Protein AF-0000000075741021 (afdb_homodimer)

Structure (mmCIF, N/CA/C/O backbone):
data_AF-0000000075741021-model_v1
#
loop_
_entity.id
_entity.type
_entity.pdbx_description
1 polymer 'Conserved protein'
#
loop_
_atom_site.group_PDB
_atom_site.id
_atom_site.type_symbol
_atom_site.label_atom_id
_atom_site.label_alt_id
_atom_site.label_comp_id
_atom_site.label_asym_id
_atom_site.label_entity_id
_atom_site.label_seq_id
_atom_site.pdbx_PDB_ins_code
_atom_site.Cartn_x
_atom_site.Cartn_y
_atom_site.Cartn_z
_atom_site.occupancy
_atom_site.B_iso_or_equiv
_atom_site.auth_seq_id
_atom_site.auth_comp_id
_atom_site.auth_asym_id
_atom_site.auth_atom_id
_atom_site.pdbx_PDB_model_num
ATOM 1 N N . MET A 1 1 ? -34.969 7.145 18.438 1 37.53 1 MET A N 1
ATOM 2 C CA . MET A 1 1 ? -33.625 6.977 17.891 1 37.53 1 MET A CA 1
ATOM 3 C C . MET A 1 1 ? -32.719 8.117 18.328 1 37.53 1 MET A C 1
ATOM 5 O O . MET A 1 1 ? -33 9.289 18.094 1 37.53 1 MET A O 1
ATOM 9 N N . THR A 1 2 ? -32.094 7.867 19.469 1 51.12 2 THR A N 1
ATOM 10 C CA . THR A 1 2 ? -31.312 8.945 20.062 1 51.12 2 THR A CA 1
ATOM 11 C C . THR A 1 2 ? -30.375 9.57 19.047 1 51.12 2 THR A C 1
ATOM 13 O O . THR A 1 2 ? -29.656 8.859 18.328 1 51.12 2 THR A O 1
ATOM 16 N N . HIS A 1 3 ? -30.641 10.789 18.734 1 81.94 3 HIS A N 1
ATOM 17 C CA . HIS A 1 3 ? -29.938 11.547 17.703 1 81.94 3 HIS A CA 1
ATOM 18 C C . HIS A 1 3 ? -28.5 11.859 18.141 1 81.94 3 HIS A C 1
ATOM 20 O O . HIS A 1 3 ? -28.281 12.367 19.234 1 81.94 3 HIS A O 1
ATOM 26 N N . ASP A 1 4 ? -27.5 11.312 17.656 1 91.31 4 ASP A N 1
ATOM 27 C CA . ASP A 1 4 ? -26.078 11.555 17.922 1 91.31 4 ASP A CA 1
ATOM 28 C C . ASP A 1 4 ? -25.719 13.016 17.688 1 91.31 4 ASP A C 1
ATOM 30 O O . ASP A 1 4 ? -26.469 13.742 17.016 1 91.31 4 ASP A O 1
ATOM 34 N N . TRP A 1 5 ? -24.766 13.453 18.453 1 96.81 5 TRP A N 1
ATOM 35 C CA . TRP A 1 5 ? -24.172 14.75 18.156 1 96.81 5 TRP A CA 1
ATOM 36 C C . TRP A 1 5 ? -23.656 14.789 16.719 1 96.81 5 TRP A C 1
ATOM 38 O O . TRP A 1 5 ? -23.094 13.805 16.219 1 96.81 5 TRP A O 1
ATOM 48 N N . LEU A 1 6 ? -23.859 15.93 16.109 1 97.25 6 LEU A N 1
ATOM 49 C CA . LEU A 1 6 ? -23.25 16.203 14.805 1 97.25 6 LEU A CA 1
ATOM 50 C C . LEU A 1 6 ? -22.094 17.188 14.953 1 97.25 6 LEU A C 1
ATOM 52 O O . LEU A 1 6 ? -22.25 18.234 15.57 1 97.25 6 LEU A O 1
ATOM 56 N N . LEU A 1 7 ? -20.953 16.781 14.516 1 98.44 7 LEU A N 1
ATOM 57 C CA . LEU A 1 7 ? -19.859 17.734 14.398 1 98.44 7 LEU A CA 1
ATOM 58 C C . LEU A 1 7 ? -19.875 18.406 13.031 1 98.44 7 LEU A C 1
ATOM 60 O O . LEU A 1 7 ? -19.766 17.734 12.008 1 98.44 7 LEU A O 1
ATOM 64 N N . VAL A 1 8 ? -20 19.703 13.055 1 98.5 8 VAL A N 1
ATOM 65 C CA . VAL A 1 8 ? -20.141 20.469 11.828 1 98.5 8 VAL A CA 1
ATOM 66 C C . VAL A 1 8 ? -18.938 21.406 11.664 1 98.5 8 VAL A C 1
ATOM 68 O O . VAL A 1 8 ? -18.656 22.203 12.555 1 98.5 8 VAL A O 1
ATOM 71 N N . GLU A 1 9 ? -18.188 21.234 10.578 1 98.75 9 GLU A N 1
ATOM 72 C CA . GLU A 1 9 ? -17.109 22.156 10.227 1 98.75 9 GLU A CA 1
ATOM 73 C C . GLU A 1 9 ? -17.672 23.469 9.656 1 98.75 9 GLU A C 1
ATOM 75 O O . GLU A 1 9 ? -18.578 23.453 8.828 1 98.75 9 GLU A O 1
ATOM 80 N N . THR A 1 10 ? -17.156 24.609 10.086 1 98.56 10 THR A N 1
ATOM 81 C CA . THR A 1 10 ? -17.75 25.891 9.719 1 98.56 10 THR A CA 1
ATOM 82 C C . THR A 1 10 ? -16.719 26.828 9.109 1 98.56 10 THR A C 1
ATOM 84 O O . THR A 1 10 ? -16.859 28.047 9.164 1 98.56 10 THR A O 1
ATOM 87 N N . LEU A 1 11 ? -15.695 26.312 8.547 1 97.81 11 LEU A N 1
ATOM 88 C CA . LEU A 1 11 ? -14.602 27.109 8.016 1 97.81 11 LEU A CA 1
ATOM 89 C C . LEU A 1 11 ? -14.844 27.453 6.547 1 97.81 11 LEU A C 1
ATOM 91 O O . LEU A 1 11 ? -14.18 28.344 5.992 1 97.81 11 LEU A O 1
ATOM 95 N N . GLY A 1 12 ? -15.742 26.766 5.91 1 96 12 GLY A N 1
ATOM 96 C CA . GLY A 1 12 ? -16.078 27.031 4.516 1 96 12 GLY A CA 1
ATOM 97 C C . GLY A 1 12 ? -17.297 27.922 4.352 1 96 12 GLY A C 1
ATOM 98 O O . GLY A 1 12 ? -17.688 28.625 5.281 1 96 12 GLY A O 1
ATOM 99 N N . ASP A 1 13 ? -17.875 27.891 3.09 1 94.31 13 ASP A N 1
ATOM 100 C CA . ASP A 1 13 ? -19.016 28.75 2.76 1 94.31 13 ASP A CA 1
ATOM 101 C C . ASP A 1 13 ? -20.281 28.266 3.436 1 94.31 13 ASP A C 1
ATOM 103 O O . ASP A 1 13 ? -21.188 29.047 3.742 1 94.31 13 ASP A O 1
ATOM 107 N N . GLU A 1 14 ? -20.375 26.984 3.578 1 95.75 14 GLU A N 1
ATOM 108 C CA . GLU A 1 14 ? -21.516 26.359 4.242 1 95.75 14 GLU A CA 1
ATOM 109 C C . GLU A 1 14 ? -21.047 25.328 5.277 1 95.75 14 GLU A C 1
ATOM 111 O O . GLU A 1 14 ? -20.078 24.609 5.051 1 95.75 14 GLU A O 1
ATOM 116 N N . PRO A 1 15 ? -21.812 25.391 6.441 1 97.44 15 PRO A N 1
ATOM 117 C CA . PRO A 1 15 ? -21.484 24.344 7.418 1 97.44 15 PRO A CA 1
ATOM 118 C C . PRO A 1 15 ? -21.578 22.938 6.84 1 97.44 15 PRO A C 1
ATOM 120 O O . PRO A 1 15 ? -22.5 22.641 6.086 1 97.44 15 PRO A O 1
ATOM 123 N N . ALA A 1 16 ? -20.578 22.094 7.133 1 98.5 16 ALA A N 1
ATOM 124 C CA . ALA A 1 16 ? -20.516 20.734 6.59 1 98.5 16 ALA A CA 1
ATOM 125 C C . ALA A 1 16 ? -20.359 19.703 7.707 1 98.5 16 ALA A C 1
ATOM 127 O O . ALA A 1 16 ? -19.5 19.859 8.586 1 98.5 16 ALA A O 1
ATOM 128 N N . VAL A 1 17 ? -21.156 18.641 7.703 1 98.38 17 VAL A N 1
ATOM 129 C CA . VAL A 1 17 ? -21.109 17.594 8.711 1 98.38 17 VAL A CA 1
ATOM 130 C C . VAL A 1 17 ? -19.859 16.734 8.492 1 98.38 17 VAL A C 1
ATOM 132 O O . VAL A 1 17 ? -19.625 16.234 7.395 1 98.38 17 VAL A O 1
ATOM 135 N N . VAL A 1 18 ? -19.078 16.609 9.562 1 98.31 18 VAL A N 1
ATOM 136 C CA . VAL A 1 18 ? -17.844 15.836 9.422 1 98.31 18 VAL A CA 1
ATOM 137 C C . VAL A 1 18 ? -17.906 14.602 10.312 1 98.31 18 VAL A C 1
ATOM 139 O O . VAL A 1 18 ? -17.109 13.672 10.141 1 98.31 18 VAL A O 1
ATOM 142 N N . ALA A 1 19 ? -18.828 14.586 11.227 1 97.69 19 ALA A N 1
ATOM 143 C CA . ALA A 1 19 ? -19 13.398 12.055 1 97.69 19 ALA A CA 1
ATOM 144 C C . ALA A 1 19 ? -20.422 13.32 12.617 1 97.69 19 ALA A C 1
ATOM 146 O O . ALA A 1 19 ? -21.016 14.352 12.953 1 97.69 19 ALA A O 1
ATOM 147 N N . GLN A 1 20 ? -20.938 12.195 12.68 1 96.62 20 GLN A N 1
ATOM 148 C CA . GLN A 1 20 ? -22.109 11.828 13.453 1 96.62 20 GLN A CA 1
ATOM 149 C C . GLN A 1 20 ? -21.75 10.883 14.594 1 96.62 20 GLN A C 1
ATOM 151 O O . GLN A 1 20 ? -21.438 9.711 14.359 1 96.62 20 GLN A O 1
ATOM 156 N N . GLY A 1 21 ? -21.891 11.453 15.805 1 95.38 21 GLY A N 1
ATOM 157 C CA . GLY A 1 21 ? -21.203 10.742 16.859 1 95.38 21 GLY A CA 1
ATOM 158 C C . GLY A 1 21 ? -19.703 10.641 16.625 1 95.38 21 GLY A C 1
ATOM 159 O O . GLY A 1 21 ? -19.016 11.656 16.5 1 95.38 21 GLY A O 1
ATOM 160 N N . ARG A 1 22 ? -19.297 9.406 16.484 1 95.44 22 ARG A N 1
ATOM 161 C CA . ARG A 1 22 ? -17.875 9.188 16.219 1 95.44 22 ARG A CA 1
ATOM 162 C C . ARG A 1 22 ? -17.641 8.703 14.797 1 95.44 22 ARG A C 1
ATOM 164 O O . ARG A 1 22 ? -16.516 8.367 14.43 1 95.44 22 ARG A O 1
ATOM 171 N N . GLN A 1 23 ? -18.688 8.688 14.031 1 94.5 23 GLN A N 1
ATOM 172 C CA . GLN A 1 23 ? -18.609 8.195 12.656 1 94.5 23 GLN A CA 1
ATOM 173 C C . GLN A 1 23 ? -18.297 9.328 11.688 1 94.5 23 GLN A C 1
ATOM 175 O O . GLN A 1 23 ? -18.984 10.352 11.68 1 94.5 23 GLN A O 1
ATOM 180 N N . LEU A 1 24 ? -17.406 9.078 10.867 1 95.25 24 LEU A N 1
ATOM 181 C CA . LEU A 1 24 ? -16.984 10.078 9.891 1 95.25 24 LEU A CA 1
ATOM 182 C C . LEU A 1 24 ? -18.094 10.352 8.875 1 95.25 24 LEU A C 1
ATOM 184 O O . LEU A 1 24 ? -18.75 9.422 8.406 1 95.25 24 LEU A O 1
ATOM 188 N N . LYS A 1 25 ? -18.375 11.57 8.672 1 96 25 LYS A N 1
ATOM 189 C CA . LYS A 1 25 ? -19.125 12.094 7.535 1 96 25 LYS A CA 1
ATOM 190 C C . LYS A 1 25 ? -18.266 13.031 6.695 1 96 25 LYS A C 1
ATOM 192 O O . LYS A 1 25 ? -17.688 13.992 7.219 1 96 25 LYS A O 1
ATOM 197 N N . SER A 1 26 ? -18.094 12.805 5.492 1 94.81 26 SER A N 1
ATOM 198 C CA . SER A 1 26 ? -17.094 13.422 4.645 1 94.81 26 SER A CA 1
ATOM 199 C C . SER A 1 26 ? -17.531 14.797 4.152 1 94.81 26 SER A C 1
ATOM 201 O O . SER A 1 26 ? -17.75 14.992 2.955 1 94.81 26 SER A O 1
ATOM 203 N N . LEU A 1 27 ? -17.625 15.664 5.039 1 97.31 27 LEU A N 1
ATOM 204 C CA . LEU A 1 27 ? -17.922 17.047 4.715 1 97.31 27 LEU A CA 1
ATOM 205 C C . LEU A 1 27 ? -19.219 17.156 3.941 1 97.31 27 LEU A C 1
ATOM 207 O O . LEU A 1 27 ? -19.266 17.75 2.857 1 97.31 27 LEU A O 1
ATOM 211 N N . VAL A 1 28 ? -20.25 16.625 4.5 1 97.69 28 VAL A N 1
ATOM 212 C CA . VAL A 1 28 ? -21.562 16.688 3.898 1 97.69 28 VAL A CA 1
ATOM 213 C C . VAL A 1 28 ? -22.234 18.016 4.277 1 97.69 28 VAL A C 1
ATOM 215 O O . VAL A 1 28 ? -22.453 18.297 5.457 1 97.69 28 VAL A O 1
ATOM 218 N N . PRO A 1 29 ? -22.594 18.797 3.256 1 97.94 29 PRO A N 1
ATOM 219 C CA . PRO A 1 29 ? -23.281 20.031 3.607 1 97.94 29 PRO A CA 1
ATOM 220 C C . PRO A 1 29 ? -24.484 19.797 4.527 1 97.94 29 PRO A C 1
ATOM 222 O O . PRO A 1 29 ? -25.234 18.844 4.328 1 97.94 29 PRO A O 1
ATOM 225 N N . ILE A 1 30 ? -24.656 20.656 5.527 1 96.94 30 ILE A N 1
ATOM 226 C CA . ILE A 1 30 ? -25.672 20.469 6.547 1 96.94 30 ILE A CA 1
ATOM 227 C C . ILE A 1 30 ? -27.062 20.453 5.895 1 96.94 30 ILE A C 1
ATOM 229 O O . ILE A 1 30 ? -27.953 19.734 6.336 1 96.94 30 ILE A O 1
ATOM 233 N N . THR A 1 31 ? -27.266 21.203 4.777 1 96.81 31 THR A N 1
ATOM 234 C CA . THR A 1 31 ? -28.531 21.281 4.062 1 96.81 31 THR A CA 1
ATOM 235 C C . THR A 1 31 ? -28.859 19.938 3.408 1 96.81 31 THR A C 1
ATOM 237 O O . THR A 1 31 ? -30.031 19.547 3.34 1 96.81 31 THR A O 1
ATOM 240 N N . LYS A 1 32 ? -27.859 19.312 2.916 1 96.88 32 LYS A N 1
ATOM 241 C CA . LYS A 1 32 ? -28.062 17.984 2.326 1 96.88 32 LYS A CA 1
ATOM 242 C C . LYS A 1 32 ? -28.281 16.922 3.404 1 96.88 32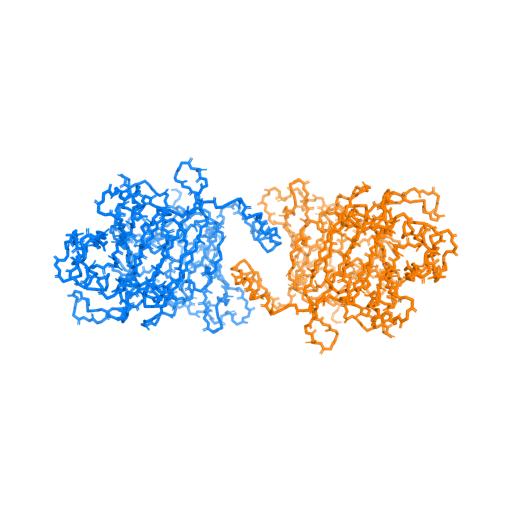 LYS A C 1
ATOM 244 O O . LYS A 1 32 ? -29.156 16.078 3.277 1 96.88 32 LYS A O 1
ATOM 249 N N . PHE A 1 33 ? -27.562 17.031 4.465 1 96.69 33 PHE A N 1
ATOM 250 C CA . PHE A 1 33 ? -27.609 16.047 5.531 1 96.69 33 PHE A CA 1
ATOM 251 C C . PHE A 1 33 ? -28.969 16.062 6.23 1 96.69 33 PHE A C 1
ATOM 253 O O . PHE A 1 33 ? -29.5 15.008 6.594 1 96.69 33 PHE A O 1
ATOM 260 N N . LEU A 1 34 ? -29.438 17.234 6.414 1 94.81 34 LEU A N 1
ATOM 261 C CA . LEU A 1 34 ? -30.703 17.391 7.117 1 94.81 34 LEU A CA 1
ATOM 262 C C . LEU A 1 34 ? -31.828 17.734 6.145 1 94.81 34 LEU A C 1
ATOM 264 O O . LEU A 1 34 ? -32.781 18.391 6.516 1 94.81 34 LEU A O 1
ATOM 268 N N . ARG A 1 35 ? -31.703 17.344 4.93 1 94.38 35 ARG A N 1
ATOM 269 C CA . ARG A 1 35 ? -32.625 17.734 3.867 1 94.38 35 ARG A CA 1
ATOM 270 C C . ARG A 1 35 ? -34.062 17.359 4.219 1 94.38 35 ARG A C 1
ATOM 272 O O . ARG A 1 35 ? -35 18.094 3.885 1 94.38 35 ARG A O 1
ATOM 279 N N . ARG A 1 36 ? -34.281 16.219 4.883 1 93.12 36 ARG A N 1
ATOM 280 C CA . ARG A 1 36 ? -35.625 15.742 5.199 1 93.12 36 ARG A CA 1
ATOM 281 C C . ARG A 1 36 ? -36.031 16.188 6.598 1 93.12 36 ARG A C 1
ATOM 283 O O . ARG A 1 36 ? -37.125 15.852 7.051 1 93.12 36 ARG A O 1
ATOM 290 N N . SER A 1 37 ? -35.188 16.891 7.305 1 88.94 37 SER A N 1
ATOM 291 C CA . SER A 1 37 ? -35.469 17.312 8.672 1 88.94 37 SER A CA 1
ATOM 292 C C . SER A 1 37 ? -36.25 18.609 8.703 1 88.94 37 SER A C 1
ATOM 294 O O . SER A 1 37 ? -35.875 19.594 8.078 1 88.94 37 SER A O 1
ATOM 296 N N . PRO A 1 38 ? -37.344 18.641 9.43 1 89.31 38 PRO A N 1
ATOM 297 C CA . PRO A 1 38 ? -38.094 19.891 9.57 1 89.31 38 PRO A CA 1
ATOM 298 C C . PRO A 1 38 ? -37.344 20.922 10.422 1 89.31 38 PRO A C 1
ATOM 300 O O . PRO A 1 38 ? -37.812 22.062 10.539 1 89.31 38 PRO A O 1
ATOM 303 N N . TYR A 1 39 ? -36.25 20.625 10.93 1 88.81 39 TYR A N 1
ATOM 304 C CA . TYR A 1 39 ? -35.531 21.5 11.859 1 88.81 39 TYR A CA 1
ATOM 305 C C . TYR A 1 39 ? -34.312 22.109 11.219 1 88.81 39 TYR A C 1
ATOM 307 O O . TYR A 1 39 ? -33.469 22.734 11.898 1 88.81 39 TYR A O 1
ATOM 315 N N . LEU A 1 40 ? -34.125 21.938 9.977 1 92.81 40 LEU A N 1
ATOM 316 C CA . LEU A 1 40 ? -32.938 22.406 9.266 1 92.81 40 LEU A CA 1
ATOM 317 C C . LEU A 1 40 ? -32.75 23.906 9.492 1 92.81 40 LEU A C 1
ATOM 319 O O . LEU A 1 40 ? -31.641 24.328 9.859 1 92.81 40 LEU A O 1
ATOM 323 N N . SER A 1 41 ? -33.812 24.625 9.305 1 92.75 41 SER A N 1
ATOM 324 C CA . SER A 1 41 ? -33.688 26.078 9.445 1 92.75 41 SER A CA 1
ATOM 325 C C . SER A 1 41 ? -33.312 26.469 10.859 1 92.75 41 SER A C 1
ATOM 327 O O . SER A 1 41 ? -32.438 27.344 11.055 1 92.75 41 SER A O 1
ATOM 329 N N . ALA A 1 42 ? -33.906 25.844 11.828 1 92.5 42 ALA A N 1
ATOM 330 C CA . ALA A 1 42 ? -33.594 26.125 13.227 1 92.5 42 ALA A CA 1
ATOM 331 C C . ALA A 1 42 ? -32.156 25.75 13.562 1 92.5 42 ALA A C 1
ATOM 333 O O . ALA A 1 42 ? -31.484 26.484 14.297 1 92.5 42 ALA A O 1
ATOM 334 N N . VAL A 1 43 ? -31.734 24.641 13.062 1 94.25 43 VAL A N 1
ATOM 335 C CA . VAL A 1 43 ? -30.359 24.172 13.297 1 94.25 43 VAL A CA 1
ATOM 336 C C . VAL A 1 43 ? -29.375 25.156 12.688 1 94.25 43 VAL A C 1
ATOM 338 O O . VAL A 1 43 ? -28.391 25.547 13.328 1 94.25 43 VAL A O 1
ATOM 341 N N . ARG A 1 44 ? -29.625 25.625 11.469 1 95.94 44 ARG A N 1
ATOM 342 C CA . ARG A 1 44 ? -28.75 26.578 10.797 1 95.94 44 ARG A CA 1
ATOM 343 C C . ARG A 1 44 ? -28.688 27.891 11.57 1 95.94 44 ARG A C 1
ATOM 345 O O . ARG A 1 44 ? -27.609 28.484 11.703 1 95.94 44 ARG A O 1
ATOM 352 N N . THR A 1 45 ? -29.766 28.297 12.078 1 95.19 45 THR A N 1
ATOM 353 C CA . THR A 1 45 ? -29.812 29.516 12.875 1 95.19 45 THR A CA 1
ATOM 354 C C . THR A 1 45 ? -29 29.359 14.156 1 95.19 45 THR A C 1
ATOM 356 O O . THR A 1 45 ? -28.266 30.266 14.547 1 95.19 45 THR A O 1
ATOM 359 N N . ALA A 1 46 ? -29.203 28.219 14.766 1 95.81 46 ALA A N 1
ATOM 360 C CA . ALA A 1 46 ? -28.469 27.953 16 1 95.81 46 ALA A CA 1
ATOM 361 C C . ALA A 1 46 ? -26.969 27.938 15.75 1 95.81 46 ALA A C 1
ATOM 363 O O . ALA A 1 46 ? -26.203 28.484 16.547 1 95.81 46 ALA A O 1
ATOM 364 N N . ILE A 1 47 ? -26.547 27.312 14.695 1 97.44 47 ILE A N 1
ATOM 365 C CA . ILE A 1 47 ? -25.125 27.281 14.328 1 97.44 47 ILE A CA 1
ATOM 366 C C . ILE A 1 47 ? -24.625 28.703 14.102 1 97.44 47 ILE A C 1
ATOM 368 O O . ILE A 1 47 ? -23.578 29.078 14.633 1 97.44 47 ILE A O 1
ATOM 372 N N . ALA A 1 48 ? -25.375 29.484 13.359 1 97.12 48 ALA A N 1
ATOM 373 C CA . ALA A 1 48 ? -24.984 30.859 13.055 1 97.12 48 ALA A CA 1
ATOM 374 C C . ALA A 1 48 ? -24.828 31.672 14.336 1 97.12 48 ALA A C 1
ATOM 376 O O . ALA A 1 48 ? -23.891 32.469 14.461 1 97.12 48 ALA A O 1
ATOM 377 N N . GLU A 1 49 ? -25.75 31.5 15.219 1 97.06 49 GLU A N 1
ATOM 378 C CA . GLU A 1 49 ? -25.688 32.219 16.484 1 97.06 49 GLU A CA 1
ATOM 379 C C . GLU A 1 49 ? -24.438 31.828 17.281 1 97.06 49 GLU A C 1
ATOM 381 O O . GLU A 1 49 ? -23.766 32.688 17.859 1 97.06 49 GLU A O 1
ATOM 386 N N . SER A 1 50 ? -24.188 30.562 17.344 1 96.94 50 SER A N 1
ATOM 387 C CA . SER A 1 50 ? -23 30.078 18.031 1 96.94 50 SER A CA 1
ATOM 388 C C . SER A 1 50 ? -21.734 30.625 17.406 1 96.94 50 SER A C 1
ATOM 390 O O . SER A 1 50 ? -20.766 30.969 18.109 1 96.94 50 SER A O 1
ATOM 392 N N . LEU A 1 51 ? -21.734 30.75 16.109 1 97.5 51 LEU A N 1
ATOM 393 C CA . LEU A 1 51 ? -20.578 31.297 15.398 1 97.5 51 LEU A CA 1
ATOM 394 C C . LEU A 1 51 ? -20.391 32.781 15.711 1 97.5 51 LEU A C 1
ATOM 396 O O . LEU A 1 51 ? -19.266 33.25 15.844 1 97.5 51 LEU A O 1
ATOM 400 N N . GLN A 1 52 ? -21.422 33.469 15.844 1 96.25 52 GLN A N 1
ATOM 401 C CA . GLN A 1 52 ? -21.406 34.906 16.094 1 96.25 52 GLN A CA 1
ATOM 402 C C . GLN A 1 52 ? -20.969 35.188 17.516 1 96.25 52 GLN A C 1
ATOM 404 O O . GLN A 1 52 ? -20.203 36.125 17.75 1 96.25 52 GLN A O 1
ATOM 409 N N . THR A 1 53 ? -21.375 34.406 18.453 1 95.69 53 THR A N 1
ATOM 410 C CA . THR A 1 53 ? -21.156 34.719 19.859 1 95.69 53 THR A CA 1
ATOM 411 C C . THR A 1 53 ? -19.969 33.938 20.406 1 95.69 53 THR A C 1
ATOM 413 O O . THR A 1 53 ? -19.406 34.312 21.438 1 95.69 53 THR A O 1
ATOM 416 N N . GLY A 1 54 ? -19.688 32.875 19.75 1 95.62 54 GLY A N 1
ATOM 417 C CA . GLY A 1 54 ? -18.672 31.984 20.266 1 95.62 54 GLY A CA 1
ATOM 418 C C . GLY A 1 54 ? -19.109 31.219 21.5 1 95.62 54 GLY A C 1
ATOM 419 O O . GLY A 1 54 ? -18.281 30.688 22.234 1 95.62 54 GLY A O 1
ATOM 420 N N . GLN A 1 55 ? -20.453 31.156 21.703 1 96 55 GLN A N 1
ATOM 421 C CA . GLN A 1 55 ? -20.984 30.547 22.922 1 96 55 GLN A CA 1
ATOM 422 C C . GLN A 1 55 ? -21.875 29.359 22.609 1 96 55 GLN A C 1
ATOM 424 O O . GLN A 1 55 ? -22.422 29.25 21.5 1 96 55 GLN A O 1
ATOM 429 N N . SER A 1 56 ? -21.922 28.484 23.578 1 96.88 56 SER A N 1
ATOM 430 C CA . SER A 1 56 ? -22.875 27.391 23.484 1 96.88 56 SER A CA 1
ATOM 431 C C . SER A 1 56 ? -24.312 27.922 23.547 1 96.88 56 SER A C 1
ATOM 433 O O . SER A 1 56 ? -24.578 28.969 24.141 1 96.88 56 SER A O 1
ATOM 435 N N . LEU A 1 57 ? -25.188 27.125 22.906 1 95.19 57 LEU A N 1
ATOM 436 C CA . LEU A 1 57 ? -26.578 27.531 22.875 1 95.19 57 LEU A CA 1
ATOM 437 C C . LEU A 1 57 ? -27.5 26.344 23.156 1 95.19 57 LEU A C 1
ATOM 439 O O . LEU A 1 57 ? -27.156 25.203 22.828 1 95.19 57 LEU A O 1
ATOM 443 N N . THR A 1 58 ? -28.516 26.562 23.891 1 92.62 58 THR A N 1
ATOM 444 C CA . THR A 1 58 ? -29.656 25.688 24 1 92.62 58 THR A CA 1
ATOM 445 C C . THR A 1 58 ? -30.938 26.391 23.578 1 92.62 58 THR A C 1
ATOM 447 O O . THR A 1 58 ? -31.328 27.406 24.156 1 92.62 58 THR A O 1
ATOM 450 N N . SER A 1 59 ? -31.453 25.938 22.484 1 87.5 59 SER A N 1
ATOM 451 C CA . SER A 1 59 ? -32.656 26.594 21.953 1 87.5 59 SER A CA 1
ATOM 452 C C . SER A 1 59 ? -33.812 25.625 21.859 1 87.5 59 SER A C 1
ATOM 454 O O . SER A 1 59 ? -33.625 24.453 21.516 1 87.5 59 SER A O 1
ATOM 456 N N . ILE A 1 60 ? -34.906 26.062 22.406 1 82.25 60 ILE A N 1
ATOM 457 C CA . ILE A 1 60 ? -36.125 25.281 22.281 1 82.25 60 ILE A CA 1
ATOM 458 C C . ILE A 1 60 ? -36.875 25.688 21.016 1 82.25 60 ILE A C 1
ATOM 460 O O . ILE A 1 60 ? -37.031 26.875 20.734 1 82.25 60 ILE A O 1
ATOM 464 N N . THR A 1 61 ? -37.219 24.688 20.297 1 74.81 61 THR A N 1
ATOM 465 C CA . THR A 1 61 ? -37.969 24.984 19.094 1 74.81 61 THR A CA 1
ATOM 466 C C . THR A 1 61 ? -39.344 25.531 19.438 1 74.81 61 THR A C 1
ATOM 468 O O . THR A 1 61 ? -39.844 25.297 20.531 1 74.81 61 THR A O 1
ATOM 471 N N . PRO A 1 62 ? -39.875 26.438 18.562 1 64.75 62 PRO A N 1
ATOM 472 C CA . PRO A 1 62 ? -41.156 27.031 18.859 1 64.75 62 PRO A CA 1
ATOM 473 C C . PRO A 1 62 ? -42.219 25.984 19.234 1 64.75 62 PRO A C 1
ATOM 475 O O . PRO A 1 62 ? -43.062 26.219 20.109 1 64.75 62 PRO A O 1
ATOM 478 N N . LYS A 1 63 ? -42.219 24.891 18.469 1 64.56 63 LYS A N 1
ATOM 479 C CA . LYS A 1 63 ? -43.281 23.922 18.781 1 64.56 63 LYS A CA 1
ATOM 480 C C . LYS A 1 63 ? -42.938 23.156 20.062 1 64.56 63 LYS A C 1
ATOM 482 O O . LYS A 1 63 ? -43.719 22.344 20.531 1 64.56 63 LYS A O 1
ATOM 487 N N . SER A 1 64 ? -42.031 23.578 20.797 1 64.5 64 SER A N 1
ATOM 488 C CA . SER A 1 64 ? -41.531 23.234 22.125 1 64.5 64 SER A CA 1
ATOM 489 C C . SER A 1 64 ? -41.312 21.734 22.25 1 64.5 64 SER A C 1
ATOM 491 O O . SER A 1 64 ? -40.969 21.234 23.344 1 64.5 64 SER A O 1
ATOM 493 N N . ASP A 1 65 ? -41.281 21 21.156 1 80.94 65 ASP A N 1
ATOM 494 C CA . ASP A 1 65 ? -41.125 19.547 21.312 1 80.94 65 ASP A CA 1
ATOM 495 C C . ASP A 1 65 ? -39.688 19.125 21.047 1 80.94 65 ASP A C 1
ATOM 497 O O . ASP A 1 65 ? -39.312 17.984 21.297 1 80.94 65 ASP A O 1
ATOM 501 N N . ARG A 1 66 ? -38.906 20.188 20.641 1 87.69 66 ARG A N 1
ATOM 502 C CA . ARG A 1 66 ? -37.531 19.812 20.328 1 87.69 66 ARG A CA 1
ATOM 503 C C . ARG A 1 66 ? -36.531 20.828 20.891 1 87.69 66 ARG A C 1
ATOM 505 O O . ARG A 1 66 ? -36.875 22 21.062 1 87.69 66 ARG A O 1
ATOM 512 N N . VAL A 1 67 ? -35.438 20.328 21.328 1 92.62 67 VAL A N 1
ATOM 513 C CA . VAL A 1 67 ? -34.344 21.156 21.812 1 92.62 67 VAL A CA 1
ATOM 514 C C . VAL A 1 67 ? -33.156 21.047 20.859 1 92.62 67 VAL A C 1
ATOM 516 O O . VAL A 1 67 ? -32.844 19.953 20.359 1 92.62 67 VAL A O 1
ATOM 519 N N . ILE A 1 68 ? -32.531 22.203 20.547 1 94.06 68 ILE A N 1
ATOM 520 C CA . ILE A 1 68 ? -31.297 22.266 19.797 1 94.06 68 ILE A CA 1
ATOM 521 C C . ILE A 1 68 ? -30.156 22.766 20.688 1 94.06 68 ILE A C 1
ATOM 523 O O . ILE A 1 68 ? -30.281 23.828 21.297 1 94.06 68 ILE A O 1
ATOM 527 N N . ARG A 1 69 ? -29.156 22 20.797 1 95.88 69 ARG A N 1
ATOM 528 C CA . ARG A 1 69 ? -27.953 22.391 21.547 1 95.88 69 ARG A CA 1
ATOM 529 C C . ARG A 1 69 ? -26.75 22.531 20.625 1 95.88 69 ARG A C 1
ATOM 531 O O . ARG A 1 69 ? -26.578 21.734 19.703 1 95.88 69 ARG A O 1
ATOM 538 N N . THR A 1 70 ? -25.984 23.594 20.781 1 97.5 70 THR A N 1
ATOM 539 C CA . THR A 1 70 ? -24.766 23.797 20.016 1 97.5 70 THR A CA 1
ATOM 540 C C . THR A 1 70 ? -23.578 24.047 20.922 1 97.5 70 THR A C 1
ATOM 542 O O . THR A 1 70 ? -23.734 24.625 22 1 97.5 70 THR A O 1
ATOM 545 N N . GLU A 1 71 ? -22.422 23.531 20.672 1 98.12 71 GLU A N 1
ATOM 546 C CA . GLU A 1 71 ? -21.141 23.734 21.344 1 98.12 71 GLU A CA 1
ATOM 547 C C . GLU A 1 71 ? -20.047 24.125 20.344 1 98.12 71 GLU A C 1
ATOM 549 O O . GLU A 1 71 ? -19.609 23.297 19.547 1 98.12 71 GLU A O 1
ATOM 554 N N . PRO A 1 72 ? -19.562 25.344 20.375 1 98.44 72 PRO A N 1
ATOM 555 C CA . PRO A 1 72 ? -18.516 25.766 19.438 1 98.44 72 PRO A CA 1
ATOM 556 C C . PRO A 1 72 ? -17.172 25.078 19.688 1 98.44 72 PRO A C 1
ATOM 558 O O . PRO A 1 72 ? -16.844 24.797 20.844 1 98.44 72 PRO A O 1
ATOM 561 N N . VAL A 1 73 ? -16.438 24.75 18.672 1 98.69 73 VAL A N 1
ATOM 562 C CA . VAL A 1 73 ? -15.078 24.234 18.734 1 98.69 73 VAL A CA 1
ATOM 563 C C . VAL A 1 73 ? -14.086 25.359 18.438 1 98.69 73 VAL A C 1
ATOM 565 O O . VAL A 1 73 ? -13.852 25.703 17.281 1 98.69 73 VAL A O 1
ATOM 568 N N . VAL A 1 74 ? -13.453 25.828 19.469 1 98.31 74 VAL A N 1
ATOM 569 C CA . VAL A 1 74 ? -12.711 27.078 19.359 1 98.31 74 VAL A CA 1
ATOM 570 C C . VAL A 1 74 ? -11.211 26.797 19.406 1 98.31 74 VAL A C 1
ATOM 572 O O . VAL A 1 74 ? -10.734 26.094 20.312 1 98.31 74 VAL A O 1
ATOM 575 N N . MET A 1 75 ? -10.562 27.281 18.422 1 98.31 75 MET A N 1
ATOM 576 C CA . MET A 1 75 ? -9.109 27.203 18.391 1 98.31 75 MET A CA 1
ATOM 577 C C . MET A 1 75 ? -8.484 28.203 19.359 1 98.31 75 MET A C 1
ATOM 579 O O . MET A 1 75 ? -9.148 29.125 19.828 1 98.31 75 MET A O 1
ATOM 583 N N . SER A 1 76 ? -7.227 27.984 19.641 1 96.94 76 SER A N 1
ATOM 584 C CA . SER A 1 76 ? -6.527 28.812 20.625 1 96.94 76 SER A CA 1
ATOM 585 C C . SER A 1 76 ? -6.465 30.266 20.188 1 96.94 76 SER A C 1
ATOM 587 O O . SER A 1 76 ? -6.348 31.172 21.016 1 96.94 76 SER A O 1
ATOM 589 N N . ASP A 1 77 ? -6.566 30.531 18.906 1 95.44 77 ASP A N 1
ATOM 590 C CA . ASP A 1 77 ? -6.512 31.906 18.422 1 95.44 77 ASP A CA 1
ATOM 591 C C . ASP A 1 77 ? -7.906 32.531 18.359 1 95.44 77 ASP A C 1
ATOM 593 O O . ASP A 1 77 ? -8.086 33.594 17.797 1 95.44 77 ASP A O 1
ATOM 597 N N . GLY A 1 78 ? -8.922 31.766 18.812 1 95.44 78 GLY A N 1
ATOM 598 C CA . GLY A 1 78 ? -10.273 32.281 18.922 1 95.44 78 GLY A CA 1
ATOM 599 C C . GLY A 1 78 ? -11.141 31.922 17.734 1 95.44 78 GLY A C 1
ATOM 600 O O . GLY A 1 78 ? -12.367 32.031 17.781 1 95.44 78 GLY A O 1
ATOM 601 N N . ARG A 1 79 ? -10.555 31.531 16.672 1 96.69 79 ARG A N 1
ATOM 602 C CA . ARG A 1 79 ? -11.32 31.141 15.492 1 96.69 79 ARG A CA 1
ATOM 603 C C . ARG A 1 79 ? -12.117 29.875 15.758 1 96.69 79 ARG A C 1
ATOM 605 O O . ARG A 1 79 ? -11.609 28.938 16.375 1 96.69 79 ARG A O 1
ATOM 612 N N . ILE A 1 80 ? -13.312 29.812 15.328 1 98.5 80 ILE A N 1
ATOM 613 C CA . ILE A 1 80 ? -14.156 28.641 15.484 1 98.5 80 ILE A CA 1
ATOM 614 C C . ILE A 1 80 ? -14.008 27.719 14.273 1 98.5 80 ILE A C 1
ATOM 616 O O . ILE A 1 80 ? -14.234 28.141 13.141 1 98.5 80 ILE A O 1
ATOM 620 N N . HIS A 1 81 ? -13.594 26.5 14.539 1 98.88 81 HIS A N 1
ATOM 621 C CA . HIS A 1 81 ? -13.398 25.547 13.453 1 98.88 81 HIS A CA 1
ATOM 622 C C . HIS A 1 81 ? -14.688 24.797 13.133 1 98.88 81 HIS A C 1
ATOM 624 O O . HIS A 1 81 ? -14.852 24.281 12.023 1 98.88 81 HIS A O 1
ATOM 630 N N . GLY A 1 82 ? -15.523 24.703 14.094 1 98.75 82 GLY A N 1
ATOM 631 C CA . GLY A 1 82 ? -16.766 23.969 13.93 1 98.75 82 GLY A CA 1
ATOM 632 C C . GLY A 1 82 ? -17.703 24.109 15.117 1 98.75 82 GLY A C 1
ATOM 633 O O . GLY A 1 82 ? -17.406 24.844 16.062 1 98.75 82 GLY A O 1
ATOM 634 N N . VAL A 1 83 ? -18.875 23.469 14.992 1 98.56 83 VAL A N 1
ATOM 635 C CA . VAL A 1 83 ? -19.906 23.484 16.016 1 98.56 83 VAL A CA 1
ATOM 636 C C . VAL A 1 83 ? -20.5 22.078 16.188 1 98.56 83 VAL A C 1
ATOM 638 O O . VAL A 1 83 ? -20.828 21.422 15.188 1 98.56 83 VAL A O 1
ATOM 641 N N . HIS A 1 84 ? -20.547 21.594 17.406 1 98.25 84 HIS A N 1
ATOM 642 C CA . HIS A 1 84 ? -21.344 20.406 17.688 1 98.25 84 HIS A CA 1
ATOM 643 C C . HIS A 1 84 ? -22.812 20.75 17.812 1 98.25 84 HIS A C 1
ATOM 645 O O . HIS A 1 84 ? -23.172 21.734 18.469 1 98.25 84 HIS A O 1
ATOM 651 N N . VAL A 1 85 ? -23.641 19.922 17.219 1 97 85 VAL A N 1
ATOM 652 C CA . VAL A 1 85 ? -25.062 20.188 17.219 1 97 85 VAL A CA 1
ATOM 653 C C . VAL A 1 85 ? -25.828 18.922 17.641 1 97 85 VAL A C 1
ATOM 655 O O . VAL A 1 85 ? -25.516 17.828 17.172 1 97 85 VAL A O 1
ATOM 658 N N . TRP A 1 86 ? -26.719 19.078 18.562 1 96.44 86 TRP A N 1
ATOM 659 C CA . TRP A 1 86 ? -27.625 18 18.938 1 96.44 86 TRP A CA 1
ATOM 660 C C . TRP A 1 86 ? -29.078 18.469 18.906 1 96.44 86 TRP A C 1
ATOM 662 O O . TRP A 1 86 ? -29.391 19.578 19.344 1 96.44 86 TRP A O 1
ATOM 672 N N . THR A 1 87 ? -29.875 17.734 18.297 1 93.19 87 THR A N 1
ATOM 673 C CA . THR A 1 87 ? -31.328 17.969 18.281 1 93.19 87 THR A CA 1
ATOM 674 C C . THR A 1 87 ? -32.062 16.781 18.859 1 93.19 87 THR A C 1
ATOM 676 O O . THR A 1 87 ? -31.844 15.633 18.438 1 93.19 87 THR A O 1
ATOM 679 N N . GLY A 1 88 ? -32.875 17.047 19.781 1 91.38 88 GLY A N 1
ATOM 680 C CA . GLY A 1 88 ? -33.688 15.977 20.375 1 91.38 88 GLY A CA 1
ATOM 681 C C . GLY A 1 88 ? -34.875 16.5 21.125 1 91.38 88 GLY A C 1
ATOM 682 O O . GLY A 1 88 ? -35.125 17.703 21.188 1 91.38 88 GLY A O 1
ATOM 683 N N . PRO A 1 89 ? -35.656 15.516 21.578 1 88.94 89 PRO A N 1
ATOM 684 C CA . PRO A 1 89 ? -36.781 15.93 22.391 1 88.94 89 PRO A CA 1
ATOM 685 C C . PRO A 1 89 ? -36.375 16.734 23.625 1 88.94 89 PRO A C 1
ATOM 687 O O . PRO A 1 89 ? -35.312 16.484 24.219 1 88.94 89 PRO A O 1
ATOM 690 N N . ALA A 1 90 ? -37.312 17.609 24.016 1 85.62 90 ALA A N 1
ATOM 691 C CA . ALA A 1 90 ? -37.031 18.531 25.109 1 85.62 90 ALA A CA 1
ATOM 692 C C . ALA A 1 90 ? -36.812 17.766 26.406 1 85.62 90 ALA A C 1
ATOM 694 O O . ALA A 1 90 ? -36.094 18.234 27.297 1 85.62 90 ALA A O 1
ATOM 695 N N . ASN A 1 91 ? -37.25 16.594 26.516 1 85.06 91 ASN A N 1
ATOM 696 C CA . ASN A 1 91 ? -37.188 15.844 27.75 1 85.06 91 ASN A CA 1
ATOM 697 C C . ASN A 1 91 ? -36.031 14.828 27.703 1 85.06 91 ASN A C 1
ATOM 699 O O . ASN A 1 91 ? -35.906 13.992 28.609 1 85.06 91 ASN A O 1
ATOM 703 N N . GLU A 1 92 ? -35.219 14.891 26.688 1 88.31 92 GLU A N 1
ATOM 704 C CA . GLU A 1 92 ? -34.125 13.953 26.562 1 88.31 92 GLU A CA 1
ATOM 705 C C . GLU A 1 92 ? -32.781 14.656 26.688 1 88.31 92 GLU A C 1
ATOM 707 O O . GLU A 1 92 ? -32.625 15.812 26.281 1 88.31 92 GLU A O 1
ATOM 712 N N . GLU A 1 93 ? -31.922 13.961 27.391 1 89.38 93 GLU A N 1
ATOM 713 C CA . GLU A 1 93 ? -30.547 14.438 27.438 1 89.38 93 GLU A CA 1
ATOM 714 C C . GLU A 1 93 ? -29.719 13.859 26.297 1 89.38 93 GLU A C 1
ATOM 716 O O . GLU A 1 93 ? -29.859 12.688 25.953 1 89.38 93 GLU A O 1
ATOM 721 N N . PRO A 1 94 ? -28.906 14.742 25.672 1 91.69 94 PRO A N 1
ATOM 722 C CA . PRO A 1 94 ? -28.047 14.203 24.625 1 91.69 94 PRO A CA 1
ATOM 723 C C . PRO A 1 94 ? -27.047 13.164 25.141 1 91.69 94 PRO A C 1
ATOM 725 O O . PRO A 1 94 ? -26.75 13.148 26.344 1 91.69 94 PRO A O 1
ATOM 728 N N . PRO A 1 95 ? -26.609 12.242 24.281 1 93.5 95 PRO A N 1
ATOM 729 C CA . PRO A 1 95 ? -25.516 11.344 24.672 1 93.5 95 PRO A CA 1
ATOM 730 C C . PRO A 1 95 ? -24.219 12.078 24.938 1 93.5 95 PRO A C 1
ATOM 732 O O . PRO A 1 95 ? -24.125 13.289 24.719 1 93.5 95 PRO A O 1
ATOM 735 N N . GLU A 1 96 ? -23.234 11.297 25.484 1 92.94 96 GLU A N 1
ATOM 736 C CA . GLU A 1 96 ? -21.922 11.883 25.719 1 92.94 96 GLU A CA 1
ATOM 737 C C . GLU A 1 96 ? -21.344 12.469 24.422 1 92.94 96 GLU A C 1
ATOM 739 O O . GLU A 1 96 ? -21.359 11.82 23.375 1 92.94 96 GLU A O 1
ATOM 744 N N . ARG A 1 97 ? -20.922 13.664 24.453 1 94.38 97 ARG A N 1
ATOM 745 C CA . ARG A 1 97 ? -20.375 14.391 23.312 1 94.38 97 ARG A CA 1
ATOM 746 C C . ARG A 1 97 ? -18.906 14.047 23.094 1 94.38 97 ARG A C 1
ATOM 748 O O . ARG A 1 97 ? -18.078 14.242 24 1 94.38 97 ARG A O 1
ATOM 755 N N . PRO A 1 98 ? -18.516 13.523 21.938 1 95.56 98 PRO A N 1
ATOM 756 C CA . PRO A 1 98 ? -17.078 13.359 21.672 1 95.56 98 PRO A CA 1
ATOM 757 C C . PRO A 1 98 ? -16.312 14.672 21.75 1 95.56 98 PRO A C 1
ATOM 759 O O . PRO A 1 98 ? -16.859 15.734 21.422 1 95.56 98 PRO A O 1
ATOM 762 N N . THR A 1 99 ? -15.086 14.633 22.156 1 97.75 99 THR A N 1
ATOM 763 C CA . THR A 1 99 ? -14.289 15.844 22.281 1 97.75 99 THR A CA 1
ATOM 764 C C . THR A 1 99 ? -13.594 16.172 20.969 1 97.75 99 THR A C 1
ATOM 766 O O . THR A 1 99 ? -12.688 15.469 20.547 1 97.75 99 THR A O 1
ATOM 769 N N . PRO A 1 100 ? -14.07 17.219 20.344 1 98.5 100 PRO A N 1
ATOM 770 C CA . PRO A 1 100 ? -13.328 17.641 19.156 1 98.5 100 PRO A CA 1
ATOM 771 C C . PRO A 1 100 ? -12.039 18.391 19.484 1 98.5 100 PRO A C 1
ATOM 773 O O . PRO A 1 100 ? -11.945 19 20.547 1 98.5 100 PRO A O 1
ATOM 776 N N . GLY A 1 101 ? -11.031 18.234 18.656 1 98.75 101 GLY A N 1
ATOM 777 C CA . GLY A 1 101 ? -9.766 18.922 18.844 1 98.75 101 GLY A CA 1
ATOM 778 C C . GLY A 1 101 ? -9.383 19.797 17.656 1 98.75 101 GLY A C 1
ATOM 779 O O . GLY A 1 101 ? -8.898 19.297 16.641 1 98.75 101 GLY A O 1
ATOM 780 N N . PRO A 1 102 ? -9.594 21.094 17.797 1 98.75 102 PRO A N 1
ATOM 781 C CA . PRO A 1 102 ? -9.133 21.969 16.734 1 98.75 102 PRO A CA 1
ATOM 782 C C . PRO A 1 102 ? -7.613 22.125 16.703 1 98.75 102 PRO A C 1
ATOM 784 O O . PRO A 1 102 ? -6.965 22.078 17.75 1 98.75 102 PRO A O 1
ATOM 787 N N . LEU A 1 103 ? -7.047 22.219 15.531 1 98.56 103 LEU A N 1
ATOM 788 C CA . LEU A 1 103 ? -5.625 22.469 15.297 1 98.56 103 LEU A CA 1
ATOM 789 C C . LEU A 1 103 ? -5.41 23.219 13.992 1 98.56 103 LEU A C 1
ATOM 791 O O . LEU A 1 103 ? -6.336 23.375 13.195 1 98.56 103 LEU A O 1
ATOM 795 N N . LYS A 1 104 ? -4.27 23.766 13.805 1 97.44 104 LYS A N 1
ATOM 796 C CA . LYS A 1 104 ? -3.994 24.484 12.555 1 97.44 104 LYS A CA 1
ATOM 797 C C . LYS A 1 104 ? -2.523 24.359 12.172 1 97.44 104 LYS A C 1
ATOM 799 O O . LYS A 1 104 ? -1.66 24.188 13.031 1 97.44 104 LYS A O 1
ATOM 804 N N . TRP A 1 105 ? -2.262 24.359 10.977 1 95.62 105 TRP A N 1
ATOM 805 C CA . TRP A 1 105 ? -0.934 24.406 10.375 1 95.62 105 TRP A CA 1
ATOM 806 C C . TRP A 1 105 ? -0.758 25.672 9.539 1 95.62 105 TRP A C 1
ATOM 808 O O . TRP A 1 105 ? -1.483 25.875 8.562 1 95.62 105 TRP A O 1
ATOM 818 N N . ASN A 1 106 ? 0.092 26.547 9.953 1 93.62 106 ASN A N 1
ATOM 819 C CA . ASN A 1 106 ? 0.534 27.625 9.062 1 93.62 106 ASN A CA 1
ATOM 820 C C . ASN A 1 106 ? 1.51 27.109 8.008 1 93.62 106 ASN A C 1
ATOM 822 O O . ASN A 1 106 ? 2.701 26.953 8.281 1 93.62 106 ASN A O 1
ATOM 826 N N . LEU A 1 107 ? 1.063 26.828 6.844 1 91.19 107 LEU A N 1
ATOM 827 C CA . LEU A 1 107 ? 1.84 26.188 5.793 1 91.19 107 LEU A CA 1
ATOM 828 C C . LEU A 1 107 ? 2.91 27.125 5.25 1 91.19 107 LEU A C 1
ATOM 830 O O . LEU A 1 107 ? 3.949 26.672 4.766 1 91.19 107 LEU A O 1
ATOM 834 N N . THR A 1 108 ? 2.682 28.359 5.34 1 88 108 THR A N 1
ATOM 835 C CA . THR A 1 108 ? 3.652 29.375 4.91 1 88 108 THR A CA 1
ATOM 836 C C . THR A 1 108 ? 4.855 29.391 5.852 1 88 108 THR A C 1
ATOM 838 O O . THR A 1 108 ? 6 29.438 5.398 1 88 108 THR A O 1
ATOM 841 N N . LEU A 1 109 ? 4.594 29.312 7.148 1 84 109 LEU A N 1
ATOM 842 C CA . LEU A 1 109 ? 5.66 29.422 8.133 1 84 109 LEU A CA 1
ATOM 843 C C . LEU A 1 109 ? 6.195 28.047 8.516 1 84 109 LEU A C 1
ATOM 845 O O . LEU A 1 109 ? 7.27 27.938 9.109 1 84 109 LEU A O 1
ATOM 849 N N . GLY A 1 110 ? 5.402 27 8.25 1 84.06 110 GLY A N 1
ATOM 850 C CA . GLY A 1 110 ? 5.773 25.656 8.648 1 84.06 110 GLY A CA 1
ATOM 851 C C . GLY A 1 110 ? 5.613 25.406 10.133 1 84.06 110 GLY A C 1
ATOM 852 O O . GLY A 1 110 ? 6.465 24.781 10.766 1 84.06 110 GLY A O 1
ATOM 853 N N . VAL A 1 111 ? 4.555 25.953 10.68 1 89.12 111 VAL A N 1
ATOM 854 C CA . VAL A 1 111 ? 4.34 25.844 12.117 1 89.12 111 VAL A CA 1
ATOM 855 C C . VAL A 1 111 ? 2.965 25.25 12.391 1 89.12 111 VAL A C 1
ATOM 857 O O . VAL A 1 111 ? 1.965 25.672 11.805 1 89.12 111 VAL A O 1
ATOM 860 N N . ALA A 1 112 ? 3.014 24.328 13.273 1 94.5 112 ALA A N 1
ATOM 861 C CA . ALA A 1 112 ? 1.771 23.688 13.695 1 94.5 112 ALA A CA 1
ATOM 862 C C . ALA A 1 112 ? 1.355 24.156 15.086 1 94.5 112 ALA A C 1
ATOM 864 O O . ALA A 1 112 ? 2.205 24.391 15.945 1 94.5 112 ALA A O 1
ATOM 865 N N . THR A 1 113 ? 0.131 24.344 15.219 1 96.69 113 THR A N 1
ATOM 866 C CA . THR A 1 113 ? -0.469 24.656 16.516 1 96.69 113 THR A CA 1
ATOM 867 C C . THR A 1 113 ? -1.604 23.688 16.828 1 96.69 113 THR A C 1
ATOM 869 O O . THR A 1 113 ? -2.555 23.562 16.062 1 96.69 113 THR A O 1
ATOM 872 N N . ASP A 1 114 ? -1.448 23.016 17.969 1 98.12 114 ASP A N 1
ATOM 873 C CA . ASP A 1 114 ? -2.459 22.062 18.438 1 98.12 114 ASP A CA 1
ATOM 874 C C . ASP A 1 114 ? -3.146 22.578 19.703 1 98.12 114 ASP A C 1
ATOM 876 O O . ASP A 1 114 ? -2.736 23.594 20.266 1 98.12 114 ASP A O 1
ATOM 880 N N . THR A 1 115 ? -4.258 22 20.031 1 98.56 115 THR A N 1
ATOM 881 C CA . THR A 1 115 ? -4.871 22.125 21.359 1 98.56 115 THR A CA 1
ATOM 882 C C . THR A 1 115 ? -4.668 20.844 22.156 1 98.56 115 THR A C 1
ATOM 884 O O . THR A 1 115 ? -4.246 19.812 21.625 1 98.56 115 THR A O 1
ATOM 887 N N . ARG A 1 116 ? -4.934 20.984 23.469 1 98.19 116 ARG A N 1
ATOM 888 C CA . ARG A 1 116 ? -4.828 19.797 24.312 1 98.19 116 ARG A CA 1
ATOM 889 C C . ARG A 1 116 ? -5.762 18.688 23.812 1 98.19 116 ARG A C 1
ATOM 891 O O . ARG A 1 116 ? -5.402 17.516 23.828 1 98.19 116 ARG A O 1
ATOM 898 N N . GLU A 1 117 ? -6.91 19.078 23.359 1 98.44 117 GLU A N 1
ATOM 899 C CA . GLU A 1 117 ? -7.898 18.141 22.844 1 98.44 117 GLU A CA 1
ATOM 900 C C . GLU A 1 117 ? -7.395 17.438 21.594 1 98.44 117 GLU A C 1
ATOM 902 O O . GLU A 1 117 ? -7.531 16.219 21.453 1 98.44 117 GLU A O 1
ATOM 907 N N . SER A 1 118 ? -6.828 18.25 20.688 1 98.62 118 SER A N 1
ATOM 908 C CA . SER A 1 118 ? -6.34 17.656 19.453 1 98.62 118 SER A CA 1
ATOM 909 C C . SER A 1 118 ? -5.199 16.672 19.719 1 98.62 118 SER A C 1
ATOM 911 O O . SER A 1 118 ? -5.121 15.625 19.078 1 98.62 118 SER A O 1
ATOM 913 N N . LEU A 1 119 ? -4.34 17.031 20.641 1 98.19 119 LEU A N 1
ATOM 914 C CA . LEU A 1 119 ? -3.238 16.156 21.016 1 98.19 119 LEU A CA 1
ATOM 915 C C . LEU A 1 119 ? -3.76 14.867 21.625 1 98.19 119 LEU A C 1
ATOM 917 O O . LEU A 1 119 ? -3.326 13.773 21.234 1 98.19 119 LEU A O 1
ATOM 921 N N . ALA A 1 120 ? -4.68 15 22.516 1 97.94 120 ALA A N 1
ATOM 922 C CA . ALA A 1 120 ? -5.258 13.82 23.141 1 97.94 120 ALA A CA 1
ATOM 923 C C . ALA A 1 120 ? -5.922 12.914 22.109 1 97.94 120 ALA A C 1
ATOM 925 O O . ALA A 1 120 ? -5.742 11.695 22.141 1 97.94 120 ALA A O 1
ATOM 926 N N . ASN A 1 121 ? -6.672 13.5 21.266 1 97.94 121 ASN A N 1
ATOM 927 C CA . ASN A 1 121 ? -7.344 12.734 20.219 1 97.94 121 ASN A CA 1
ATOM 928 C C . ASN A 1 121 ? -6.344 12 19.328 1 97.94 121 ASN A C 1
ATOM 930 O O . ASN A 1 121 ? -6.613 10.883 18.875 1 97.94 121 ASN A O 1
ATOM 934 N N . SER A 1 122 ? -5.234 12.609 19.062 1 96.38 122 SER A N 1
ATOM 935 C CA . SER A 1 122 ? -4.227 12.023 18.172 1 96.38 122 SER A CA 1
ATOM 936 C C . SER A 1 122 ? -3.355 11.023 18.922 1 96.38 122 SER A C 1
ATOM 938 O O . SER A 1 122 ? -2.371 10.523 18.375 1 96.38 122 SER A O 1
ATOM 940 N N . GLY A 1 123 ? -3.689 10.828 20.188 1 96.12 123 GLY A N 1
ATOM 941 C CA . GLY A 1 123 ? -3.006 9.797 20.953 1 96.12 123 GLY A CA 1
ATOM 942 C C . GLY A 1 123 ? -1.724 10.289 21.609 1 96.12 123 GLY A C 1
ATOM 943 O O . GLY A 1 123 ? -0.892 9.484 22.031 1 96.12 123 GLY A O 1
ATOM 944 N N . LYS A 1 124 ? -1.493 11.562 21.656 1 96.81 124 LYS A N 1
ATOM 945 C CA . LYS A 1 124 ? -0.34 12.133 22.344 1 96.81 124 LYS A CA 1
ATOM 946 C C . LYS A 1 124 ? -0.67 12.438 23.797 1 96.81 124 LYS A C 1
ATOM 948 O O . LYS A 1 124 ? -1.835 12.398 24.203 1 96.81 124 LYS A O 1
ATOM 953 N N . ASN A 1 125 ? 0.337 12.656 24.562 1 96.88 125 ASN A N 1
ATOM 954 C CA . ASN A 1 125 ? 0.148 13.062 25.953 1 96.88 125 ASN A CA 1
ATOM 955 C C . ASN A 1 125 ? 0.041 14.578 26.094 1 96.88 125 ASN A C 1
ATOM 957 O O . ASN A 1 125 ? 1.047 15.281 26.016 1 96.88 125 ASN A O 1
ATOM 961 N N . PRO A 1 126 ? -1.104 15.062 26.328 1 96.12 126 PRO A N 1
ATOM 962 C CA . PRO A 1 126 ? -1.279 16.516 26.344 1 96.12 126 PRO A CA 1
ATOM 963 C C . PRO A 1 126 ? -0.515 17.188 27.484 1 96.12 126 PRO A C 1
ATOM 965 O O . PRO A 1 126 ? -0.279 18.391 27.453 1 96.12 126 PRO A O 1
ATOM 968 N N . ASP A 1 127 ? -0.165 16.438 28.469 1 96.25 127 ASP A N 1
ATOM 969 C CA . ASP A 1 127 ? 0.554 17 29.609 1 96.25 127 ASP A CA 1
ATOM 970 C C . ASP A 1 127 ? 2.033 17.203 29.281 1 96.25 127 ASP A C 1
ATOM 972 O O . ASP A 1 127 ? 2.729 17.953 29.953 1 96.25 127 ASP A O 1
ATOM 976 N N . LEU A 1 128 ? 2.479 16.547 28.266 1 94.44 128 LEU A N 1
ATOM 977 C CA . LEU A 1 128 ? 3.9 16.578 27.938 1 94.44 128 LEU A CA 1
ATOM 978 C C . LEU A 1 128 ? 4.141 17.359 26.656 1 94.44 128 LEU A C 1
ATOM 980 O O . LEU A 1 128 ? 5.207 17.953 26.469 1 94.44 128 LEU A O 1
ATOM 984 N N . GLU A 1 129 ? 3.172 17.391 25.828 1 93.88 129 GLU A N 1
ATOM 985 C CA . GLU A 1 129 ? 3.334 17.984 24.516 1 93.88 129 GLU A CA 1
ATOM 986 C C . GLU A 1 129 ? 3.125 19.5 24.562 1 93.88 129 GLU A C 1
ATOM 988 O O . GLU A 1 129 ? 2.26 19.984 25.297 1 93.88 129 GLU A O 1
ATOM 993 N N . VAL A 1 130 ? 3.932 20.156 23.781 1 93.44 130 VAL A N 1
ATOM 994 C CA . VAL A 1 130 ? 3.646 21.578 23.578 1 93.44 130 VAL A CA 1
ATOM 995 C C . VAL A 1 130 ? 2.547 21.75 22.531 1 93.44 130 VAL A C 1
ATOM 997 O O . VAL A 1 130 ? 2.373 20.891 21.672 1 93.44 130 VAL A O 1
ATOM 1000 N N . THR A 1 131 ? 1.831 22.812 22.594 1 95.44 131 THR A N 1
ATOM 1001 C CA . THR A 1 131 ? 0.715 23.016 21.672 1 95.44 131 THR A CA 1
ATOM 1002 C C . THR A 1 131 ? 1.107 23.969 20.562 1 95.44 131 THR A C 1
ATOM 1004 O O . THR A 1 131 ? 0.43 24.047 19.531 1 95.44 131 THR A O 1
ATOM 1007 N N . TYR A 1 132 ? 2.164 24.75 20.797 1 91.31 132 TYR A N 1
ATOM 1008 C CA . TYR A 1 132 ? 2.557 25.734 19.797 1 91.31 132 TYR A CA 1
ATOM 1009 C C . TYR A 1 132 ? 4 25.516 19.359 1 91.31 132 TYR A C 1
ATOM 1011 O O . TYR A 1 132 ? 4.82 25.016 20.125 1 91.31 132 TYR A O 1
ATOM 1019 N N . GLY A 1 133 ? 4.215 25.953 18.141 1 88.5 133 GLY A N 1
ATOM 1020 C CA . GLY A 1 133 ? 5.582 25.891 17.641 1 88.5 133 GLY A CA 1
ATOM 1021 C C . GLY A 1 133 ? 6 24.484 17.234 1 88.5 133 GLY A C 1
ATOM 1022 O O . GLY A 1 133 ? 7.191 24.156 17.234 1 88.5 133 GLY A O 1
ATOM 1023 N N . ARG A 1 134 ? 5.039 23.703 16.969 1 92.19 134 ARG A N 1
ATOM 1024 C CA . ARG A 1 134 ? 5.312 22.312 16.609 1 92.19 134 ARG A CA 1
ATOM 1025 C C . ARG A 1 134 ? 5.645 22.203 15.117 1 92.19 134 ARG A C 1
ATOM 1027 O O . ARG A 1 134 ? 5.207 23.031 14.312 1 92.19 134 ARG A O 1
ATOM 1034 N N . ALA A 1 135 ? 6.527 21.203 14.852 1 90 135 ALA A N 1
ATOM 1035 C CA . ALA A 1 135 ? 6.738 20.859 13.445 1 90 135 ALA A CA 1
ATOM 1036 C C . ALA A 1 135 ? 5.543 20.094 12.883 1 90 135 ALA A C 1
ATOM 1038 O O . ALA A 1 135 ? 4.891 19.328 13.602 1 90 135 ALA A O 1
ATOM 1039 N N . PHE A 1 136 ? 5.34 20.359 11.633 1 88.88 136 PHE A N 1
ATOM 1040 C CA . PHE A 1 136 ? 4.246 19.688 10.938 1 88.88 136 PHE A CA 1
ATOM 1041 C C . PHE A 1 136 ? 4.336 18.188 11.125 1 88.88 136 PHE A C 1
ATOM 1043 O O . PHE A 1 136 ? 3.328 17.516 11.375 1 88.88 136 PHE A O 1
ATOM 1050 N N . ALA A 1 137 ? 5.488 17.578 10.977 1 90.75 137 ALA A N 1
ATOM 1051 C CA . ALA A 1 137 ? 5.73 16.141 11.023 1 90.75 137 ALA A CA 1
ATOM 1052 C C . ALA A 1 137 ? 5.301 15.555 12.367 1 90.75 137 ALA A C 1
ATOM 1054 O O . ALA A 1 137 ? 5.039 14.352 12.484 1 90.75 137 ALA A O 1
ATOM 1055 N N . GLU A 1 138 ? 5.227 16.344 13.375 1 90.69 138 GLU A N 1
ATOM 1056 C CA . GLU A 1 138 ? 4.836 15.859 14.703 1 90.69 138 GLU A CA 1
ATOM 1057 C C . GLU A 1 138 ? 3.363 15.469 14.734 1 90.69 138 GLU A C 1
ATOM 1059 O O . GLU A 1 138 ? 2.93 14.742 15.633 1 90.69 138 GLU A O 1
ATOM 1064 N N . ASP A 1 139 ? 2.609 15.961 13.797 1 90.75 139 ASP A N 1
ATOM 1065 C CA . ASP A 1 139 ? 1.18 15.664 13.766 1 90.75 139 ASP A CA 1
ATOM 1066 C C . ASP A 1 139 ? 0.893 14.43 12.914 1 90.75 139 ASP A C 1
ATOM 1068 O O . ASP A 1 139 ? -0.247 13.969 12.844 1 90.75 139 ASP A O 1
ATOM 1072 N N . LEU A 1 140 ? 1.853 13.922 12.242 1 89.69 140 LEU A N 1
ATOM 1073 C CA . LEU A 1 140 ? 1.683 12.734 11.414 1 89.69 140 LEU A CA 1
ATOM 1074 C C . LEU A 1 140 ? 2.266 11.508 12.109 1 89.69 140 LEU A C 1
ATOM 1076 O O . LEU A 1 140 ? 3.328 11.586 12.734 1 89.69 140 LEU A O 1
ATOM 1080 N N . PRO A 1 141 ? 1.504 10.414 12.07 1 85.12 141 PRO A N 1
ATOM 1081 C CA . PRO A 1 141 ? 2.086 9.203 12.648 1 85.12 141 PRO A CA 1
ATOM 1082 C C . PRO A 1 141 ? 3.375 8.773 11.945 1 85.12 141 PRO A C 1
ATOM 1084 O O . PRO A 1 141 ? 3.486 8.898 10.719 1 85.12 141 PRO A O 1
ATOM 1087 N N . SER A 1 142 ? 4.25 8.242 12.828 1 84 142 SER A N 1
ATOM 1088 C CA . SER A 1 142 ? 5.473 7.668 12.266 1 84 142 SER A CA 1
ATOM 1089 C C . SER A 1 142 ? 5.258 6.227 11.82 1 84 142 SER A C 1
ATOM 1091 O O . SER A 1 142 ? 4.539 5.469 12.477 1 84 142 SER A O 1
ATOM 1093 N N . ARG A 1 143 ? 5.73 5.816 10.711 1 82.19 143 ARG A N 1
ATOM 1094 C CA . ARG A 1 143 ? 5.801 4.438 10.25 1 82.19 143 ARG A CA 1
ATOM 1095 C C . ARG A 1 143 ? 4.465 3.98 9.672 1 82.19 143 ARG A C 1
ATOM 1097 O O . ARG A 1 143 ? 4.41 3.422 8.578 1 82.19 143 ARG A O 1
ATOM 1104 N N . GLU A 1 144 ? 3.338 4.371 10.5 1 84.31 144 GLU A N 1
ATOM 1105 C CA . GLU A 1 144 ? 2.029 3.924 10.031 1 84.31 144 GLU A CA 1
ATOM 1106 C C . GLU A 1 144 ? 1.626 4.645 8.75 1 84.31 144 GLU A C 1
ATOM 1108 O O . GLU A 1 144 ? 1.838 5.852 8.609 1 84.31 144 GLU A O 1
ATOM 1113 N N . LEU A 1 145 ? 1.193 3.898 7.832 1 87.56 145 LEU A N 1
ATOM 1114 C CA . LEU A 1 145 ? 0.666 4.461 6.594 1 87.56 145 LEU A CA 1
ATOM 1115 C C . LEU A 1 145 ? -0.856 4.371 6.559 1 87.56 145 LEU A C 1
ATOM 1117 O O . LEU A 1 145 ? -1.432 3.367 6.988 1 87.56 145 LEU A O 1
ATOM 1121 N N . ASN A 1 146 ? -1.495 5.426 6.133 1 87.5 146 ASN A N 1
ATOM 1122 C CA . ASN A 1 146 ? -2.949 5.535 6.184 1 87.5 146 ASN A CA 1
ATOM 1123 C C . ASN A 1 146 ? -3.531 5.918 4.828 1 87.5 146 ASN A C 1
ATOM 1125 O O . ASN A 1 146 ? -2.814 6.414 3.957 1 87.5 146 ASN A O 1
ATOM 1129 N N . PRO A 1 147 ? -4.832 5.648 4.691 1 80.75 147 PRO A N 1
ATOM 1130 C CA . PRO A 1 147 ? -5.484 6.086 3.453 1 80.75 147 PRO A CA 1
ATOM 1131 C C . PRO A 1 147 ? -5.453 7.602 3.271 1 80.75 147 PRO A C 1
ATOM 1133 O O . PRO A 1 147 ? -5.457 8.344 4.254 1 80.75 147 PRO A O 1
ATOM 1136 N N . ASN A 1 148 ? -5.352 8.062 2.066 1 83.94 148 ASN A N 1
ATOM 1137 C CA . ASN A 1 148 ? -5.438 9.461 1.668 1 83.94 148 ASN A CA 1
ATOM 1138 C C . ASN A 1 148 ? -4.246 10.266 2.176 1 83.94 148 ASN A C 1
ATOM 1140 O O . ASN A 1 148 ? -4.254 11.5 2.131 1 83.94 148 ASN A O 1
ATOM 1144 N N . GLU A 1 149 ? -3.336 9.516 2.668 1 90.31 149 GLU A N 1
ATOM 1145 C CA . GLU A 1 149 ? -2.178 10.227 3.193 1 90.31 149 GLU A CA 1
ATOM 1146 C C . GLU A 1 149 ? -1.442 10.977 2.084 1 90.31 149 GLU A C 1
ATOM 1148 O O . GLU A 1 149 ? -0.914 12.07 2.311 1 90.31 149 GLU A O 1
ATOM 1153 N N . THR A 1 150 ? -1.443 10.383 0.884 1 92.06 150 THR A N 1
ATOM 1154 C CA . THR A 1 150 ? -0.791 11.039 -0.246 1 92.06 150 THR A CA 1
ATOM 1155 C C . THR A 1 150 ? -1.459 12.375 -0.558 1 92.06 150 THR A C 1
ATOM 1157 O O . THR A 1 150 ? -0.779 13.367 -0.83 1 92.06 150 THR A O 1
ATOM 1160 N N . LYS A 1 151 ? -2.713 12.422 -0.492 1 90.94 151 LYS A N 1
ATOM 1161 C CA . LYS A 1 151 ? -3.459 13.648 -0.748 1 90.94 151 LYS A CA 1
ATOM 1162 C C . LYS A 1 151 ? -3.154 14.703 0.308 1 90.94 151 LYS A C 1
ATOM 1164 O O . LYS A 1 151 ? -2.967 15.883 -0.019 1 90.94 151 LYS A O 1
ATOM 1169 N N . PHE A 1 152 ? -3.176 14.203 1.473 1 91.44 152 PHE A N 1
ATOM 1170 C CA . PHE A 1 152 ? -2.873 15.109 2.576 1 91.44 152 PHE A CA 1
ATOM 1171 C C . PHE A 1 152 ? -1.487 15.719 2.41 1 91.44 152 PHE A C 1
ATOM 1173 O O . PHE A 1 152 ? -1.327 16.938 2.488 1 91.44 152 PHE A O 1
ATOM 1180 N N . LEU A 1 153 ? -0.489 14.906 2.133 1 94.69 153 LEU A N 1
ATOM 1181 C CA . LEU A 1 153 ? 0.882 15.375 1.949 1 94.69 153 LEU A CA 1
ATOM 1182 C C . LEU A 1 153 ? 0.985 16.297 0.74 1 94.69 153 LEU A C 1
ATOM 1184 O O . LEU A 1 153 ? 1.704 17.297 0.777 1 94.69 153 LEU A O 1
ATOM 1188 N N . ALA A 1 154 ? 0.283 15.938 -0.275 1 94 154 ALA A N 1
ATOM 1189 C CA . ALA A 1 154 ? 0.286 16.766 -1.475 1 94 154 ALA A CA 1
ATOM 1190 C C . ALA A 1 154 ? -0.275 18.156 -1.181 1 94 154 ALA A C 1
ATOM 1192 O O . ALA A 1 154 ? 0.22 19.156 -1.705 1 94 154 ALA A O 1
ATOM 1193 N N . MET A 1 155 ? -1.266 18.219 -0.336 1 92.31 155 MET A N 1
ATOM 1194 C CA . MET A 1 155 ? -1.861 19.484 0.068 1 92.31 155 MET A CA 1
ATOM 1195 C C . MET A 1 155 ? -0.843 20.359 0.795 1 92.31 155 MET A C 1
ATOM 1197 O O . MET A 1 155 ? -0.874 21.594 0.679 1 92.31 155 MET A O 1
ATOM 1201 N N . VAL A 1 156 ? 0.042 19.766 1.521 1 92.69 156 VAL A N 1
ATOM 1202 C CA . VAL A 1 156 ? 1.047 20.484 2.295 1 92.69 156 VAL A CA 1
ATOM 1203 C C . VAL A 1 156 ? 2.166 20.969 1.372 1 92.69 156 VAL A C 1
ATOM 1205 O O . VAL A 1 156 ? 2.67 22.078 1.524 1 92.69 156 VAL A O 1
ATOM 1208 N N . VAL A 1 157 ? 2.504 20.172 0.374 1 93.5 157 VAL A N 1
ATOM 1209 C CA . VAL A 1 157 ? 3.623 20.453 -0.521 1 93.5 157 VAL A CA 1
ATOM 1210 C C . VAL A 1 157 ? 3.207 21.484 -1.564 1 93.5 157 VAL A C 1
ATOM 1212 O O . VAL A 1 157 ? 4.008 22.328 -1.963 1 93.5 157 VAL A O 1
ATOM 1215 N N . LYS A 1 158 ? 2.035 21.328 -2.02 1 93.19 158 LYS A N 1
ATOM 1216 C CA . LYS A 1 158 ? 1.447 22.25 -2.986 1 93.19 158 LYS A CA 1
ATOM 1217 C C . LYS A 1 158 ? 0.109 22.797 -2.488 1 93.19 158 LYS A C 1
ATOM 1219 O O . LYS A 1 158 ? -0.937 22.516 -3.078 1 93.19 158 LYS A O 1
ATOM 1224 N N . PRO A 1 159 ? 0.244 23.641 -1.536 1 92.62 159 PRO A N 1
ATOM 1225 C CA . PRO A 1 159 ? -0.979 24.125 -0.893 1 92.62 159 PRO A CA 1
ATOM 1226 C C . PRO A 1 159 ? -1.738 25.125 -1.753 1 92.62 159 PRO A C 1
ATOM 1228 O O . PRO A 1 159 ? -1.123 25.938 -2.443 1 92.62 159 PRO A O 1
ATOM 1231 N N . GLU A 1 160 ? -2.99 25.031 -1.788 1 95.25 160 GLU A N 1
ATOM 1232 C CA . GLU A 1 160 ? -3.91 25.984 -2.398 1 95.25 160 GLU A CA 1
ATOM 1233 C C . GLU A 1 160 ? -5.07 26.312 -1.462 1 95.25 160 GLU A C 1
ATOM 1235 O O . GLU A 1 160 ? -5.508 25.453 -0.686 1 95.25 160 GLU A O 1
ATOM 1240 N N . PRO A 1 161 ? -5.434 27.609 -1.52 1 96.25 161 PRO A N 1
ATOM 1241 C CA . PRO A 1 161 ? -6.602 27.922 -0.698 1 96.25 161 PRO A CA 1
ATOM 1242 C C . PRO A 1 161 ? -7.844 27.141 -1.101 1 96.25 161 PRO A C 1
ATOM 1244 O O . PRO A 1 161 ? -8.062 26.891 -2.289 1 96.25 161 PRO A O 1
ATOM 1247 N N . GLY A 1 162 ? -8.602 26.719 -0.138 1 95.94 162 GLY A N 1
ATOM 1248 C CA . GLY A 1 162 ? -9.891 26.078 -0.401 1 95.94 162 GLY A CA 1
ATOM 1249 C C . GLY A 1 162 ? -9.812 24.578 -0.479 1 95.94 162 GLY A C 1
ATOM 1250 O O . GLY A 1 162 ? -10.828 23.891 -0.613 1 95.94 162 GLY A O 1
ATOM 1251 N N . GLN A 1 163 ? -8.633 24.031 -0.411 1 96.12 163 GLN A N 1
ATOM 1252 C CA . GLN A 1 163 ? -8.516 22.562 -0.406 1 96.12 163 GLN A CA 1
ATOM 1253 C C . GLN A 1 163 ? -9.102 21.969 0.867 1 96.12 163 GLN A C 1
ATOM 1255 O O . GLN A 1 163 ? -8.977 22.547 1.948 1 96.12 163 GLN A O 1
ATOM 1260 N N . THR A 1 164 ? -9.781 20.875 0.712 1 96.94 164 THR A N 1
ATOM 1261 C CA . THR A 1 164 ? -10.352 20.172 1.859 1 96.94 164 THR A CA 1
ATOM 1262 C C . THR A 1 164 ? -9.984 18.703 1.829 1 96.94 164 THR A C 1
ATOM 1264 O O . THR A 1 164 ? -9.703 18.141 0.764 1 96.94 164 THR A O 1
ATOM 1267 N N . LEU A 1 165 ? -9.922 18.125 2.936 1 95.19 165 LEU A N 1
ATOM 1268 C CA . LEU A 1 165 ? -9.719 16.688 3.078 1 95.19 165 LEU A CA 1
ATOM 1269 C C . LEU A 1 165 ? -10.375 16.172 4.355 1 95.19 165 LEU A C 1
ATOM 1271 O O . LEU A 1 165 ? -10.406 16.875 5.371 1 95.19 165 LEU A O 1
ATOM 1275 N N . CYS A 1 166 ? -10.945 15.094 4.301 1 95.56 166 CYS A N 1
ATOM 1276 C CA . CYS A 1 166 ? -11.516 14.398 5.445 1 95.56 166 CYS A CA 1
ATOM 1277 C C . CYS A 1 166 ? -11.195 12.906 5.395 1 95.56 166 CYS A C 1
ATOM 1279 O O . CYS A 1 166 ? -11.281 12.281 4.336 1 95.56 166 CYS A O 1
ATOM 1281 N N . SER A 1 167 ? -10.727 12.352 6.531 1 92.88 167 SER A N 1
ATOM 1282 C CA . SER A 1 167 ? -10.344 10.945 6.527 1 92.88 167 SER A CA 1
ATOM 1283 C C . SER A 1 167 ? -10.266 10.391 7.945 1 92.88 167 SER A C 1
ATOM 1285 O O . SER A 1 167 ? -10.445 11.125 8.914 1 92.88 167 SER A O 1
ATOM 1287 N N . THR A 1 168 ? -10.195 9.164 8.047 1 92.94 168 THR A N 1
ATOM 1288 C CA . THR A 1 168 ? -9.867 8.469 9.289 1 92.94 168 THR A CA 1
ATOM 1289 C C . THR A 1 168 ? -8.492 7.816 9.203 1 92.94 168 THR A C 1
ATOM 1291 O O . THR A 1 168 ? -8.117 7.281 8.156 1 92.94 168 THR A O 1
ATOM 1294 N N . TRP A 1 169 ? -7.773 7.914 10.242 1 91.12 169 TRP A N 1
ATOM 1295 C CA . TRP A 1 169 ? -6.449 7.309 10.305 1 91.12 169 TRP A CA 1
ATOM 1296 C C . TRP A 1 169 ? -6.32 6.402 11.531 1 91.12 169 TRP A C 1
ATOM 1298 O O . TRP A 1 169 ? -6.816 6.734 12.609 1 91.12 169 TRP A O 1
ATOM 1308 N N . ASP A 1 170 ? -5.672 5.301 11.344 1 88.88 170 ASP A N 1
ATOM 1309 C CA . ASP A 1 170 ? -5.309 4.414 12.445 1 88.88 170 ASP A CA 1
ATOM 1310 C C . ASP A 1 170 ? -3.92 4.75 12.984 1 88.88 170 ASP A C 1
ATOM 1312 O O . ASP A 1 170 ? -2.967 4.891 12.211 1 88.88 170 ASP A O 1
ATOM 1316 N N . LEU A 1 171 ? -3.846 4.887 14.273 1 90.88 171 LEU A N 1
ATOM 1317 C CA . LEU A 1 171 ? -2.615 5.262 14.953 1 90.88 171 LEU A CA 1
ATOM 1318 C C . LEU A 1 171 ? -2.396 4.402 16.203 1 90.88 171 LEU A C 1
ATOM 1320 O O . LEU A 1 171 ? -3.266 3.613 16.562 1 90.88 171 LEU A O 1
ATOM 1324 N N . THR A 1 172 ? -1.232 4.527 16.688 1 90.88 172 THR A N 1
ATOM 1325 C CA . THR A 1 172 ? -0.903 4.008 18.016 1 90.88 172 THR A CA 1
ATOM 1326 C C . THR A 1 172 ? -0.666 5.145 19 1 90.88 172 THR A C 1
ATOM 1328 O O . THR A 1 172 ? 0.124 6.051 18.734 1 90.88 172 THR A O 1
ATOM 1331 N N . ASP A 1 173 ? -1.363 5.133 20.062 1 94.25 173 ASP A N 1
ATOM 1332 C CA . ASP A 1 173 ? -1.2 6.238 21 1 94.25 173 ASP A CA 1
ATOM 1333 C C . ASP A 1 173 ? 0.088 6.09 21.797 1 94.25 173 ASP A C 1
ATOM 1335 O O . ASP A 1 173 ? 0.843 5.137 21.609 1 94.25 173 ASP A O 1
ATOM 1339 N N . TRP A 1 174 ? 0.346 7.078 22.734 1 93.81 174 TRP A N 1
ATOM 1340 C CA . TRP A 1 174 ? 1.627 7.164 23.422 1 93.81 174 TRP A CA 1
ATOM 1341 C C . TRP A 1 174 ? 1.783 6.023 24.422 1 93.81 174 TRP A C 1
ATOM 1343 O O . TRP A 1 174 ? 2.887 5.762 24.906 1 93.81 174 TRP A O 1
ATOM 1353 N N . ARG A 1 175 ? 0.704 5.293 24.656 1 95 175 ARG A N 1
ATOM 1354 C CA . ARG A 1 175 ? 0.75 4.145 25.562 1 95 175 ARG A CA 1
ATOM 1355 C C . ARG A 1 175 ? 0.808 2.836 24.781 1 95 175 ARG A C 1
ATOM 1357 O O . ARG A 1 175 ? 0.688 1.756 25.359 1 95 175 ARG A O 1
ATOM 1364 N N . GLY A 1 176 ? 0.807 2.93 23.484 1 91.94 176 GLY A N 1
ATOM 1365 C CA . GLY A 1 176 ? 0.941 1.742 22.656 1 91.94 176 GLY A CA 1
ATOM 1366 C C . GLY A 1 176 ? -0.392 1.143 22.25 1 91.94 176 GLY A C 1
ATOM 1367 O O . GLY A 1 176 ? -0.443 0.036 21.703 1 91.94 176 GLY A O 1
ATOM 1368 N N . LYS A 1 177 ? -1.453 1.804 22.5 1 92.44 177 LYS A N 1
ATOM 1369 C CA . LYS A 1 177 ? -2.781 1.299 22.156 1 92.44 177 LYS A CA 1
ATOM 1370 C C . LYS A 1 177 ? -3.209 1.761 20.766 1 92.44 177 LYS A C 1
ATOM 1372 O O . LYS A 1 177 ? -3.053 2.934 20.422 1 92.44 177 LYS A O 1
ATOM 1377 N N . PRO A 1 178 ? -3.744 0.805 19.969 1 90.94 178 PRO A N 1
ATOM 1378 C CA . PRO A 1 178 ? -4.293 1.229 18.688 1 90.94 178 PRO A CA 1
ATOM 1379 C C . PRO A 1 178 ? -5.5 2.15 18.828 1 90.94 178 PRO A C 1
ATOM 1381 O O . PRO A 1 178 ? -6.383 1.892 19.656 1 90.94 178 PRO A O 1
ATOM 1384 N N . ILE A 1 179 ? -5.508 3.195 18.109 1 93.06 179 ILE A N 1
ATOM 1385 C CA . ILE A 1 179 ? -6.629 4.129 18.109 1 93.06 179 ILE A CA 1
ATOM 1386 C C . ILE A 1 179 ? -6.953 4.531 16.672 1 93.06 179 ILE A C 1
ATOM 1388 O O . ILE A 1 179 ? -6.156 4.301 15.758 1 93.06 179 ILE A O 1
ATOM 1392 N N . ARG A 1 180 ? -8.148 5.02 16.516 1 94 180 ARG A N 1
ATOM 1393 C CA . ARG A 1 180 ? -8.562 5.602 15.234 1 94 180 ARG A CA 1
ATOM 1394 C C . ARG A 1 180 ? -9.008 7.047 15.414 1 94 180 ARG A C 1
ATOM 1396 O O . ARG A 1 180 ? -9.766 7.359 16.328 1 94 180 ARG A O 1
ATOM 1403 N N . ILE A 1 181 ? -8.531 7.898 14.57 1 95.38 181 ILE A N 1
ATOM 1404 C CA . ILE A 1 181 ? -8.953 9.297 14.625 1 95.38 181 ILE A CA 1
ATOM 1405 C C . ILE A 1 181 ? -9.648 9.68 13.32 1 95.38 181 ILE A C 1
ATOM 1407 O O . ILE A 1 181 ? -9.344 9.125 12.266 1 95.38 181 ILE A O 1
ATOM 1411 N N . GLY A 1 182 ? -10.641 10.523 13.445 1 96.25 182 GLY A N 1
ATOM 1412 C CA . GLY A 1 182 ? -11.164 11.266 12.312 1 96.25 182 GLY A CA 1
ATOM 1413 C C . GLY A 1 182 ? -10.695 12.711 12.273 1 96.25 182 GLY A C 1
ATOM 1414 O O . GLY A 1 182 ? -10.344 13.281 13.305 1 96.25 182 GLY A O 1
ATOM 1415 N N . PHE A 1 183 ? -10.625 13.227 11.102 1 97.31 183 PHE A N 1
ATOM 1416 C CA . PHE A 1 183 ? -10.273 14.633 11.016 1 97.31 183 PHE A CA 1
ATOM 1417 C C . PHE A 1 183 ? -10.812 15.258 9.734 1 97.31 183 PHE A C 1
ATOM 1419 O O . PHE A 1 183 ? -11.086 14.547 8.766 1 97.31 183 PHE A O 1
ATOM 1426 N N . ALA A 1 184 ? -11.023 16.531 9.766 1 98.12 184 ALA A N 1
ATOM 1427 C CA . ALA A 1 184 ? -11.352 17.391 8.633 1 98.12 184 ALA A CA 1
ATOM 1428 C C . ALA A 1 184 ? -10.43 18.609 8.57 1 98.12 184 ALA A C 1
ATOM 1430 O O . ALA A 1 184 ? -10.133 19.219 9.602 1 98.12 184 ALA A O 1
ATOM 1431 N N . VAL A 1 185 ? -9.969 18.891 7.383 1 97.81 185 VAL A N 1
ATOM 1432 C CA . VAL A 1 185 ? -9.016 19.984 7.223 1 97.81 185 VAL A CA 1
ATOM 1433 C C . VAL A 1 185 ? -9.445 20.859 6.047 1 97.81 185 VAL A C 1
ATOM 1435 O O . VAL A 1 185 ? -9.992 20.375 5.059 1 97.81 185 VAL A O 1
ATOM 1438 N N . ARG A 1 186 ? -9.203 22.141 6.164 1 98.06 186 ARG A N 1
ATOM 1439 C CA . ARG A 1 186 ? -9.445 23.109 5.105 1 98.06 186 ARG A CA 1
ATOM 1440 C C . ARG A 1 186 ? -8.352 24.172 5.074 1 98.06 186 ARG A C 1
ATOM 1442 O O . ARG A 1 186 ? -7.973 24.703 6.117 1 98.06 186 ARG A O 1
ATOM 1449 N N . SER A 1 187 ? -7.863 24.438 3.889 1 97.75 187 SER A N 1
ATOM 1450 C CA . SER A 1 187 ? -6.855 25.484 3.742 1 97.75 187 SER A CA 1
ATOM 1451 C C . SER A 1 187 ? -7.484 26.797 3.285 1 97.75 187 SER A C 1
ATOM 1453 O O . SER A 1 187 ? -8.492 26.797 2.572 1 97.75 187 SER A O 1
ATOM 1455 N N . ALA A 1 188 ? -6.906 27.891 3.721 1 97.69 188 ALA A N 1
ATOM 1456 C CA . ALA A 1 188 ? -7.348 29.234 3.332 1 97.69 188 ALA A CA 1
ATOM 1457 C C . ALA A 1 188 ? -6.223 30.25 3.494 1 97.69 188 ALA A C 1
ATOM 1459 O O . ALA A 1 188 ? -5.266 30.016 4.234 1 97.69 188 ALA A O 1
ATOM 1460 N N . LEU A 1 189 ? -6.395 31.312 2.75 1 97.19 189 LEU A N 1
ATOM 1461 C CA . LEU A 1 189 ? -5.508 32.438 2.982 1 97.19 189 LEU A CA 1
ATOM 1462 C C . LEU A 1 189 ? -5.973 33.281 4.184 1 97.19 189 LEU A C 1
ATOM 1464 O O . LEU A 1 189 ? -7.16 33.562 4.309 1 97.19 189 LEU A O 1
ATOM 1468 N N . GLU A 1 190 ? -5.109 33.469 5.086 1 96.62 190 GLU A N 1
ATOM 1469 C CA . GLU A 1 190 ? -5.391 34.281 6.266 1 96.62 190 GLU A CA 1
ATOM 1470 C C . GLU A 1 190 ? -4.332 35.375 6.457 1 96.62 190 GLU A C 1
ATOM 1472 O O . GLU A 1 190 ? -3.168 35.156 6.105 1 96.62 190 GLU A O 1
ATOM 1477 N N . GLU A 1 191 ? -4.797 36.438 6.973 1 93.5 191 GLU A N 1
ATOM 1478 C CA . GLU A 1 191 ? -3.83 37.469 7.297 1 93.5 191 GLU A CA 1
ATOM 1479 C C . GLU A 1 191 ? -2.963 37.094 8.484 1 93.5 191 GLU A C 1
ATOM 1481 O O . GLU A 1 191 ? -3.482 36.719 9.547 1 93.5 191 GLU A O 1
ATOM 1486 N N . GLY A 1 192 ? -1.72 37.125 8.258 1 86.25 192 GLY A N 1
ATOM 1487 C CA . GLY A 1 192 ? -0.795 36.781 9.328 1 86.25 192 GLY A CA 1
ATOM 1488 C C . GLY A 1 192 ? -0.487 37.969 10.234 1 86.25 192 GLY A C 1
ATOM 1489 O O . GLY A 1 192 ? -0.918 39.094 9.977 1 86.25 192 GLY A O 1
ATOM 1490 N N . PRO A 1 193 ? 0.154 37.656 11.352 1 79.62 193 PRO A N 1
ATOM 1491 C CA . PRO A 1 193 ? 0.537 38.75 12.266 1 79.62 193 PRO A CA 1
ATOM 1492 C C . PRO A 1 193 ? 1.448 39.781 11.617 1 79.62 193 PRO A C 1
ATOM 1494 O O . PRO A 1 193 ? 1.528 40.906 12.086 1 79.62 193 PRO A O 1
ATOM 1497 N N . ASP A 1 194 ? 2.121 39.375 10.633 1 82.88 194 ASP A N 1
ATOM 1498 C CA . ASP A 1 194 ? 3.045 40.281 9.938 1 82.88 194 ASP A CA 1
ATOM 1499 C C . ASP A 1 194 ? 2.318 41.094 8.875 1 82.88 194 ASP A C 1
ATOM 1501 O O . ASP A 1 194 ? 2.945 41.844 8.133 1 82.88 194 ASP A O 1
ATOM 1505 N N . GLY A 1 195 ? 1.038 40.938 8.719 1 86.38 195 GLY A N 1
ATOM 1506 C CA . GLY A 1 195 ? 0.239 41.688 7.758 1 86.38 195 GLY A CA 1
ATOM 1507 C C . GLY A 1 195 ? 0.191 41.031 6.391 1 86.38 195 GLY A C 1
ATOM 1508 O O . GLY A 1 195 ? -0.555 41.469 5.512 1 86.38 195 GLY A O 1
ATOM 1509 N N . ARG A 1 196 ? 0.967 40.062 6.227 1 91.88 196 ARG A N 1
ATOM 1510 C CA . ARG A 1 196 ? 0.963 39.344 4.953 1 91.88 196 ARG A CA 1
ATOM 1511 C C . ARG A 1 196 ? -0.035 38.188 4.98 1 91.88 196 ARG A C 1
ATOM 1513 O O . ARG A 1 196 ? -0.447 37.719 6.055 1 91.88 196 ARG A O 1
ATOM 1520 N N . GLU A 1 197 ? -0.391 37.719 3.768 1 94.75 197 GLU A N 1
ATOM 1521 C CA . GLU A 1 197 ? -1.287 36.594 3.652 1 94.75 197 GLU A CA 1
ATOM 1522 C C . GLU A 1 197 ? -0.532 35.281 3.846 1 94.75 197 GLU A C 1
ATOM 1524 O O . GLU A 1 197 ? 0.53 35.062 3.254 1 94.75 197 GLU A O 1
ATOM 1529 N N . HIS A 1 198 ? -1.046 34.562 4.746 1 94.5 198 HIS A N 1
ATOM 1530 C CA . HIS A 1 198 ? -0.515 33.219 4.988 1 94.5 198 HIS A CA 1
ATOM 1531 C C . HIS A 1 198 ? -1.498 32.156 4.531 1 94.5 198 HIS A C 1
ATOM 1533 O O . HIS A 1 198 ? -2.713 32.312 4.664 1 94.5 198 HIS A O 1
ATOM 1539 N N . LEU A 1 199 ? -0.932 31.109 3.979 1 95.38 199 LEU A N 1
ATOM 1540 C CA . LEU A 1 199 ? -1.741 29.922 3.736 1 95.38 199 LEU A CA 1
ATOM 1541 C C . LEU A 1 199 ? -1.805 29.047 4.98 1 95.38 199 LEU A C 1
ATOM 1543 O O . LEU A 1 199 ? -0.775 28.562 5.461 1 95.38 199 LEU A O 1
ATOM 1547 N N . VAL A 1 200 ? -3.035 28.875 5.477 1 96.81 200 VAL A N 1
ATOM 1548 C CA . VAL A 1 200 ? -3.232 28.172 6.734 1 96.81 200 VAL A CA 1
ATOM 1549 C C . VAL A 1 200 ? -4.207 27.016 6.527 1 96.81 200 VAL A C 1
ATOM 1551 O O . VAL A 1 200 ? -5.238 27.172 5.867 1 96.81 200 VAL A O 1
ATOM 1554 N N . ALA A 1 201 ? -3.83 25.812 6.969 1 97.56 201 ALA A N 1
ATOM 1555 C CA . ALA A 1 201 ? -4.75 24.688 7.047 1 97.56 201 ALA A CA 1
ATOM 1556 C C . ALA A 1 201 ? -5.328 24.547 8.453 1 97.56 201 ALA A C 1
ATOM 1558 O O . ALA A 1 201 ? -4.586 24.344 9.414 1 97.56 201 ALA A O 1
ATOM 1559 N N . ARG A 1 202 ? -6.57 24.703 8.562 1 98.5 202 ARG A N 1
ATOM 1560 C CA . ARG A 1 202 ? -7.254 24.5 9.836 1 98.5 202 ARG A CA 1
ATOM 1561 C C . ARG A 1 202 ? -8 23.172 9.859 1 98.5 202 ARG A C 1
ATOM 1563 O O . ARG A 1 202 ? -8.57 22.75 8.844 1 98.5 202 ARG A O 1
ATOM 1570 N N . ALA A 1 203 ? -7.934 22.5 11.023 1 98.5 203 ALA A N 1
ATOM 1571 C CA . ALA A 1 203 ? -8.508 21.156 11.094 1 98.5 203 ALA A CA 1
ATOM 1572 C C . ALA A 1 203 ? -9.266 20.953 12.398 1 98.5 203 ALA A C 1
ATOM 1574 O O . ALA A 1 203 ? -9.133 21.75 13.336 1 98.5 203 ALA A O 1
ATOM 1575 N N . ILE A 1 204 ? -10.125 20 12.406 1 98.75 204 ILE A N 1
ATOM 1576 C CA . ILE A 1 204 ? -10.742 19.406 13.594 1 98.75 204 ILE A CA 1
ATOM 1577 C C . ILE A 1 204 ? -10.5 17.906 13.609 1 98.75 204 ILE A C 1
ATOM 1579 O O . ILE A 1 204 ? -10.711 17.234 12.594 1 98.75 204 ILE A O 1
ATOM 1583 N N . ASN A 1 205 ? -9.992 17.375 14.703 1 98.5 205 ASN A N 1
ATOM 1584 C CA . ASN A 1 205 ? -9.898 15.93 14.82 1 98.5 205 ASN A CA 1
ATOM 1585 C C . ASN A 1 205 ? -10.727 15.398 15.984 1 98.5 205 ASN A C 1
ATOM 1587 O O . ASN A 1 205 ? -11.195 16.172 16.812 1 98.5 205 ASN A O 1
ATOM 1591 N N . TRP A 1 206 ? -11.086 14.141 16 1 98.38 206 TRP A N 1
ATOM 1592 C CA . TRP A 1 206 ? -11.844 13.461 17.047 1 98.38 206 TRP A CA 1
ATOM 1593 C C . TRP A 1 206 ? -11.516 11.969 17.062 1 98.38 206 TRP A C 1
ATOM 1595 O O . TRP A 1 206 ? -10.938 11.438 16.109 1 98.38 206 TRP A O 1
ATOM 1605 N N . ARG A 1 207 ? -11.82 11.344 18.219 1 97 207 ARG A N 1
ATOM 1606 C CA . ARG A 1 207 ? -11.688 9.891 18.281 1 97 207 ARG A CA 1
ATOM 1607 C C . ARG A 1 207 ? -12.812 9.203 17.516 1 97 207 ARG A C 1
ATOM 1609 O O . ARG A 1 207 ? -13.992 9.406 17.828 1 97 207 ARG A O 1
ATOM 1616 N N . ALA A 1 208 ? -12.406 8.469 16.5 1 95.19 208 ALA A N 1
ATOM 1617 C CA . ALA A 1 208 ? -13.391 7.793 15.664 1 95.19 208 ALA A CA 1
ATOM 1618 C C . ALA A 1 208 ? -13.664 6.379 16.172 1 95.19 208 ALA A C 1
ATOM 1620 O O . ALA A 1 208 ? -12.891 5.84 16.969 1 95.19 208 ALA A O 1
ATOM 1621 N N . GLU A 1 209 ? -14.805 5.887 15.742 1 87.94 209 GLU A N 1
ATOM 1622 C CA . GLU A 1 209 ? -15.156 4.512 16.094 1 87.94 209 GLU A CA 1
ATOM 1623 C C . GLU A 1 209 ? -14.219 3.516 15.422 1 87.94 209 GLU A C 1
ATOM 1625 O O . GLU A 1 209 ? -13.891 3.662 14.242 1 87.94 209 GLU A O 1
ATOM 1630 N N . GLN A 1 210 ? -13.68 2.662 16.312 1 75.94 210 GLN A N 1
ATOM 1631 C CA . GLN A 1 210 ? -12.836 1.603 15.766 1 75.94 210 GLN A CA 1
ATOM 1632 C C . GLN A 1 210 ? -13.68 0.462 15.211 1 75.94 210 GLN A C 1
ATOM 1634 O O . GLN A 1 210 ? -14.492 -0.125 15.922 1 75.94 210 GLN A O 1
ATOM 1639 N N . LYS A 1 211 ? -14.039 0.64 13.977 1 64.56 211 LYS A N 1
ATOM 1640 C CA . LYS A 1 211 ? -14.711 -0.56 13.484 1 64.56 211 LYS A CA 1
ATOM 1641 C C . LYS A 1 211 ? -13.758 -1.747 13.445 1 64.56 211 LYS A C 1
ATOM 1643 O O . LYS A 1 211 ? -12.539 -1.572 13.523 1 64.56 211 LYS A O 1
ATOM 1648 N N . GLU A 1 212 ? -14.32 -2.982 13.406 1 57.34 212 GLU A N 1
ATOM 1649 C CA . GLU A 1 212 ? -13.555 -4.219 13.297 1 57.34 212 GLU A CA 1
ATOM 1650 C C . GLU A 1 212 ? -12.336 -4.027 12.398 1 57.34 212 GLU A C 1
ATOM 1652 O O . GLU A 1 212 ? -12.359 -3.211 11.477 1 57.34 212 GLU A O 1
ATOM 1657 N N . PRO A 1 213 ? -11.297 -4.422 13.023 1 50.34 213 PRO A N 1
ATOM 1658 C CA . PRO A 1 213 ? -9.984 -4.25 12.391 1 50.34 213 PRO A CA 1
ATOM 1659 C C . PRO A 1 213 ? -10.039 -4.391 10.867 1 50.34 213 PRO A C 1
ATOM 1661 O O . PRO A 1 213 ? -10.617 -5.359 10.359 1 50.34 213 PRO A O 1
ATOM 1664 N N . VAL A 1 214 ? -10.312 -3.283 10.219 1 48.78 214 VAL A N 1
ATOM 1665 C CA . VAL A 1 214 ? -10.102 -3.438 8.789 1 48.78 214 VAL A CA 1
ATOM 1666 C C . VAL A 1 214 ? -8.867 -4.309 8.547 1 48.78 214 VAL A C 1
ATOM 1668 O O . VAL A 1 214 ? -7.809 -4.078 9.133 1 48.78 214 VAL A O 1
ATOM 1671 N N . VAL A 1 215 ? -9.039 -5.559 8.406 1 47.44 215 VAL A N 1
ATOM 1672 C CA . VAL A 1 215 ? -7.957 -6.449 8 1 47.44 215 VAL A CA 1
ATOM 1673 C C . VAL A 1 215 ? -6.945 -5.68 7.152 1 47.44 215 VAL A C 1
ATOM 1675 O O . VAL A 1 215 ? -7.312 -5.051 6.16 1 47.44 215 VAL A O 1
ATOM 1678 N N . PRO A 1 216 ? -5.867 -5.352 7.875 1 48.22 216 PRO A N 1
ATOM 1679 C CA . PRO A 1 216 ? -4.809 -4.664 7.129 1 48.22 216 PRO A CA 1
ATOM 1680 C C . PRO A 1 216 ? -4.688 -5.152 5.688 1 48.22 216 PRO A C 1
ATOM 1682 O O . PRO A 1 216 ? -4.668 -6.363 5.441 1 48.22 216 PRO A O 1
ATOM 1685 N N . ILE A 1 217 ? -5.352 -4.52 4.793 1 49.31 217 ILE A N 1
ATOM 1686 C CA . ILE A 1 217 ? -5.047 -4.867 3.406 1 49.31 217 ILE A CA 1
ATOM 1687 C C . ILE A 1 217 ? -3.576 -5.254 3.285 1 49.31 217 ILE A C 1
ATOM 1689 O O . ILE A 1 217 ? -2.691 -4.5 3.695 1 49.31 217 ILE A O 1
ATOM 1693 N N . ASP A 1 218 ? -3.217 -6.566 3.623 1 55.75 218 ASP A N 1
ATOM 1694 C CA . ASP A 1 218 ? -1.929 -7.176 3.307 1 55.75 218 ASP A CA 1
ATOM 1695 C C . ASP A 1 218 ? -1.299 -6.523 2.078 1 55.75 218 ASP A C 1
ATOM 1697 O O . ASP A 1 218 ? -1.575 -6.926 0.945 1 55.75 218 ASP A O 1
ATOM 1701 N N . ASP A 1 219 ? -0.593 -5.328 2.385 1 80.5 219 ASP A N 1
ATOM 1702 C CA . ASP A 1 219 ? -0.095 -4.609 1.216 1 80.5 219 ASP A CA 1
ATOM 1703 C C . ASP A 1 219 ? 1.378 -4.922 0.964 1 80.5 219 ASP A C 1
ATOM 1705 O O . ASP A 1 219 ? 2.23 -4.648 1.812 1 80.5 219 ASP A O 1
ATOM 1709 N N . LEU A 1 220 ? 1.645 -5.699 0.06 1 89.38 220 LEU A N 1
ATOM 1710 C CA . LEU A 1 220 ? 2.984 -6.07 -0.38 1 89.38 220 LEU A CA 1
ATOM 1711 C C . LEU A 1 220 ? 3.908 -4.859 -0.399 1 89.38 220 LEU A C 1
ATOM 1713 O O . LEU A 1 220 ? 5.055 -4.938 0.044 1 89.38 220 LEU A O 1
ATOM 1717 N N . ALA A 1 221 ? 3.424 -3.725 -0.779 1 91.06 221 ALA A N 1
ATOM 1718 C CA . ALA A 1 221 ? 4.25 -2.52 -0.815 1 91.06 221 ALA A CA 1
ATOM 1719 C C . ALA A 1 221 ? 4.723 -2.139 0.584 1 91.06 221 ALA A C 1
ATOM 1721 O O . ALA A 1 221 ? 5.891 -1.792 0.778 1 91.06 221 ALA A O 1
ATOM 1722 N N . ARG A 1 222 ? 3.863 -2.217 1.488 1 89.81 222 ARG A N 1
ATOM 1723 C CA . ARG A 1 222 ? 4.203 -1.892 2.869 1 89.81 222 ARG A CA 1
ATOM 1724 C C . ARG A 1 222 ? 5.227 -2.877 3.428 1 89.81 222 ARG A C 1
ATOM 1726 O O . ARG A 1 222 ? 6.168 -2.479 4.117 1 89.81 222 ARG A O 1
ATOM 1733 N N . ARG A 1 223 ? 5.043 -4.156 3.121 1 91.5 223 ARG A N 1
ATOM 1734 C CA . ARG A 1 223 ? 5.988 -5.172 3.572 1 91.5 223 ARG A CA 1
ATOM 1735 C C . ARG A 1 223 ? 7.379 -4.922 2.998 1 91.5 223 ARG A C 1
ATOM 1737 O O . ARG A 1 223 ? 8.383 -5.082 3.695 1 91.5 223 ARG A O 1
ATOM 1744 N N . ILE A 1 224 ? 7.367 -4.582 1.8 1 93 224 ILE A N 1
ATOM 1745 C CA . ILE A 1 224 ? 8.633 -4.305 1.128 1 93 224 ILE A CA 1
ATOM 1746 C C . ILE A 1 224 ? 9.305 -3.098 1.773 1 93 224 ILE A C 1
ATOM 1748 O O . ILE A 1 224 ? 10.492 -3.146 2.109 1 93 224 ILE A O 1
ATOM 1752 N N . LEU A 1 225 ? 8.57 -2.037 2 1 92.06 225 LEU A N 1
ATOM 1753 C CA . LEU A 1 225 ? 9.133 -0.841 2.619 1 92.06 225 LEU A CA 1
ATOM 1754 C C . LEU A 1 225 ? 9.672 -1.151 4.012 1 92.06 225 LEU A C 1
ATOM 1756 O O . LEU A 1 225 ? 10.742 -0.668 4.391 1 92.06 225 LEU A O 1
ATOM 1760 N N . ASN A 1 226 ? 8.969 -1.941 4.738 1 90.88 226 ASN A N 1
ATOM 1761 C CA . ASN A 1 226 ? 9.422 -2.346 6.062 1 90.88 226 ASN A CA 1
ATOM 1762 C C . ASN A 1 226 ? 10.727 -3.143 5.984 1 90.88 226 ASN A C 1
ATOM 1764 O O . ASN A 1 226 ? 11.617 -2.959 6.812 1 90.88 226 ASN A O 1
ATOM 1768 N N . GLY A 1 227 ? 10.789 -3.959 5.031 1 90.62 227 GLY A N 1
ATOM 1769 C CA . GLY A 1 227 ? 11.977 -4.785 4.863 1 90.62 227 GLY A CA 1
ATOM 1770 C C . GLY A 1 227 ? 13.195 -4 4.426 1 90.62 227 GLY A C 1
ATOM 1771 O O . GLY A 1 227 ? 14.328 -4.449 4.609 1 90.62 227 GLY A O 1
ATOM 1772 N N . LEU A 1 228 ? 13 -2.863 3.84 1 92.5 228 LEU A N 1
ATOM 1773 C CA . LEU A 1 228 ? 14.086 -2.027 3.348 1 92.5 228 LEU A CA 1
ATOM 1774 C C . LEU A 1 228 ? 14.648 -1.154 4.465 1 92.5 228 LEU A C 1
ATOM 1776 O O . LEU A 1 228 ? 15.68 -0.498 4.285 1 92.5 228 LEU A O 1
ATOM 1780 N N . ALA A 1 229 ? 13.953 -1.117 5.617 1 91.62 229 ALA A N 1
ATOM 1781 C CA . ALA A 1 229 ? 14.461 -0.366 6.762 1 91.62 229 ALA A CA 1
ATOM 1782 C C . ALA A 1 229 ? 15.828 -0.895 7.199 1 91.62 229 ALA A C 1
ATOM 1784 O O . ALA A 1 229 ? 16.062 -2.105 7.188 1 91.62 229 ALA A O 1
ATOM 1785 N N . GLN A 1 230 ? 16.75 -0.027 7.523 1 90.19 230 GLN A N 1
ATOM 1786 C CA . GLN A 1 230 ? 18.109 -0.367 7.938 1 90.19 230 GLN A CA 1
ATOM 1787 C C . GLN A 1 230 ? 18.453 0.278 9.281 1 90.19 230 GLN A C 1
ATOM 1789 O O . GLN A 1 230 ? 18.109 1.434 9.523 1 90.19 230 GLN A O 1
ATOM 1794 N N . VAL A 1 231 ? 19.156 -0.462 10.055 1 88.06 231 VAL A N 1
ATOM 1795 C CA . VAL A 1 231 ? 19.594 0.065 11.336 1 88.06 231 VAL A CA 1
ATOM 1796 C C . VAL A 1 231 ? 20.516 1.263 11.117 1 88.06 231 VAL A C 1
ATOM 1798 O O . VAL A 1 231 ? 21.422 1.213 10.273 1 88.06 231 VAL A O 1
ATOM 1801 N N . GLY A 1 232 ? 20.25 2.369 11.805 1 91 232 GLY A N 1
ATOM 1802 C CA . GLY A 1 232 ? 21.078 3.557 11.719 1 91 232 GLY A CA 1
ATOM 1803 C C . GLY A 1 232 ? 20.672 4.5 10.602 1 91 232 GLY A C 1
ATOM 1804 O O . GLY A 1 232 ? 21.188 5.609 10.492 1 91 232 GLY A O 1
ATOM 1805 N N . VAL A 1 233 ? 19.797 4.02 9.789 1 94.31 233 VAL A N 1
ATOM 1806 C CA . VAL A 1 233 ? 19.281 4.852 8.711 1 94.31 233 VAL A CA 1
ATOM 1807 C C . VAL A 1 233 ? 17.828 5.246 9.016 1 94.31 233 VAL A C 1
ATOM 1809 O O . VAL A 1 233 ? 17.031 4.41 9.453 1 94.31 233 VAL A O 1
ATOM 1812 N N . HIS A 1 234 ? 17.469 6.48 8.836 1 97.12 234 HIS A N 1
ATOM 1813 C CA . HIS A 1 234 ? 16.141 7.004 9.109 1 97.12 234 HIS A CA 1
ATOM 1814 C C . HIS A 1 234 ? 15.523 7.621 7.859 1 97.12 234 HIS A C 1
ATOM 1816 O O . HIS A 1 234 ? 16.047 8.602 7.32 1 97.12 234 HIS A O 1
ATOM 1822 N N . ARG A 1 235 ? 14.508 7.047 7.477 1 97.19 235 ARG A N 1
ATOM 1823 C CA . ARG A 1 235 ? 13.867 7.543 6.258 1 97.19 235 ARG A CA 1
ATOM 1824 C C . ARG A 1 235 ? 12.727 8.5 6.59 1 97.19 235 ARG A C 1
ATOM 1826 O O . ARG A 1 235 ? 12 8.289 7.559 1 97.19 235 ARG A O 1
ATOM 1833 N N . ALA A 1 236 ? 12.547 9.5 5.746 1 97 236 ALA A N 1
ATOM 1834 C CA . ALA A 1 236 ? 11.484 10.484 5.918 1 97 236 ALA A CA 1
ATOM 1835 C C . ALA A 1 236 ? 11.086 11.102 4.582 1 97 236 ALA A C 1
ATOM 1837 O O . ALA A 1 236 ? 11.836 11.031 3.607 1 97 236 ALA A O 1
ATOM 1838 N N . LEU A 1 237 ? 9.906 11.594 4.527 1 96.19 237 LEU A N 1
ATOM 1839 C CA . LEU A 1 237 ? 9.477 12.422 3.41 1 96.19 237 LEU A CA 1
ATOM 1840 C C . LEU A 1 237 ? 9.703 13.898 3.705 1 96.19 237 LEU A C 1
ATOM 1842 O O . LEU A 1 237 ? 9.484 14.352 4.832 1 96.19 237 LEU A O 1
ATOM 1846 N N . VAL A 1 238 ? 10.188 14.656 2.723 1 94.5 238 VAL A N 1
ATOM 1847 C CA . VAL A 1 238 ? 10.438 16.078 2.881 1 94.5 238 VAL A CA 1
ATOM 1848 C C . VAL A 1 238 ? 9.836 16.844 1.702 1 94.5 238 VAL A C 1
ATOM 1850 O O . VAL A 1 238 ? 9.625 16.281 0.631 1 94.5 238 VAL A O 1
ATOM 1853 N N . ASP A 1 239 ? 9.508 18.062 1.957 1 92.38 239 ASP A N 1
ATOM 1854 C CA . ASP A 1 239 ? 9.203 19 0.877 1 92.38 239 ASP A CA 1
ATOM 1855 C C . ASP A 1 239 ? 10.469 19.406 0.13 1 92.38 239 ASP A C 1
ATOM 1857 O O . ASP A 1 239 ? 11.359 20.031 0.708 1 92.38 239 ASP A O 1
ATOM 1861 N N . LEU A 1 240 ? 10.555 19.188 -1.126 1 89.44 240 LEU A N 1
ATOM 1862 C CA . LEU A 1 240 ? 11.766 19.422 -1.898 1 89.44 240 LEU A CA 1
ATOM 1863 C C . LEU A 1 240 ? 12.016 20.906 -2.102 1 89.44 240 LEU A C 1
ATOM 1865 O O . LEU A 1 240 ? 13.125 21.312 -2.432 1 89.44 240 LEU A O 1
ATOM 1869 N N . ASN A 1 241 ? 11.008 21.703 -1.897 1 85.81 241 ASN A N 1
ATOM 1870 C CA . ASN A 1 241 ? 11.133 23.141 -2.107 1 85.81 241 ASN A CA 1
ATOM 1871 C C . ASN A 1 241 ? 11.82 23.828 -0.926 1 85.81 241 ASN A C 1
ATOM 1873 O O . ASN A 1 241 ? 12.602 24.75 -1.11 1 85.81 241 ASN A O 1
ATOM 1877 N N . ASN A 1 242 ? 11.57 23.359 0.229 1 85.5 242 ASN A N 1
ATOM 1878 C CA . ASN A 1 242 ? 12.094 24.047 1.396 1 85.5 242 ASN A CA 1
ATOM 1879 C C . ASN A 1 242 ? 12.711 23.078 2.398 1 85.5 242 ASN A C 1
ATOM 1881 O O . ASN A 1 242 ? 13.148 23.484 3.477 1 85.5 242 ASN A O 1
ATOM 1885 N N . TRP A 1 243 ? 12.617 21.797 2.168 1 88.06 243 TRP A N 1
ATOM 1886 C CA . TRP A 1 243 ? 13.258 20.719 2.926 1 88.06 243 TRP A CA 1
ATOM 1887 C C . TRP A 1 243 ? 12.586 20.547 4.285 1 88.06 243 TRP A C 1
ATOM 1889 O O . TRP A 1 243 ? 13.18 19.969 5.203 1 88.06 243 TRP A O 1
ATOM 1899 N N . SER A 1 244 ? 11.406 21.078 4.375 1 90 244 SER A N 1
ATOM 1900 C CA . SER A 1 244 ? 10.656 20.797 5.59 1 90 244 SER A CA 1
ATOM 1901 C C . SER A 1 244 ? 10.289 19.312 5.684 1 90 244 SER A C 1
ATOM 1903 O O . SER A 1 244 ? 9.93 18.703 4.68 1 90 244 SER A O 1
ATOM 1905 N N . LEU A 1 245 ? 10.453 18.812 6.895 1 93.69 245 LEU A N 1
ATOM 1906 C CA . LEU A 1 245 ? 10.109 17.422 7.133 1 93.69 245 LEU A CA 1
ATOM 1907 C C . LEU A 1 245 ? 8.594 17.219 7.125 1 93.69 245 LEU A C 1
ATOM 1909 O O . LEU A 1 245 ? 7.867 17.969 7.789 1 93.69 245 LEU A O 1
ATOM 1913 N N . LEU A 1 246 ? 8.148 16.234 6.387 1 94.38 246 LEU A N 1
ATOM 1914 C CA . LEU A 1 246 ? 6.719 16 6.254 1 94.38 246 LEU A CA 1
ATOM 1915 C C . LEU A 1 246 ? 6.285 14.812 7.102 1 94.38 246 LEU A C 1
ATOM 1917 O O . LEU A 1 246 ? 5.285 14.883 7.82 1 94.38 246 LEU A O 1
ATOM 1921 N N . LYS A 1 247 ? 7.043 13.75 7.008 1 95.5 247 LYS A N 1
ATOM 1922 C CA . LYS A 1 247 ? 6.66 12.516 7.68 1 95.5 247 LYS A CA 1
ATOM 1923 C C . LYS A 1 247 ? 7.859 11.586 7.844 1 95.5 247 LYS A C 1
ATOM 1925 O O . LYS A 1 247 ? 8.641 11.398 6.91 1 95.5 247 LYS A O 1
ATOM 1930 N N . TRP A 1 248 ? 7.938 11.016 8.984 1 96 248 TRP A N 1
ATOM 1931 C CA . TRP A 1 248 ? 8.914 9.953 9.195 1 96 248 TRP A CA 1
ATOM 1932 C C . TRP A 1 248 ? 8.367 8.602 8.75 1 96 248 TRP A C 1
ATOM 1934 O O . TRP A 1 248 ? 7.227 8.25 9.078 1 96 248 TRP A O 1
ATOM 1944 N N . LEU A 1 249 ? 9.117 7.875 7.938 1 95.12 249 LEU A N 1
ATOM 1945 C CA . LEU A 1 249 ? 8.781 6.496 7.602 1 95.12 249 LEU A CA 1
ATOM 1946 C C . LEU A 1 249 ? 9.359 5.531 8.633 1 95.12 249 LEU A C 1
ATOM 1948 O O . LEU A 1 249 ? 8.898 4.395 8.75 1 95.12 249 LEU A O 1
ATOM 1952 N N . ASP A 1 250 ? 10.438 5.957 9.219 1 95.19 250 ASP A N 1
ATOM 1953 C CA . ASP A 1 250 ? 11.086 5.219 10.305 1 95.19 250 ASP A CA 1
ATOM 1954 C C . ASP A 1 250 ? 11.078 6.031 11.594 1 95.19 250 ASP A C 1
ATOM 1956 O O . ASP A 1 250 ? 10.422 7.07 11.68 1 95.19 250 ASP A O 1
ATOM 1960 N N . GLU A 1 251 ? 11.688 5.449 12.625 1 91.62 251 GLU A N 1
ATOM 1961 C CA . GLU A 1 251 ? 11.859 6.223 13.852 1 91.62 251 GLU A CA 1
ATOM 1962 C C . GLU A 1 251 ? 12.633 7.512 13.586 1 91.62 251 GLU A C 1
ATOM 1964 O O . GLU A 1 251 ? 13.648 7.5 12.891 1 91.62 251 GLU A O 1
ATOM 1969 N N . PRO A 1 252 ? 12.094 8.602 14.109 1 92.81 252 PRO A N 1
ATOM 1970 C CA . PRO A 1 252 ? 12.805 9.867 13.922 1 92.81 252 PRO A CA 1
ATOM 1971 C C . PRO A 1 252 ? 14.258 9.797 14.383 1 92.81 252 PRO A C 1
ATOM 1973 O O . PRO A 1 252 ? 14.562 9.156 15.391 1 92.81 252 PRO A O 1
ATOM 1976 N N . CYS A 1 253 ? 15.109 10.391 13.625 1 91.88 253 CYS A N 1
ATOM 1977 C CA . CYS A 1 253 ? 16.516 10.352 14.008 1 91.88 253 CYS A CA 1
ATOM 1978 C C . CYS A 1 253 ? 16.781 11.281 15.188 1 91.88 253 CYS A C 1
ATOM 1980 O O . CYS A 1 253 ? 16.078 12.273 15.375 1 91.88 253 CYS A O 1
ATOM 1982 N N . SER A 1 254 ? 17.828 10.992 15.93 1 91.44 254 SER A N 1
ATOM 1983 C CA . SER A 1 254 ? 18.125 11.758 17.141 1 91.44 254 SER A CA 1
ATOM 1984 C C . SER A 1 254 ? 19.344 12.648 16.938 1 91.44 254 SER A C 1
ATOM 1986 O O . SER A 1 254 ? 19.703 13.43 17.828 1 91.44 254 SER A O 1
ATOM 1988 N N . PHE A 1 255 ? 19.938 12.578 15.781 1 92.19 255 PHE A N 1
ATOM 1989 C CA . PHE A 1 255 ? 21.25 13.211 15.703 1 92.19 255 PHE A CA 1
ATOM 1990 C C . PHE A 1 255 ? 21.141 14.617 15.133 1 92.19 255 PHE A C 1
ATOM 1992 O O . PHE A 1 255 ? 22.125 15.359 15.094 1 92.19 255 PHE A O 1
ATOM 1999 N N . TYR A 1 256 ? 19.953 15.094 14.711 1 92.31 256 TYR A N 1
ATOM 2000 C CA . TYR A 1 256 ? 19.781 16.5 14.352 1 92.31 256 TYR A CA 1
ATOM 2001 C C . TYR A 1 256 ? 18.406 17 14.766 1 92.31 256 TYR A C 1
ATOM 2003 O O . TYR A 1 256 ? 17.547 16.219 15.164 1 92.31 256 TYR A O 1
ATOM 2011 N N . ASP A 1 257 ? 18.234 18.297 14.773 1 92.69 257 ASP A N 1
ATOM 2012 C CA . ASP A 1 257 ? 16.969 18.922 15.148 1 92.69 257 ASP A CA 1
ATOM 2013 C C . ASP A 1 257 ? 16.062 19.109 13.938 1 92.69 257 ASP A C 1
ATOM 2015 O O . ASP A 1 257 ? 16.094 20.156 13.289 1 92.69 257 ASP A O 1
ATOM 2019 N N . TRP A 1 258 ? 15.258 18.125 13.766 1 91.31 258 TRP A N 1
ATOM 2020 C CA . TRP A 1 258 ? 14.391 18.141 12.594 1 91.31 258 TRP A CA 1
ATOM 2021 C C . TRP A 1 258 ? 13.148 19 12.852 1 91.31 258 TRP A C 1
ATOM 2023 O O . TRP A 1 258 ? 12.328 19.188 11.953 1 91.31 258 TRP A O 1
ATOM 2033 N N . ARG A 1 259 ? 12.945 19.609 14.062 1 87.88 259 ARG A N 1
ATOM 2034 C CA . ARG A 1 259 ? 11.766 20.391 14.43 1 87.88 259 ARG A CA 1
ATOM 2035 C C . ARG A 1 259 ? 11.953 21.859 14.078 1 87.88 259 ARG A C 1
ATOM 2037 O O . ARG A 1 259 ? 11.016 22.656 14.203 1 87.88 259 ARG A O 1
ATOM 2044 N N . ARG A 1 260 ? 13.062 22.156 13.539 1 82.25 260 ARG A N 1
ATOM 2045 C CA . ARG A 1 260 ? 13.359 23.547 13.234 1 82.25 260 ARG A CA 1
ATOM 2046 C C . ARG A 1 260 ? 12.352 24.109 12.234 1 82.25 260 ARG A C 1
ATOM 2048 O O . ARG A 1 260 ? 12.039 23.469 11.227 1 82.25 260 ARG A O 1
ATOM 2055 N N . SER A 1 261 ? 11.805 25.281 12.57 1 77.75 261 SER A N 1
ATOM 2056 C CA . SER A 1 261 ? 10.859 25.969 11.695 1 77.75 261 SER A CA 1
ATOM 2057 C C . SER A 1 261 ? 11.57 27.016 10.836 1 77.75 261 SER A C 1
ATOM 2059 O O . SER A 1 261 ? 12.773 27.234 10.984 1 77.75 261 SER A O 1
ATOM 2061 N N . GLU A 1 262 ? 10.773 27.625 9.93 1 75.56 262 GLU A N 1
ATOM 2062 C CA . GLU A 1 262 ? 11.312 28.688 9.086 1 75.56 262 GLU A CA 1
ATOM 2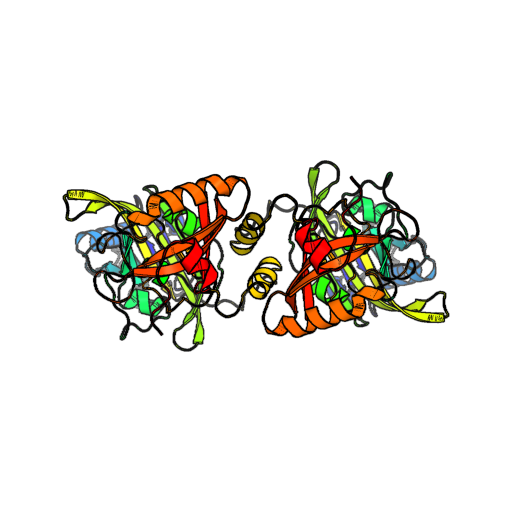063 C C . GLU A 1 262 ? 11.719 29.906 9.922 1 75.56 262 GLU A C 1
ATOM 2065 O O . GLU A 1 262 ? 12.664 30.609 9.57 1 75.56 262 GLU A O 1
ATOM 2070 N N . GLU A 1 263 ? 11.023 30.047 10.961 1 74.81 263 GLU A N 1
ATOM 2071 C CA . GLU A 1 263 ? 11.305 31.172 11.836 1 74.81 263 GLU A CA 1
ATOM 2072 C C . GLU A 1 263 ? 12.633 31 12.562 1 74.81 263 GLU A C 1
ATOM 2074 O O . GLU A 1 263 ? 13.297 31.969 12.922 1 74.81 263 GLU A O 1
ATOM 2079 N N . ASP A 1 264 ? 12.992 29.781 12.672 1 80.12 264 ASP A N 1
ATOM 2080 C CA . ASP A 1 264 ? 14.227 29.484 13.398 1 80.12 264 ASP A CA 1
ATOM 2081 C C . ASP A 1 264 ? 15.453 29.656 12.5 1 80.12 264 ASP A C 1
ATOM 2083 O O . ASP A 1 264 ? 16.547 29.938 12.992 1 80.12 264 ASP A O 1
ATOM 2087 N N . GLY A 1 265 ? 15.266 29.516 11.164 1 82.81 265 GLY A N 1
ATOM 2088 C CA . GLY A 1 265 ? 16.359 29.609 10.211 1 82.81 265 GLY A CA 1
ATOM 2089 C C . GLY A 1 265 ? 16.312 28.516 9.148 1 82.81 265 GLY A C 1
ATOM 2090 O O . GLY A 1 265 ? 15.328 27.797 9.039 1 82.81 265 GLY A O 1
ATOM 2091 N N . PRO A 1 266 ? 17.375 28.531 8.414 1 87.19 266 PRO A N 1
ATOM 2092 C CA . PRO A 1 266 ? 17.391 27.547 7.324 1 87.19 266 PRO A CA 1
ATOM 2093 C C . PRO A 1 266 ? 17.469 26.109 7.828 1 87.19 266 PRO A C 1
ATOM 2095 O O . PRO A 1 266 ? 18.062 25.844 8.875 1 87.19 266 PRO A O 1
ATOM 2098 N N . ARG A 1 267 ? 16.938 25.188 7.102 1 91.19 267 ARG A N 1
ATOM 2099 C CA . ARG A 1 267 ? 16.875 23.781 7.492 1 91.19 267 ARG A CA 1
ATOM 2100 C C . ARG A 1 267 ? 18.094 23.031 6.984 1 91.19 267 ARG A C 1
ATOM 2102 O O . ARG A 1 267 ? 18.328 21.875 7.363 1 91.19 267 ARG A O 1
ATOM 2109 N N . VAL A 1 268 ? 18.797 23.625 6.137 1 93.31 268 VAL A N 1
ATOM 2110 C CA . VAL A 1 268 ? 20.094 23.156 5.648 1 93.31 268 VAL A CA 1
ATOM 2111 C C . VAL A 1 268 ? 21.094 24.312 5.656 1 93.31 268 VAL A C 1
ATOM 2113 O O . VAL A 1 268 ? 20.719 25.469 5.414 1 93.31 268 VAL A O 1
ATOM 2116 N N . HIS A 1 269 ? 22.312 24 5.969 1 94.75 269 HIS A N 1
ATOM 2117 C CA . HIS A 1 269 ? 23.328 25.047 6.039 1 94.75 269 HIS A CA 1
ATOM 2118 C C . HIS A 1 269 ? 23.391 25.844 4.734 1 94.75 269 HIS A C 1
ATOM 2120 O O . HIS A 1 269 ? 23.438 25.25 3.65 1 94.75 269 HIS A O 1
ATOM 2126 N N . PRO A 1 270 ? 23.406 27.156 4.832 1 93.88 270 PRO A N 1
ATOM 2127 C CA . PRO A 1 270 ? 23.391 28 3.639 1 93.88 270 PRO A CA 1
ATOM 2128 C C . PRO A 1 270 ? 24.547 27.688 2.686 1 93.88 270 PRO A C 1
ATOM 2130 O O . PRO A 1 270 ? 24.391 27.766 1.466 1 93.88 270 PRO A O 1
ATOM 2133 N N . ASP A 1 271 ? 25.656 27.266 3.174 1 94.75 271 ASP A N 1
ATOM 2134 C CA . ASP A 1 271 ? 26.812 26.984 2.35 1 94.75 271 ASP A CA 1
ATOM 2135 C C . ASP A 1 271 ? 26.609 25.703 1.528 1 94.75 271 ASP A C 1
ATOM 2137 O O . ASP A 1 271 ? 27.375 25.422 0.601 1 94.75 271 ASP A O 1
ATOM 2141 N N . ASP A 1 272 ? 25.594 24.953 1.891 1 95.12 272 ASP A N 1
ATOM 2142 C CA . ASP A 1 272 ? 25.375 23.688 1.203 1 95.12 272 ASP A CA 1
ATOM 2143 C C . ASP A 1 272 ? 24.375 23.844 0.054 1 95.12 272 ASP A C 1
ATOM 2145 O O . ASP A 1 272 ? 24 22.875 -0.585 1 95.12 272 ASP A O 1
ATOM 2149 N N . ARG A 1 273 ? 23.969 25 -0.245 1 92.5 273 ARG A N 1
ATOM 2150 C CA . ARG A 1 273 ? 23 25.281 -1.298 1 92.5 273 ARG A CA 1
ATOM 2151 C C . ARG A 1 273 ? 23.484 24.75 -2.643 1 92.5 273 ARG A C 1
ATOM 2153 O O . ARG A 1 273 ? 22.719 24.156 -3.393 1 92.5 273 ARG A O 1
ATOM 2160 N N . PRO A 1 274 ? 24.719 24.984 -2.939 1 92.44 274 PRO A N 1
ATOM 2161 C CA . PRO A 1 274 ? 25.188 24.422 -4.211 1 92.44 274 PRO A CA 1
ATOM 2162 C C . PRO A 1 274 ? 25.109 22.906 -4.258 1 92.44 274 PRO A C 1
ATOM 2164 O O . PRO A 1 274 ? 24.812 22.328 -5.312 1 92.44 274 PRO A O 1
ATOM 2167 N N . VAL A 1 275 ? 25.375 22.266 -3.168 1 92.75 275 VAL A N 1
ATOM 2168 C CA . VAL A 1 275 ? 25.297 20.812 -3.084 1 92.75 275 VAL A CA 1
ATOM 2169 C C . VAL A 1 275 ? 23.859 20.359 -3.303 1 92.75 275 VAL A C 1
ATOM 2171 O O . VAL A 1 275 ? 23.609 19.422 -4.062 1 92.75 275 VAL A O 1
ATOM 2174 N N . ILE A 1 276 ? 22.938 21.016 -2.695 1 91.44 276 ILE A N 1
ATOM 2175 C CA . ILE A 1 276 ? 21.516 20.703 -2.826 1 91.44 276 ILE A CA 1
ATOM 2176 C C . ILE A 1 276 ? 21.094 20.875 -4.281 1 91.44 276 ILE A C 1
ATOM 2178 O O . ILE A 1 276 ? 20.359 20.031 -4.82 1 91.44 276 ILE A O 1
ATOM 2182 N N . ALA A 1 277 ? 21.516 21.969 -4.863 1 88.44 277 ALA A N 1
ATOM 2183 C CA . ALA A 1 277 ? 21.188 22.219 -6.266 1 88.44 277 ALA A CA 1
ATOM 2184 C C . ALA A 1 277 ? 21.703 21.094 -7.16 1 88.44 277 ALA A C 1
ATOM 2186 O O . ALA A 1 277 ? 21 20.641 -8.07 1 88.44 277 ALA A O 1
ATOM 2187 N N . SER A 1 278 ? 22.875 20.688 -6.859 1 87.44 278 SER A N 1
ATOM 2188 C CA . SER A 1 278 ? 23.453 19.594 -7.625 1 87.44 278 SER A CA 1
ATOM 2189 C C . SER A 1 278 ? 22.672 18.297 -7.441 1 87.44 278 SER A C 1
ATOM 2191 O O . SER A 1 278 ? 22.5 17.531 -8.391 1 87.44 278 SER A O 1
ATOM 2193 N N . MET A 1 279 ? 22.203 18.031 -6.238 1 87.31 279 MET A N 1
ATOM 2194 C CA . MET A 1 279 ? 21.406 16.844 -5.949 1 87.31 279 MET A CA 1
ATOM 2195 C C . MET A 1 279 ? 20.094 16.875 -6.73 1 87.31 279 MET A C 1
ATOM 2197 O O . MET A 1 279 ? 19.656 15.836 -7.242 1 87.31 279 MET A O 1
ATOM 2201 N N . THR A 1 280 ? 19.484 18 -6.828 1 79.56 280 THR A N 1
ATOM 2202 C CA . THR A 1 280 ? 18.203 18.172 -7.512 1 79.56 280 THR A CA 1
ATOM 2203 C C . THR A 1 280 ? 18.344 17.875 -9 1 79.56 280 THR A C 1
ATOM 2205 O O . THR A 1 280 ? 17.438 17.312 -9.617 1 79.56 280 THR A O 1
ATOM 2208 N N . ASP A 1 281 ? 19.438 18.234 -9.5 1 77.88 281 ASP A N 1
ATOM 2209 C CA . ASP A 1 281 ? 19.703 18 -10.914 1 77.88 281 ASP A CA 1
ATOM 2210 C C . ASP A 1 281 ? 19.812 16.5 -11.211 1 77.88 281 ASP A C 1
ATOM 2212 O O . ASP A 1 281 ? 19.484 16.062 -12.312 1 77.88 281 ASP A O 1
ATOM 2216 N N . LYS A 1 282 ? 20.141 15.797 -10.234 1 73.31 282 LYS A N 1
ATOM 2217 C CA . LYS A 1 282 ? 20.359 14.359 -10.398 1 73.31 282 LYS A CA 1
ATOM 2218 C C . LYS A 1 282 ? 19.047 13.586 -10.25 1 73.31 282 LYS A C 1
ATOM 2220 O O . LYS A 1 282 ? 19.016 12.375 -10.484 1 73.31 282 LYS A O 1
ATOM 2225 N N . PHE A 1 283 ? 17.953 14.242 -9.867 1 68.12 283 PHE A N 1
ATOM 2226 C CA . PHE A 1 283 ? 16.703 13.562 -9.594 1 68.12 283 PHE A CA 1
ATOM 2227 C C . PHE A 1 283 ? 16.156 12.898 -10.852 1 68.12 283 PHE A C 1
ATOM 2229 O O . PHE A 1 283 ? 15.516 11.844 -10.781 1 68.12 283 PHE A O 1
ATOM 2236 N N . ALA A 1 284 ? 16.359 13.539 -11.914 1 61.53 284 ALA A N 1
ATOM 2237 C CA . ALA A 1 284 ? 15.906 12.953 -13.172 1 61.53 284 ALA A CA 1
ATOM 2238 C C . ALA A 1 284 ? 16.469 11.547 -13.359 1 61.53 284 ALA A C 1
ATOM 2240 O O . ALA A 1 284 ? 15.836 10.703 -14 1 61.53 284 ALA A O 1
ATOM 2241 N N . LYS A 1 285 ? 17.516 11.266 -12.734 1 62.06 285 LYS A N 1
ATOM 2242 C CA . LYS A 1 285 ? 18.219 10.023 -13.055 1 62.06 285 LYS A CA 1
ATOM 2243 C C . LYS A 1 285 ? 18.062 9 -11.93 1 62.06 285 LYS A C 1
ATOM 2245 O O . LYS A 1 285 ? 18.484 7.852 -12.062 1 62.06 285 LYS A O 1
ATOM 2250 N N . GLY A 1 286 ? 17.516 9.477 -10.867 1 74.12 286 GLY A N 1
ATOM 2251 C CA . GLY A 1 286 ? 17.391 8.508 -9.789 1 74.12 286 GLY A CA 1
ATOM 2252 C C . GLY A 1 286 ? 17.625 9.117 -8.414 1 74.12 286 GLY A C 1
ATOM 2253 O O . GLY A 1 286 ? 17.016 10.125 -8.062 1 74.12 286 GLY A O 1
ATOM 2254 N N . ALA A 1 287 ? 18.562 8.43 -7.629 1 86.88 287 ALA A N 1
ATOM 2255 C CA . ALA A 1 287 ? 18.891 8.836 -6.266 1 86.88 287 ALA A CA 1
ATOM 2256 C C . ALA A 1 287 ? 20.109 9.758 -6.242 1 86.88 287 ALA A C 1
ATOM 2258 O O . ALA A 1 287 ? 21 9.648 -7.09 1 86.88 287 ALA A O 1
ATOM 2259 N N . ALA A 1 288 ? 20.062 10.797 -5.457 1 92 288 ALA A N 1
ATOM 2260 C CA . ALA A 1 288 ? 21.219 11.656 -5.195 1 92 288 ALA A CA 1
ATOM 2261 C C . ALA A 1 288 ? 21.625 11.602 -3.729 1 92 288 ALA A C 1
ATOM 2263 O O . ALA A 1 288 ? 20.766 11.539 -2.842 1 92 288 ALA A O 1
ATOM 2264 N N . SER A 1 289 ? 22.953 11.594 -3.514 1 93.44 289 SER A N 1
ATOM 2265 C CA . SER A 1 289 ? 23.438 11.547 -2.139 1 93.44 289 SER A CA 1
ATOM 2266 C C . SER A 1 289 ? 24.516 12.602 -1.899 1 93.44 289 SER A C 1
ATOM 2268 O O . SER A 1 289 ? 25.25 12.969 -2.818 1 93.44 289 SER A O 1
ATOM 2270 N N . ALA A 1 290 ? 24.562 13.109 -0.754 1 95.88 290 ALA A N 1
ATOM 2271 C CA . ALA A 1 290 ? 25.594 14.047 -0.306 1 95.88 290 ALA A CA 1
ATOM 2272 C C . ALA A 1 290 ? 25.609 14.164 1.216 1 95.88 290 ALA A C 1
ATOM 2274 O O . ALA A 1 290 ? 24.703 13.664 1.889 1 95.88 290 ALA A O 1
ATOM 2275 N N . VAL A 1 291 ? 26.672 14.641 1.704 1 96.88 291 VAL A N 1
ATOM 2276 C CA . VAL A 1 291 ? 26.703 15.039 3.107 1 96.88 291 VAL A CA 1
ATOM 2277 C C . VAL A 1 291 ? 26.234 16.484 3.246 1 96.88 291 VAL A C 1
ATOM 2279 O O . VAL A 1 291 ? 26.797 17.391 2.637 1 96.88 291 VAL A O 1
ATOM 2282 N N . LEU A 1 292 ? 25.172 16.656 3.965 1 96.69 292 LEU A N 1
ATOM 2283 C CA . LEU A 1 292 ? 24.609 17.984 4.215 1 96.69 292 LEU A CA 1
ATOM 2284 C C . LEU A 1 292 ? 24.719 18.344 5.691 1 96.69 292 LEU A C 1
ATOM 2286 O O . LEU A 1 292 ? 24.656 17.469 6.555 1 96.69 292 LEU A O 1
ATOM 2290 N N . ARG A 1 293 ? 24.953 19.625 5.988 1 96.88 293 ARG A N 1
ATOM 2291 C CA . ARG A 1 293 ? 24.938 20.109 7.363 1 96.88 293 ARG A CA 1
ATOM 2292 C C . ARG A 1 293 ? 23.531 20.5 7.789 1 96.88 293 ARG A C 1
ATOM 2294 O O . ARG A 1 293 ? 22.953 21.453 7.246 1 96.88 293 ARG A O 1
ATOM 2301 N N . LEU A 1 294 ? 22.938 19.734 8.766 1 96 294 LEU A N 1
ATOM 2302 C CA . LEU A 1 294 ? 21.594 19.953 9.305 1 96 294 LEU A CA 1
ATOM 2303 C C . LEU A 1 294 ? 21.656 20.562 10.695 1 96 294 LEU A C 1
ATOM 2305 O O . LEU A 1 294 ? 22.719 20.547 11.336 1 96 294 LEU A O 1
ATOM 2309 N N . PRO A 1 295 ? 20.547 21.156 11.078 1 94.19 295 PRO A N 1
ATOM 2310 C CA . PRO A 1 295 ? 20.578 21.875 12.359 1 94.19 295 PRO A CA 1
ATOM 2311 C C . PRO A 1 295 ? 20.844 20.938 13.547 1 94.19 295 PRO A C 1
ATOM 2313 O O . PRO A 1 295 ? 20.219 19.875 13.648 1 94.19 295 PRO A O 1
ATOM 2316 N N . GLY A 1 296 ? 21.75 21.375 14.359 1 92.62 296 GLY A N 1
ATOM 2317 C CA . GLY A 1 296 ? 21.953 20.672 15.625 1 92.62 296 GLY A CA 1
ATOM 2318 C C . GLY A 1 296 ? 21.031 21.156 16.734 1 92.62 296 GLY A C 1
ATOM 2319 O O . GLY A 1 296 ? 20.109 21.938 16.469 1 92.62 296 GLY A O 1
ATOM 2320 N N . ARG A 1 297 ? 21.234 20.688 17.922 1 87.69 297 ARG A N 1
ATOM 2321 C CA . ARG A 1 297 ? 20.375 21.016 19.062 1 87.69 297 ARG A CA 1
ATOM 2322 C C . ARG A 1 297 ? 20.797 22.344 19.688 1 87.69 297 ARG A C 1
ATOM 2324 O O . ARG A 1 297 ? 19.984 23.062 20.266 1 87.69 297 ARG A O 1
ATOM 2331 N N . GLY A 1 298 ? 22.031 22.625 19.5 1 83.25 298 GLY A N 1
ATOM 2332 C CA . GLY A 1 298 ? 22.531 23.891 20.031 1 83.25 298 GLY A CA 1
ATOM 2333 C C . GLY A 1 298 ? 22.297 25.062 19.094 1 83.25 298 GLY A C 1
ATOM 2334 O O . GLY A 1 298 ? 21.984 24.859 17.922 1 83.25 298 GLY A O 1
ATOM 2335 N N . ALA A 1 299 ? 22.406 26.25 19.75 1 79.31 299 ALA A N 1
ATOM 2336 C CA . ALA A 1 299 ? 22.281 27.469 18.953 1 79.31 299 ALA A CA 1
ATOM 2337 C C . ALA A 1 299 ? 23.328 27.516 17.844 1 79.31 299 ALA A C 1
ATOM 2339 O O . ALA A 1 299 ? 24.516 27.281 18.094 1 79.31 299 ALA A O 1
ATOM 2340 N N . ASP A 1 300 ? 23.062 27.609 16.625 1 84.12 300 ASP A N 1
ATOM 2341 C CA . ASP A 1 300 ? 23.922 27.781 15.438 1 84.12 300 ASP A CA 1
ATOM 2342 C C . ASP A 1 300 ? 24.734 26.516 15.172 1 84.12 300 ASP A C 1
ATOM 2344 O O . ASP A 1 300 ? 25.812 26.594 14.578 1 84.12 300 ASP A O 1
ATOM 2348 N N . GLU A 1 301 ? 24.312 25.438 15.812 1 92.12 301 GLU A N 1
ATOM 2349 C CA . GLU A 1 301 ? 25 24.172 15.602 1 92.12 301 GLU A CA 1
ATOM 2350 C C . GLU A 1 301 ? 24.531 23.484 14.328 1 92.12 301 GLU A C 1
ATOM 2352 O O . GLU A 1 301 ? 23.328 23.484 14.023 1 92.12 301 GLU A O 1
ATOM 2357 N N . TRP A 1 302 ? 25.562 23 13.656 1 95.25 302 TRP A N 1
ATOM 2358 C CA . TRP A 1 302 ? 25.281 22.234 12.453 1 95.25 302 TRP A CA 1
ATOM 2359 C C . TRP A 1 302 ? 25.922 20.844 12.539 1 95.25 302 TRP A C 1
ATOM 2361 O O . TRP A 1 302 ? 27.047 20.703 13.008 1 95.25 302 TRP A O 1
ATOM 2371 N N . VAL A 1 303 ? 25.141 19.844 12.117 1 96 303 VAL A N 1
ATOM 2372 C CA . VAL A 1 303 ? 25.594 18.453 12.172 1 96 303 VAL A CA 1
ATOM 2373 C C . VAL A 1 303 ? 25.656 17.875 10.758 1 96 303 VAL A C 1
ATOM 2375 O O . VAL A 1 303 ? 24.672 17.922 10.016 1 96 303 VAL A O 1
ATOM 2378 N N . PRO A 1 304 ? 26.828 17.344 10.406 1 97.12 304 PRO A N 1
ATOM 2379 C CA . PRO A 1 304 ? 26.891 16.688 9.102 1 97.12 304 PRO A CA 1
ATOM 2380 C C . PRO A 1 304 ? 26.078 15.391 9.055 1 97.12 304 PRO A C 1
ATOM 2382 O O . PRO A 1 304 ? 26.203 14.547 9.953 1 97.12 304 PRO A O 1
ATOM 2385 N N . VAL A 1 305 ? 25.25 15.234 8.07 1 97.5 305 VAL A N 1
ATOM 2386 C CA . VAL A 1 305 ? 24.406 14.062 7.879 1 97.5 305 VAL A CA 1
ATOM 2387 C C . VAL A 1 305 ? 24.516 13.562 6.438 1 97.5 305 VAL A C 1
ATOM 2389 O O . VAL A 1 305 ? 24.516 14.367 5.5 1 97.5 305 VAL A O 1
ATOM 2392 N N . HIS A 1 306 ? 24.781 12.289 6.277 1 97.56 306 HIS A N 1
ATOM 2393 C CA . HIS A 1 306 ? 24.688 11.719 4.938 1 97.56 306 HIS A CA 1
ATOM 2394 C C . HIS A 1 306 ? 23.234 11.57 4.5 1 97.56 306 HIS A C 1
ATOM 2396 O O . HIS A 1 306 ? 22.469 10.859 5.145 1 97.56 306 HIS A O 1
ATOM 2402 N N . VAL A 1 307 ? 22.891 12.234 3.414 1 96.5 307 VAL A N 1
ATOM 2403 C CA . VAL A 1 307 ? 21.516 12.289 2.943 1 96.5 307 VAL A CA 1
ATOM 2404 C C . VAL A 1 307 ? 21.422 11.688 1.543 1 96.5 307 VAL A C 1
ATOM 2406 O O . VAL A 1 307 ? 22.172 12.07 0.645 1 96.5 307 VAL A O 1
ATOM 2409 N N . THR A 1 308 ? 20.609 10.664 1.441 1 94.75 308 THR A N 1
ATOM 2410 C CA . THR A 1 308 ? 20.203 10.188 0.125 1 94.75 308 THR A CA 1
ATOM 2411 C C . THR A 1 308 ? 18.766 10.609 -0.182 1 94.75 308 THR A C 1
ATOM 2413 O O . THR A 1 308 ? 17.875 10.461 0.658 1 94.75 308 THR A O 1
ATOM 2416 N N . VAL A 1 309 ? 18.516 11.148 -1.393 1 94.81 309 VAL A N 1
ATOM 2417 C CA . VAL A 1 309 ? 17.203 11.68 -1.717 1 94.81 309 VAL A CA 1
ATOM 2418 C C . VAL A 1 309 ? 16.688 11.031 -2.996 1 94.81 309 VAL A C 1
ATOM 2420 O O . VAL A 1 309 ? 17.422 10.891 -3.973 1 94.81 309 VAL A O 1
ATOM 2423 N N . ASN A 1 310 ? 15.453 10.547 -2.969 1 93.69 310 ASN A N 1
ATOM 2424 C CA . ASN A 1 310 ? 14.672 10.102 -4.121 1 93.69 310 ASN A CA 1
ATOM 2425 C C . ASN A 1 310 ? 13.43 10.961 -4.316 1 93.69 310 ASN A C 1
ATOM 2427 O O . ASN A 1 310 ? 12.781 11.359 -3.346 1 93.69 310 ASN A O 1
ATOM 2431 N N . ARG A 1 311 ? 13.109 11.219 -5.535 1 93.12 311 ARG A N 1
ATOM 2432 C CA . ARG A 1 311 ? 11.875 11.945 -5.82 1 93.12 311 ARG A CA 1
ATOM 2433 C C . ARG A 1 311 ? 10.68 11.008 -5.852 1 93.12 311 ARG A C 1
ATOM 2435 O O . ARG A 1 311 ? 10.703 9.984 -6.535 1 93.12 311 ARG A O 1
ATOM 2442 N N . ILE A 1 312 ? 9.672 11.367 -5.141 1 93 312 ILE A N 1
ATOM 2443 C CA . ILE A 1 312 ? 8.438 10.586 -5.043 1 93 312 ILE A CA 1
ATOM 2444 C C . ILE A 1 312 ? 7.262 11.422 -5.543 1 93 312 ILE A C 1
ATOM 2446 O O . ILE A 1 312 ? 7.051 12.547 -5.086 1 93 312 ILE A O 1
ATOM 2450 N N . GLU A 1 313 ? 6.539 10.875 -6.457 1 93.25 313 GLU A N 1
ATOM 2451 C CA . GLU A 1 313 ? 5.32 11.562 -6.883 1 93.25 313 GLU A CA 1
ATOM 2452 C C . GLU A 1 313 ? 4.141 11.203 -5.984 1 93.25 313 GLU A C 1
ATOM 2454 O O . GLU A 1 313 ? 3.658 10.07 -6.012 1 93.25 313 GLU A O 1
ATOM 2459 N N . LEU A 1 314 ? 3.697 12.109 -5.219 1 93.44 314 LEU A N 1
ATOM 2460 C CA . LEU A 1 314 ? 2.57 11.906 -4.316 1 93.44 314 LEU A CA 1
ATOM 2461 C C . LEU A 1 314 ? 1.251 11.922 -5.082 1 93.44 314 LEU A C 1
ATOM 2463 O O . LEU A 1 314 ? 0.442 11 -4.949 1 93.44 314 LEU A O 1
ATOM 2467 N N . GLU A 1 315 ? 0.972 12.977 -5.75 1 92.88 315 GLU A N 1
ATOM 2468 C CA . GLU A 1 315 ? -0.127 13.227 -6.676 1 92.88 315 GLU A CA 1
ATOM 2469 C C . GLU A 1 315 ? 0.39 13.727 -8.023 1 92.88 315 GLU A C 1
ATOM 2471 O O . GLU A 1 315 ? 1.566 14.062 -8.156 1 92.88 315 GLU A O 1
ATOM 2476 N N . PRO A 1 316 ? -0.417 13.641 -9.094 1 90.69 316 PRO A N 1
ATOM 2477 C CA . PRO A 1 316 ? 0.081 14.102 -10.391 1 90.69 316 PRO A CA 1
ATOM 2478 C C . PRO A 1 316 ? 0.746 15.469 -10.312 1 90.69 316 PRO A C 1
ATOM 2480 O O . PRO A 1 316 ? 0.112 16.453 -9.898 1 90.69 316 PRO A O 1
ATOM 2483 N N . GLU A 1 317 ? 1.991 15.492 -10.609 1 91.81 317 GLU A N 1
ATOM 2484 C CA . GLU A 1 317 ? 2.814 16.688 -10.711 1 91.81 317 GLU A CA 1
ATOM 2485 C C . GLU A 1 317 ? 3.072 17.312 -9.344 1 91.81 317 GLU A C 1
ATOM 2487 O O . GLU A 1 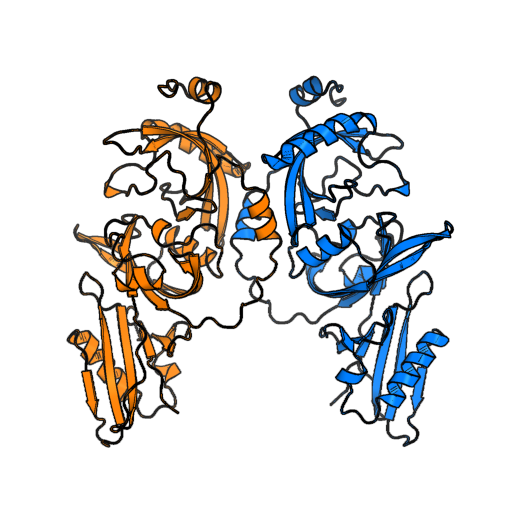317 ? 3.33 18.5 -9.227 1 91.81 317 GLU A O 1
ATOM 2492 N N . THR A 1 318 ? 2.889 16.609 -8.328 1 93.69 318 THR A N 1
ATOM 2493 C CA . THR A 1 318 ? 3.232 17 -6.965 1 93.69 318 THR A CA 1
ATOM 2494 C C . THR A 1 318 ? 4.227 16.031 -6.352 1 93.69 318 THR A C 1
ATOM 2496 O O . THR A 1 318 ? 3.896 14.859 -6.113 1 93.69 318 THR A O 1
ATOM 2499 N N . PHE A 1 319 ? 5.402 16.547 -6.062 1 93.38 319 PHE A N 1
ATOM 2500 C CA . PHE A 1 319 ? 6.496 15.648 -5.699 1 93.38 319 PHE A CA 1
ATOM 2501 C C . PHE A 1 319 ? 7.008 15.961 -4.297 1 93.38 319 PHE A C 1
ATOM 2503 O O . PHE A 1 319 ? 7.02 17.109 -3.875 1 93.38 319 PHE A O 1
ATOM 2510 N N . ALA A 1 320 ? 7.391 14.93 -3.586 1 94.69 320 ALA A N 1
ATOM 2511 C CA . ALA A 1 320 ? 8.148 15.008 -2.34 1 94.69 320 ALA A CA 1
ATOM 2512 C C . ALA A 1 320 ? 9.477 14.273 -2.453 1 94.69 320 ALA A C 1
ATOM 2514 O O . ALA A 1 320 ? 9.742 13.602 -3.457 1 94.69 320 ALA A O 1
ATOM 2515 N N . GLY A 1 321 ? 10.32 14.555 -1.532 1 94.94 321 GLY A N 1
ATOM 2516 C CA . GLY A 1 321 ? 11.562 13.797 -1.439 1 94.94 321 GLY A CA 1
ATOM 2517 C C . GLY A 1 321 ? 11.516 12.711 -0.381 1 94.94 321 GLY A C 1
ATOM 2518 O O . GLY A 1 321 ? 11.094 12.961 0.75 1 94.94 321 GLY A O 1
ATOM 2519 N N . LEU A 1 322 ? 11.82 11.523 -0.781 1 96.19 322 LEU A N 1
ATOM 2520 C CA . LEU A 1 322 ? 12.164 10.508 0.209 1 96.19 322 LEU A CA 1
ATOM 2521 C C . LEU A 1 322 ? 13.641 10.586 0.581 1 96.19 322 LEU A C 1
ATOM 2523 O O . LEU A 1 322 ? 14.516 10.359 -0.262 1 96.19 322 LEU A O 1
ATOM 2527 N N . ILE A 1 323 ? 13.914 10.93 1.782 1 95.94 323 ILE A N 1
ATOM 2528 C CA . ILE A 1 323 ? 15.305 11.047 2.205 1 95.94 323 ILE A CA 1
ATOM 2529 C C . ILE A 1 323 ? 15.672 9.883 3.123 1 95.94 323 ILE A C 1
ATOM 2531 O O . ILE A 1 323 ? 14.82 9.375 3.855 1 95.94 323 ILE A O 1
ATOM 2535 N N . SER A 1 324 ? 16.828 9.438 3.023 1 96.62 324 SER A N 1
ATOM 2536 C CA . SER A 1 324 ? 17.469 8.516 3.955 1 96.62 324 SER A CA 1
ATOM 2537 C C . SER A 1 324 ? 18.625 9.188 4.688 1 96.62 324 SER A C 1
ATOM 2539 O O . SER A 1 324 ? 19.562 9.68 4.055 1 96.62 324 SER A O 1
ATOM 2541 N N . LEU A 1 325 ? 18.531 9.164 6 1 97.81 325 LEU A N 1
ATOM 2542 C CA . LEU A 1 325 ? 19.5 9.891 6.828 1 97.81 325 LEU A CA 1
ATOM 2543 C C . LEU A 1 325 ? 20.344 8.922 7.645 1 97.81 325 LEU A C 1
ATOM 2545 O O . LEU A 1 325 ? 19.828 8 8.266 1 97.81 325 LEU A O 1
ATOM 2549 N N . ARG A 1 326 ? 21.609 9.086 7.633 1 97.44 326 ARG A N 1
ATOM 2550 C CA . ARG A 1 326 ? 22.531 8.367 8.492 1 97.44 326 ARG A CA 1
ATOM 2551 C C . ARG A 1 326 ? 23.766 9.219 8.805 1 97.44 326 ARG A C 1
ATOM 2553 O O . ARG A 1 326 ? 24 10.242 8.156 1 97.44 326 ARG A O 1
ATOM 2560 N N . LEU A 1 327 ? 24.484 8.812 9.875 1 96.69 327 LEU A N 1
ATOM 2561 C CA . LEU A 1 327 ? 25.75 9.484 10.156 1 96.69 327 LEU A CA 1
ATOM 2562 C C . LEU A 1 327 ? 26.766 9.195 9.055 1 96.69 327 LEU A C 1
ATOM 2564 O O . LEU A 1 327 ? 26.859 8.07 8.57 1 96.69 327 LEU A O 1
ATOM 2568 N N . PRO A 1 328 ? 27.484 10.203 8.578 1 97.25 328 PRO A N 1
ATOM 2569 C CA . PRO A 1 328 ? 28.469 9.992 7.516 1 97.25 328 PRO A CA 1
ATOM 2570 C C . PRO A 1 328 ? 29.703 9.227 8 1 97.25 328 PRO A C 1
ATOM 2572 O O . PRO A 1 328 ? 30.047 9.289 9.188 1 97.25 328 PRO A O 1
ATOM 2575 N N . SER A 1 329 ? 30.328 8.5 7.09 1 96 329 SER A N 1
ATOM 2576 C CA . SER A 1 329 ? 31.641 7.902 7.371 1 96 329 SER A CA 1
ATOM 2577 C C . SER A 1 329 ? 32.75 8.961 7.363 1 96 329 SER A C 1
ATOM 2579 O O . SER A 1 329 ? 32.531 10.078 6.902 1 96 329 SER A O 1
ATOM 2581 N N . GLU A 1 330 ? 33.938 8.578 7.871 1 95.56 330 GLU A N 1
ATOM 2582 C CA . GLU A 1 330 ? 35.094 9.484 7.848 1 95.56 330 GLU A CA 1
ATOM 2583 C C . GLU A 1 330 ? 35.469 9.852 6.418 1 95.56 330 GLU A C 1
ATOM 2585 O O . GLU A 1 330 ? 35.844 10.992 6.141 1 95.56 330 GLU A O 1
ATOM 2590 N N . GLU A 1 331 ? 35.344 8.898 5.586 1 95.06 331 GLU A N 1
ATOM 2591 C CA . GLU A 1 331 ? 35.656 9.125 4.18 1 95.06 331 GLU A CA 1
ATOM 2592 C C . GLU A 1 331 ? 34.688 10.109 3.543 1 95.06 331 GLU A C 1
ATOM 2594 O O . GLU A 1 331 ? 35.094 10.977 2.77 1 95.06 331 GLU A O 1
ATOM 2599 N N . GLU A 1 332 ? 33.469 9.961 3.846 1 96.12 332 GLU A N 1
ATOM 2600 C CA . GLU A 1 332 ? 32.438 10.844 3.305 1 96.12 332 GLU A CA 1
ATOM 2601 C C . GLU A 1 332 ? 32.625 12.266 3.826 1 96.12 332 GLU A C 1
ATOM 2603 O O . GLU A 1 332 ? 32.375 13.234 3.094 1 96.12 332 GLU A O 1
ATOM 2608 N N . LEU A 1 333 ? 33 12.422 5.086 1 96.5 333 LEU A N 1
ATOM 2609 C CA . LEU A 1 333 ? 33.25 13.742 5.656 1 96.5 333 LEU A CA 1
ATOM 2610 C C . LEU A 1 333 ? 34.406 14.422 4.953 1 96.5 333 LEU A C 1
ATOM 2612 O O . LEU A 1 333 ? 34.344 15.602 4.609 1 96.5 333 LEU A O 1
ATOM 2616 N N . ALA A 1 334 ? 35.438 13.633 4.711 1 95.38 334 ALA A N 1
ATOM 2617 C CA . ALA A 1 334 ? 36.625 14.148 4.027 1 95.38 334 ALA A CA 1
ATOM 2618 C C . ALA A 1 334 ? 36.281 14.602 2.611 1 95.38 334 ALA A C 1
ATOM 2620 O O . ALA A 1 334 ? 36.719 15.664 2.17 1 95.38 334 ALA A O 1
ATOM 2621 N N . GLU A 1 335 ? 35.531 13.828 1.968 1 94.12 335 GLU A N 1
ATOM 2622 C CA . GLU A 1 335 ? 35.125 14.141 0.6 1 94.12 335 GLU A CA 1
ATOM 2623 C C . GLU A 1 335 ? 34.281 15.422 0.55 1 94.12 335 GLU A C 1
ATOM 2625 O O . GLU A 1 335 ? 34.344 16.172 -0.427 1 94.12 335 GLU A O 1
ATOM 2630 N N . ALA A 1 336 ? 33.562 15.688 1.614 1 93.69 336 ALA A N 1
ATOM 2631 C CA . ALA A 1 336 ? 32.719 16.859 1.683 1 93.69 336 ALA A CA 1
ATOM 2632 C C . ALA A 1 336 ? 33.469 18.078 2.195 1 93.69 336 ALA A C 1
ATOM 2634 O O . ALA A 1 336 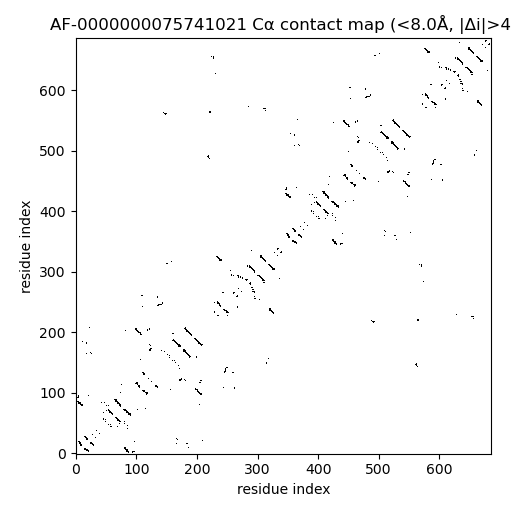? 32.938 19.188 2.244 1 93.69 336 ALA A O 1
ATOM 2635 N N . GLY A 1 337 ? 34.688 17.875 2.57 1 92.94 337 GLY A N 1
ATOM 2636 C CA . GLY A 1 337 ? 35.5 18.953 3.098 1 92.94 337 GLY A CA 1
ATOM 2637 C C . GLY A 1 337 ? 35.125 19.375 4.5 1 92.94 337 GLY A C 1
ATOM 2638 O O . GLY A 1 337 ? 35.25 20.547 4.867 1 92.94 337 GLY A O 1
ATOM 2639 N N . LEU A 1 338 ? 34.5 18.438 5.16 1 92.38 338 LEU A N 1
ATOM 2640 C CA . LEU A 1 338 ? 34.062 18.734 6.512 1 92.38 338 LEU A CA 1
ATOM 2641 C C . LEU A 1 338 ? 34.938 18.047 7.547 1 92.38 338 LEU A C 1
ATOM 2643 O O . LEU A 1 338 ? 35.5 16.984 7.273 1 92.38 338 LEU A O 1
ATOM 2647 N N . PRO A 1 339 ? 35.094 18.656 8.641 1 85.06 339 PRO A N 1
ATOM 2648 C CA . PRO A 1 339 ? 35.938 18.047 9.672 1 85.06 339 PRO A CA 1
ATOM 2649 C C . PRO A 1 339 ? 35.312 16.781 10.258 1 85.06 339 PRO A C 1
ATOM 2651 O O . PRO A 1 339 ? 34.094 16.609 10.219 1 85.06 339 PRO A O 1
ATOM 2654 N N . ALA A 1 340 ? 36.156 15.883 10.672 1 71.56 340 ALA A N 1
ATOM 2655 C CA . ALA A 1 340 ? 35.688 14.648 11.297 1 71.56 340 ALA A CA 1
ATOM 2656 C C . ALA A 1 340 ? 34.938 14.938 12.594 1 71.56 340 ALA A C 1
ATOM 2658 O O . ALA A 1 340 ? 35.219 15.93 13.266 1 71.56 340 ALA A O 1
ATOM 2659 N N . ALA A 1 341 ? 33.812 14.219 12.836 1 61.38 341 ALA A N 1
ATOM 2660 C CA . ALA A 1 341 ? 33 14.391 14.039 1 61.38 341 ALA A CA 1
ATOM 2661 C C . ALA A 1 341 ? 33.875 14.312 15.289 1 61.38 341 ALA A C 1
ATOM 2663 O O . ALA A 1 341 ? 34.75 13.477 15.383 1 61.38 341 ALA A O 1
ATOM 2664 N N . ALA A 1 342 ? 33.969 15.344 15.977 1 47.88 342 ALA A N 1
ATOM 2665 C CA . ALA A 1 342 ? 34.781 15.305 17.203 1 47.88 342 ALA A CA 1
ATOM 2666 C C . ALA A 1 342 ? 34.406 14.094 18.062 1 47.88 342 ALA A C 1
ATOM 2668 O O . ALA A 1 342 ? 33.219 13.805 18.281 1 47.88 342 ALA A O 1
ATOM 2669 N N . GLU A 1 343 ? 35.25 12.984 18.234 1 39.66 343 GLU A N 1
ATOM 2670 C CA . GLU A 1 343 ? 35.094 11.938 19.234 1 39.66 343 GLU A CA 1
ATOM 2671 C C . GLU A 1 343 ? 34.594 12.531 20.562 1 39.66 343 GLU A C 1
ATOM 2673 O O . GLU A 1 343 ? 35.031 13.602 20.969 1 39.66 343 GLU A O 1
ATOM 2678 N N . MET B 1 1 ? -35.312 -14.664 -12.766 1 37.69 1 MET B N 1
ATOM 2679 C CA . MET B 1 1 ? -33.969 -14.242 -12.43 1 37.69 1 MET B CA 1
ATOM 2680 C C . MET B 1 1 ? -32.938 -15.203 -13.016 1 37.69 1 MET B C 1
ATOM 2682 O O . MET B 1 1 ? -32.969 -16.406 -12.734 1 37.69 1 MET B O 1
ATOM 2686 N N . THR B 1 2 ? -32.562 -14.883 -14.234 1 51.06 2 THR B N 1
ATOM 2687 C CA . THR B 1 2 ? -31.688 -15.812 -14.938 1 51.06 2 THR B CA 1
ATOM 2688 C C . THR B 1 2 ? -30.484 -16.203 -14.078 1 51.06 2 THR B C 1
ATOM 2690 O O . THR B 1 2 ? -29.828 -15.336 -13.5 1 51.06 2 THR B O 1
ATOM 2693 N N . HIS B 1 3 ? -30.453 -17.453 -13.766 1 82.06 3 HIS B N 1
ATOM 2694 C CA . HIS B 1 3 ? -29.453 -18 -12.859 1 82.06 3 HIS B CA 1
ATOM 2695 C C . HIS B 1 3 ? -28.078 -18.047 -13.516 1 82.06 3 HIS B C 1
ATOM 2697 O O . HIS B 1 3 ? -27.938 -18.531 -14.641 1 82.06 3 HIS B O 1
ATOM 2703 N N . ASP B 1 4 ? -27.141 -17.297 -13.203 1 91.5 4 ASP B N 1
ATOM 2704 C CA . ASP B 1 4 ? -25.766 -17.25 -13.703 1 91.5 4 ASP B CA 1
ATOM 2705 C C . ASP B 1 4 ? -25.078 -18.609 -13.539 1 91.5 4 ASP B C 1
ATOM 2707 O O . ASP B 1 4 ? -25.547 -19.453 -12.766 1 91.5 4 ASP B O 1
ATOM 2711 N N . TRP B 1 5 ? -24.188 -18.844 -14.453 1 96.81 5 TRP B N 1
ATOM 2712 C CA . TRP B 1 5 ? -23.297 -20 -14.266 1 96.81 5 TRP B CA 1
ATOM 2713 C C . TRP B 1 5 ? -22.562 -19.906 -12.938 1 96.81 5 TRP B C 1
ATOM 2715 O O . TRP B 1 5 ? -22.141 -18.828 -12.523 1 96.81 5 TRP B O 1
ATOM 2725 N N . LEU B 1 6 ? -22.438 -21.062 -12.312 1 97.25 6 LEU B N 1
ATOM 2726 C CA . LEU B 1 6 ? -21.578 -21.188 -11.141 1 97.25 6 LEU B CA 1
ATOM 2727 C C . LEU B 1 6 ? -20.297 -21.938 -11.477 1 97.25 6 LEU B C 1
ATOM 2729 O O . LEU B 1 6 ? -20.344 -23.016 -12.078 1 97.25 6 LEU B O 1
ATOM 2733 N N . LEU B 1 7 ? -19.203 -21.312 -11.234 1 98.44 7 LEU B N 1
ATOM 2734 C CA . LEU B 1 7 ? -17.938 -22.031 -11.312 1 98.44 7 LEU B CA 1
ATOM 2735 C C . LEU B 1 7 ? -17.594 -22.672 -9.977 1 98.44 7 LEU B C 1
ATOM 2737 O O . LEU B 1 7 ? -17.453 -21.969 -8.969 1 98.44 7 LEU B O 1
ATOM 2741 N N . VAL B 1 8 ? -17.469 -23.953 -9.992 1 98.5 8 VAL B N 1
ATOM 2742 C CA . VAL B 1 8 ? -17.25 -24.703 -8.766 1 98.5 8 VAL B CA 1
ATOM 2743 C C . VAL B 1 8 ? -15.883 -25.375 -8.82 1 98.5 8 VAL B C 1
ATOM 2745 O O . VAL B 1 8 ? -15.594 -26.125 -9.758 1 98.5 8 VAL B O 1
ATOM 2748 N N . GLU B 1 9 ? -15.008 -25.047 -7.859 1 98.75 9 GLU B N 1
ATOM 2749 C CA . GLU B 1 9 ? -13.734 -25.734 -7.699 1 98.75 9 GLU B CA 1
ATOM 2750 C C . GLU B 1 9 ? -13.922 -27.109 -7.066 1 98.75 9 GLU B C 1
ATOM 2752 O O . GLU B 1 9 ? -14.672 -27.266 -6.098 1 98.75 9 GLU B O 1
ATOM 2757 N N . THR B 1 10 ? -13.273 -28.156 -7.59 1 98.56 10 THR B N 1
ATOM 2758 C CA . THR B 1 10 ? -13.539 -29.516 -7.141 1 98.56 10 THR B CA 1
ATOM 2759 C C . THR B 1 10 ? -12.25 -30.203 -6.719 1 98.56 10 THR B C 1
ATOM 2761 O O . THR B 1 10 ? -12.148 -31.438 -6.77 1 98.56 10 THR B O 1
ATOM 2764 N N . LEU B 1 11 ? -11.281 -29.516 -6.328 1 97.81 11 LEU B N 1
ATOM 2765 C CA . LEU B 1 11 ? -9.977 -30.062 -5.988 1 97.81 11 LEU B CA 1
ATOM 2766 C C . LEU B 1 11 ? -9.898 -30.406 -4.508 1 97.81 11 LEU B C 1
ATOM 2768 O O . LEU B 1 11 ? -8.992 -31.125 -4.082 1 97.81 11 LEU B O 1
ATOM 2772 N N . GLY B 1 12 ? -10.805 -29.891 -3.719 1 96 12 GLY B N 1
ATOM 2773 C CA . GLY B 1 12 ? -10.852 -30.188 -2.295 1 96 12 GLY B CA 1
ATOM 2774 C C . GLY B 1 12 ? -11.828 -31.281 -1.946 1 96 12 GLY B C 1
ATOM 2775 O O . GLY B 1 12 ? -12.219 -32.062 -2.811 1 96 12 GLY B O 1
ATOM 2776 N N . ASP B 1 13 ? -12.18 -31.359 -0.615 1 94.25 13 ASP B N 1
ATOM 2777 C CA . ASP B 1 13 ? -13.055 -32.406 -0.115 1 94.25 13 ASP B CA 1
ATOM 2778 C C . ASP B 1 13 ? -14.5 -32.188 -0.571 1 94.25 13 ASP B C 1
ATOM 2780 O O . ASP B 1 13 ? -15.25 -33.156 -0.748 1 94.25 13 ASP B O 1
ATOM 2784 N N . GLU B 1 14 ? -14.859 -30.953 -0.67 1 95.75 14 GLU B N 1
ATOM 2785 C CA . GLU B 1 14 ? -16.188 -30.578 -1.13 1 95.75 14 GLU B CA 1
ATOM 2786 C C . GLU B 1 14 ? -16.109 -29.516 -2.215 1 95.75 14 GLU B C 1
ATOM 2788 O O . GLU B 1 14 ? -15.281 -28.609 -2.143 1 95.75 14 GLU B O 1
ATOM 2793 N N . PRO B 1 15 ? -17.016 -29.734 -3.246 1 97.44 15 PRO B N 1
ATOM 2794 C CA . PRO B 1 15 ? -17.062 -28.672 -4.25 1 97.44 15 PRO B CA 1
ATOM 2795 C C . PRO B 1 15 ? -17.344 -27.297 -3.646 1 97.44 15 PRO B C 1
ATOM 2797 O O . PRO B 1 15 ? -18.172 -27.172 -2.75 1 97.44 15 PRO B O 1
ATOM 2800 N N . ALA B 1 16 ? -16.594 -26.281 -4.086 1 98.5 16 ALA B N 1
ATOM 2801 C CA . ALA B 1 16 ? -16.703 -24.938 -3.547 1 98.5 16 ALA B CA 1
ATOM 2802 C C . ALA B 1 16 ? -16.938 -23.922 -4.66 1 98.5 16 ALA B C 1
ATOM 2804 O O . ALA B 1 16 ? -16.234 -23.922 -5.672 1 98.5 16 ALA B O 1
ATOM 2805 N N . VAL B 1 17 ? -17.922 -23.031 -4.508 1 98.44 17 VAL B N 1
ATOM 2806 C CA . VAL B 1 17 ? -18.234 -22 -5.492 1 98.44 17 VAL B CA 1
ATOM 2807 C C . VAL B 1 17 ? -17.156 -20.922 -5.477 1 98.44 17 VAL B C 1
ATOM 2809 O O . VAL B 1 17 ? -16.859 -20.359 -4.426 1 98.44 17 VAL B O 1
ATOM 2812 N N . VAL B 1 18 ? -16.609 -20.672 -6.648 1 98.31 18 VAL B N 1
ATOM 2813 C CA . VAL B 1 18 ? -15.539 -19.672 -6.707 1 98.31 18 VAL B CA 1
ATOM 2814 C C . VAL B 1 18 ? -15.984 -18.484 -7.562 1 98.31 18 VAL B C 1
ATOM 2816 O O . VAL B 1 18 ? -15.375 -17.422 -7.516 1 98.31 18 VAL B O 1
ATOM 2819 N N . ALA B 1 19 ? -17.047 -18.672 -8.305 1 97.75 19 ALA B N 1
ATOM 2820 C CA . ALA B 1 19 ? -17.578 -17.562 -9.078 1 97.75 19 ALA B CA 1
ATOM 2821 C C . ALA B 1 19 ? -19.062 -17.781 -9.398 1 97.75 19 ALA B C 1
ATOM 2823 O O . ALA B 1 19 ? -19.484 -18.906 -9.648 1 97.75 19 ALA B O 1
ATOM 2824 N N . GLN B 1 20 ? -19.797 -16.766 -9.352 1 96.62 20 GLN B N 1
ATOM 2825 C CA . GLN B 1 20 ? -21.125 -16.656 -9.93 1 96.62 20 GLN B CA 1
ATOM 2826 C C . GLN B 1 20 ? -21.141 -15.68 -11.094 1 96.62 20 GLN B C 1
ATOM 2828 O O . GLN B 1 20 ? -21.031 -14.461 -10.906 1 96.62 20 GLN B O 1
ATOM 2833 N N . GLY B 1 21 ? -21.359 -16.297 -12.289 1 95.44 21 GLY B N 1
ATOM 2834 C CA . GLY B 1 21 ? -21.016 -15.477 -13.438 1 95.44 21 GLY B CA 1
ATOM 2835 C C . GLY B 1 21 ? -19.547 -15.07 -13.453 1 95.44 21 GLY B C 1
ATOM 2836 O O . GLY B 1 21 ? -18.656 -15.922 -13.461 1 95.44 21 GLY B O 1
ATOM 2837 N N . ARG B 1 22 ? -19.375 -13.781 -13.344 1 95.31 22 ARG B N 1
ATOM 2838 C CA . ARG B 1 22 ? -18.016 -13.273 -13.328 1 95.31 22 ARG B CA 1
ATOM 2839 C C . ARG B 1 22 ? -17.641 -12.727 -11.953 1 95.31 22 ARG B C 1
ATOM 2841 O O . ARG B 1 22 ? -16.562 -12.164 -11.766 1 95.31 22 ARG B O 1
ATOM 2848 N N . GLN B 1 23 ? -18.531 -12.906 -11.016 1 94.56 23 GLN B N 1
ATOM 2849 C CA . GLN B 1 23 ? -18.328 -12.383 -9.672 1 94.56 23 GLN B CA 1
ATOM 2850 C C . GLN B 1 23 ? -17.641 -13.414 -8.781 1 94.56 23 GLN B C 1
ATOM 2852 O O . GLN B 1 23 ? -18.094 -14.555 -8.672 1 94.56 23 GLN B O 1
ATOM 2857 N N . LEU B 1 24 ? -16.703 -12.984 -8.109 1 95.31 24 LEU B N 1
ATOM 2858 C CA . LEU B 1 24 ? -15.93 -13.859 -7.234 1 95.31 24 LEU B CA 1
ATOM 2859 C C . LEU B 1 24 ? -16.781 -14.328 -6.055 1 95.31 24 LEU B C 1
ATOM 2861 O O . LEU B 1 24 ? -17.516 -13.539 -5.465 1 95.31 24 LEU B O 1
ATOM 2865 N N . LYS B 1 25 ? -16.781 -15.57 -5.824 1 96.06 25 LYS B N 1
ATOM 2866 C CA . LYS B 1 25 ? -17.203 -16.203 -4.586 1 96.06 25 LYS B CA 1
ATOM 2867 C C . LYS B 1 25 ? -16.047 -16.938 -3.916 1 96.06 25 LYS B C 1
ATOM 2869 O O . LYS B 1 25 ? -15.383 -17.766 -4.539 1 96.06 25 LYS B O 1
ATOM 2874 N N . SER B 1 26 ? -15.75 -16.656 -2.748 1 94.81 26 SER B N 1
ATOM 2875 C CA . SER B 1 26 ? -14.508 -17.047 -2.086 1 94.81 26 SER B CA 1
ATOM 2876 C C . SER B 1 26 ? -14.594 -18.469 -1.547 1 94.81 26 SER B C 1
ATOM 2878 O O . SER B 1 26 ? -14.578 -18.688 -0.332 1 94.81 26 SER B O 1
ATOM 2880 N N . LEU B 1 27 ? -14.648 -19.359 -2.414 1 97.31 27 LEU B N 1
ATOM 2881 C CA . LEU B 1 27 ? -14.617 -20.781 -2.066 1 97.31 27 LEU B CA 1
ATOM 2882 C C . LEU B 1 27 ? -15.734 -21.125 -1.089 1 97.31 27 LEU B C 1
ATOM 2884 O O . LEU B 1 27 ? -15.484 -21.703 -0.025 1 97.31 27 LEU B O 1
ATOM 2888 N N . VAL B 1 28 ? -16.922 -20.797 -1.465 1 97.69 28 VAL B N 1
ATOM 2889 C CA . VAL B 1 28 ? -18.094 -21.125 -0.654 1 97.69 28 VAL B CA 1
ATOM 2890 C C . VAL B 1 28 ? -18.547 -22.547 -0.931 1 97.69 28 VAL B C 1
ATOM 2892 O O . VAL B 1 28 ? -18.875 -22.891 -2.066 1 97.69 28 VAL B O 1
ATOM 2895 N N . PRO B 1 29 ? -18.562 -23.359 0.127 1 98 29 PRO B N 1
ATOM 2896 C CA . PRO B 1 29 ? -19.047 -24.719 -0.12 1 98 29 PRO B CA 1
ATOM 2897 C C . PRO B 1 29 ? -20.406 -24.75 -0.825 1 98 29 PRO B C 1
ATOM 2899 O O . PRO B 1 29 ? -21.297 -23.953 -0.491 1 98 29 PRO B O 1
ATOM 2902 N N . ILE B 1 30 ? -20.562 -25.641 -1.799 1 97 30 ILE B N 1
ATOM 2903 C CA . ILE B 1 30 ? -21.75 -25.672 -2.633 1 97 30 ILE B CA 1
ATOM 2904 C C . ILE B 1 30 ? -22.984 -25.922 -1.764 1 97 30 ILE B C 1
ATOM 2906 O O . ILE B 1 30 ? -24.062 -25.406 -2.043 1 97 30 ILE B O 1
ATOM 2910 N N . THR B 1 31 ? -22.844 -26.672 -0.643 1 96.81 31 THR B N 1
ATOM 2911 C CA . THR B 1 31 ? -23.938 -26.969 0.265 1 96.81 31 THR B CA 1
ATOM 2912 C C . THR B 1 31 ? -24.422 -25.719 0.983 1 96.81 31 THR B C 1
ATOM 2914 O O . THR B 1 31 ? -25.609 -25.562 1.245 1 96.81 31 THR B O 1
ATOM 2917 N N . LYS B 1 32 ? -23.484 -24.891 1.305 1 96.88 32 LYS B N 1
ATOM 2918 C CA . LYS B 1 32 ? -23.844 -23.625 1.936 1 96.88 32 LYS B CA 1
ATOM 2919 C C . LYS B 1 32 ? -24.438 -22.656 0.922 1 96.88 32 LYS B C 1
ATOM 2921 O O . LYS B 1 32 ? -25.438 -21.984 1.202 1 96.88 32 LYS B O 1
ATOM 2926 N N . PHE B 1 33 ? -23.906 -22.641 -0.236 1 96.69 33 PHE B N 1
ATOM 2927 C CA . PHE B 1 33 ? -24.312 -21.703 -1.271 1 96.69 33 PHE B CA 1
ATOM 2928 C C . PHE B 1 33 ? -25.734 -22 -1.736 1 96.69 33 PHE B C 1
ATOM 2930 O O . PHE B 1 33 ? -26.516 -21.078 -1.993 1 96.69 33 PHE B O 1
ATOM 2937 N N . LEU B 1 34 ? -25.984 -23.25 -1.847 1 94.88 34 LEU B N 1
ATOM 2938 C CA . LEU B 1 34 ? -27.297 -23.656 -2.334 1 94.88 34 LEU B CA 1
ATOM 2939 C C . LEU B 1 34 ? -28.172 -24.188 -1.194 1 94.88 34 LEU B C 1
ATOM 2941 O O . LEU B 1 34 ? -29.031 -25.047 -1.412 1 94.88 34 LEU B O 1
ATOM 2945 N N . ARG B 1 35 ? -27.922 -23.766 -0.018 1 94.44 35 ARG B N 1
ATOM 2946 C CA . ARG B 1 35 ? -28.562 -24.312 1.175 1 94.44 35 ARG B CA 1
ATOM 2947 C C . ARG B 1 35 ? -30.078 -24.234 1.064 1 94.44 35 ARG B C 1
ATOM 2949 O O . ARG B 1 35 ? -30.781 -25.125 1.535 1 94.44 35 ARG B O 1
ATOM 2956 N N . ARG B 1 36 ? -30.609 -23.172 0.454 1 93.12 36 ARG B N 1
ATOM 2957 C CA . ARG B 1 36 ? -32.062 -22.969 0.37 1 93.12 36 ARG B CA 1
ATOM 2958 C C . ARG B 1 36 ? -32.625 -23.516 -0.942 1 93.12 36 ARG B C 1
ATOM 2960 O O . ARG B 1 36 ? -33.812 -23.422 -1.207 1 93.12 36 ARG B O 1
ATOM 2967 N N . SER B 1 37 ? -31.75 -24.062 -1.781 1 88.88 37 SER B N 1
ATOM 2968 C CA . SER B 1 37 ? -32.188 -24.547 -3.09 1 88.88 37 SER B CA 1
ATOM 2969 C C . SER B 1 37 ? -32.688 -25.969 -3.004 1 88.88 37 SER B C 1
ATOM 2971 O O . SER B 1 37 ? -32 -26.859 -2.469 1 88.88 37 SER B O 1
ATOM 2973 N N . PRO B 1 38 ? -33.844 -26.234 -3.557 1 89.31 38 PRO B N 1
ATOM 2974 C CA . PRO B 1 38 ? -34.344 -27.609 -3.592 1 89.31 38 PRO B CA 1
ATOM 2975 C C . PRO B 1 38 ? -33.594 -28.484 -4.562 1 89.31 38 PRO B C 1
ATOM 2977 O O . PRO B 1 38 ? -33.812 -29.703 -4.625 1 89.31 38 PRO B O 1
ATOM 2980 N N . TYR B 1 39 ? -32.656 -27.984 -5.238 1 88.81 39 TYR B N 1
ATOM 2981 C CA . TYR B 1 39 ? -31.953 -28.719 -6.285 1 88.81 39 TYR B CA 1
ATOM 2982 C C . TYR B 1 39 ? -30.531 -29.062 -5.867 1 88.81 39 TYR B C 1
ATOM 2984 O O . TYR B 1 39 ? -29.734 -29.531 -6.684 1 88.81 39 TYR B O 1
ATOM 2992 N N . LEU B 1 40 ? -30.188 -28.844 -4.664 1 92.88 40 LEU B N 1
ATOM 2993 C CA . LEU B 1 40 ? -28.828 -29.062 -4.168 1 92.88 40 LEU B CA 1
ATOM 2994 C C . LEU B 1 40 ? -28.375 -30.484 -4.441 1 92.88 40 LEU B C 1
ATOM 2996 O O . LEU B 1 40 ? -27.297 -30.703 -4.992 1 92.88 40 LEU B O 1
ATOM 3000 N N . SER B 1 41 ? -29.234 -31.391 -4.098 1 92.75 41 SER B N 1
ATOM 3001 C CA . SER B 1 41 ? -28.875 -32.812 -4.27 1 92.75 41 SER B CA 1
ATOM 3002 C C . SER B 1 41 ? -28.641 -33.125 -5.738 1 92.75 41 SER B C 1
ATOM 3004 O O . SER B 1 41 ? -27.672 -33.812 -6.078 1 92.75 41 SER B O 1
ATOM 3006 N N . ALA B 1 42 ? -29.516 -32.656 -6.582 1 92.5 42 ALA B N 1
ATOM 3007 C CA . ALA B 1 42 ? -29.391 -32.906 -8.016 1 92.5 42 ALA B CA 1
ATOM 3008 C C . ALA B 1 42 ? -28.125 -32.25 -8.57 1 92.5 42 ALA B C 1
ATOM 3010 O O . ALA B 1 42 ? -27.453 -32.844 -9.414 1 92.5 42 ALA B O 1
ATOM 3011 N N . VAL B 1 43 ? -27.844 -31.094 -8.141 1 94.25 43 VAL B N 1
ATOM 3012 C CA . VAL B 1 43 ? -26.641 -30.375 -8.586 1 94.25 43 VAL B CA 1
ATOM 3013 C C . VAL B 1 43 ? -25.391 -31.125 -8.164 1 94.25 43 VAL B C 1
ATOM 3015 O O . VAL B 1 43 ? -24.469 -31.328 -8.961 1 94.25 43 VAL B O 1
ATOM 3018 N N . ARG B 1 44 ? -25.359 -31.609 -6.93 1 95.88 44 ARG B N 1
ATOM 3019 C CA . ARG B 1 44 ? -24.219 -32.344 -6.426 1 95.88 44 ARG B CA 1
ATOM 3020 C C . ARG B 1 44 ? -24.016 -33.656 -7.219 1 95.88 44 ARG B C 1
ATOM 3022 O O . ARG B 1 44 ? -22.875 -34 -7.531 1 95.88 44 ARG B O 1
ATOM 3029 N N . THR B 1 45 ? -25.062 -34.25 -7.539 1 95.12 45 THR B N 1
ATOM 3030 C CA . THR B 1 45 ? -25 -35.469 -8.336 1 95.12 45 THR B CA 1
ATOM 3031 C C . THR B 1 45 ? -24.453 -35.188 -9.727 1 95.12 45 THR B C 1
ATOM 3033 O O . THR B 1 45 ? -23.625 -35.938 -10.242 1 95.12 45 THR B O 1
ATOM 3036 N N . ALA B 1 46 ? -24.984 -34.125 -10.281 1 95.75 46 ALA B N 1
ATOM 3037 C CA . ALA B 1 46 ? -24.531 -33.75 -11.609 1 95.75 46 ALA B CA 1
ATOM 3038 C C . ALA B 1 46 ? -23.031 -33.438 -11.609 1 95.75 46 ALA B C 1
ATOM 3040 O O . ALA B 1 46 ? -22.312 -33.844 -12.531 1 95.75 46 ALA B O 1
ATOM 3041 N N . ILE B 1 47 ? -22.562 -32.719 -10.633 1 97.44 47 ILE B N 1
ATOM 3042 C CA . ILE B 1 47 ? -21.141 -32.406 -10.508 1 97.44 47 ILE B CA 1
ATOM 3043 C C . ILE B 1 47 ? -20.344 -33.688 -10.391 1 97.44 47 ILE B C 1
ATOM 3045 O O . ILE B 1 47 ? -19.328 -33.875 -11.086 1 97.44 47 ILE B O 1
ATOM 3049 N N . ALA B 1 48 ? -20.797 -34.594 -9.531 1 97.06 48 ALA B N 1
ATOM 3050 C CA . ALA B 1 48 ? -20.094 -35.875 -9.32 1 97.06 48 ALA B CA 1
ATOM 3051 C C . ALA B 1 48 ? -19.984 -36.656 -10.625 1 97.06 48 ALA B C 1
ATOM 3053 O O . ALA B 1 48 ? -18.953 -37.25 -10.914 1 97.06 48 ALA B O 1
ATOM 3054 N N . GLU B 1 49 ? -21.062 -36.656 -11.336 1 97 49 GLU B N 1
ATOM 3055 C CA . GLU B 1 49 ? -21.062 -37.406 -12.609 1 97 49 GLU B CA 1
ATOM 3056 C C . GLU B 1 49 ? -20.078 -36.781 -13.594 1 97 49 GLU B C 1
ATOM 3058 O O . GLU B 1 49 ? -19.344 -37.5 -14.281 1 97 49 GLU B O 1
ATOM 3063 N N . SER B 1 50 ? -20.094 -35.5 -13.68 1 96.94 50 SER B N 1
ATOM 3064 C CA . SER B 1 50 ? -19.141 -34.781 -14.555 1 96.94 50 SER B CA 1
ATOM 3065 C C . SER B 1 50 ? -17.703 -35.094 -14.148 1 96.94 50 SER B C 1
ATOM 3067 O O . SER B 1 50 ? -16.828 -35.219 -15.008 1 96.94 50 SER B O 1
ATOM 3069 N N . LEU B 1 51 ? -17.469 -35.188 -12.875 1 97.44 51 LEU B N 1
ATOM 3070 C CA . LEU B 1 51 ? -16.125 -35.469 -12.367 1 97.44 51 LEU B CA 1
ATOM 3071 C C . LEU B 1 51 ? -15.711 -36.906 -12.734 1 97.44 51 LEU B C 1
ATOM 3073 O O . LEU B 1 51 ? -14.547 -37.125 -13.07 1 97.44 51 LEU B O 1
ATOM 3077 N N . GLN B 1 52 ? -16.609 -37.781 -12.695 1 96.19 52 GLN B N 1
ATOM 3078 C CA . GLN B 1 52 ? -16.328 -39.188 -12.969 1 96.19 52 GLN B CA 1
ATOM 3079 C C . GLN B 1 52 ? -16.094 -39.406 -14.453 1 96.19 52 GLN B C 1
ATOM 3081 O O . GLN B 1 52 ? -15.203 -40.188 -14.828 1 96.19 52 GLN B O 1
ATOM 3086 N N . THR B 1 53 ? -16.781 -38.719 -15.289 1 95.56 53 THR B N 1
ATOM 3087 C CA . THR B 1 53 ? -16.75 -39.031 -16.719 1 95.56 53 THR B CA 1
ATOM 3088 C C . THR B 1 53 ? -15.844 -38.031 -17.453 1 95.56 53 THR B C 1
ATOM 3090 O O . THR B 1 53 ? -15.383 -38.312 -18.562 1 95.56 53 THR B O 1
ATOM 3093 N N . GLY B 1 54 ? -15.672 -36.906 -16.828 1 95.5 54 GLY B N 1
ATOM 3094 C CA . GLY B 1 54 ? -14.945 -35.844 -17.5 1 95.5 54 GLY B CA 1
ATOM 3095 C C . GLY B 1 54 ? -15.727 -35.219 -18.625 1 95.5 54 GLY B C 1
ATOM 3096 O O . GLY B 1 54 ? -15.148 -34.531 -19.5 1 95.5 54 GLY B O 1
ATOM 3097 N N . GLN B 1 55 ? -17.078 -35.406 -18.609 1 95.94 55 GLN B N 1
ATOM 3098 C CA . GLN B 1 55 ? -17.906 -34.938 -19.719 1 95.94 55 GLN B CA 1
ATOM 3099 C C . GLN B 1 55 ? -18.953 -33.938 -19.234 1 95.94 55 GLN B C 1
ATOM 3101 O O . GLN B 1 55 ? -19.312 -33.938 -18.062 1 95.94 55 GLN B O 1
ATOM 3106 N N . SER B 1 56 ? -19.328 -33.125 -20.172 1 96.75 56 SER B N 1
ATOM 3107 C CA . SER B 1 56 ? -20.453 -32.25 -19.922 1 96.75 56 SER B CA 1
ATOM 3108 C C . SER B 1 56 ? -21.75 -33.062 -19.75 1 96.75 56 SER B C 1
ATOM 3110 O O . SER B 1 56 ? -21.875 -34.156 -20.281 1 96.75 56 SER B O 1
ATOM 3112 N N . LEU B 1 57 ? -22.641 -32.406 -18.969 1 95.12 57 LEU B N 1
ATOM 3113 C CA . LEU B 1 57 ? -23.906 -33.094 -18.703 1 95.12 57 LEU B CA 1
ATOM 3114 C C . LEU B 1 57 ? -25.062 -32.125 -18.812 1 95.12 57 LEU B C 1
ATOM 3116 O O . LEU B 1 57 ? -24.922 -30.922 -18.531 1 95.12 57 LEU B O 1
ATOM 3120 N N . THR B 1 58 ? -26.125 -32.562 -19.375 1 92.62 58 THR B N 1
ATOM 3121 C CA . THR B 1 58 ? -27.438 -31.922 -19.297 1 92.62 58 THR B CA 1
ATOM 3122 C C . THR B 1 58 ? -28.453 -32.875 -18.656 1 92.62 58 THR B C 1
ATOM 3124 O O . THR B 1 58 ? -28.719 -33.938 -19.188 1 92.62 58 THR B O 1
ATOM 3127 N N . SER B 1 59 ? -28.875 -32.469 -17.5 1 87.62 59 SER B N 1
ATOM 3128 C CA . SER B 1 59 ? -29.812 -33.344 -16.781 1 87.62 59 SER B CA 1
ATOM 3129 C C . SER B 1 59 ? -31.109 -32.625 -16.484 1 87.62 59 SER B C 1
ATOM 3131 O O . SER B 1 59 ? -31.109 -31.422 -16.156 1 87.62 59 SER B O 1
ATOM 3133 N N . ILE B 1 60 ? -32.156 -33.281 -16.844 1 82.5 60 ILE B N 1
ATOM 3134 C CA . ILE B 1 60 ? -33.469 -32.75 -16.516 1 82.5 60 ILE B CA 1
ATOM 3135 C C . ILE B 1 60 ? -33.906 -33.25 -15.141 1 82.5 60 ILE B C 1
ATOM 3137 O O . ILE B 1 60 ? -33.781 -34.469 -14.852 1 82.5 60 ILE B O 1
ATOM 3141 N N . THR B 1 61 ? -34.312 -32.344 -14.352 1 74.62 61 THR B N 1
ATOM 3142 C CA . THR B 1 61 ? -34.781 -32.781 -13.031 1 74.62 61 THR B CA 1
ATOM 3143 C C . THR B 1 61 ? -36.062 -33.594 -13.156 1 74.62 61 THR B C 1
ATOM 3145 O O . THR B 1 61 ? -36.781 -33.5 -14.156 1 74.62 61 THR B O 1
ATOM 3148 N N . PRO B 1 62 ? -36.25 -34.562 -12.234 1 64.88 62 PRO B N 1
ATOM 3149 C CA . PRO B 1 62 ? -37.438 -35.406 -12.32 1 64.88 62 PRO B CA 1
ATOM 3150 C C . PRO B 1 62 ? -38.719 -34.625 -12.5 1 64.88 62 PRO B C 1
ATOM 3152 O O . PRO B 1 62 ? -39.625 -35.031 -13.234 1 64.88 62 PRO B O 1
ATOM 3155 N N . LYS B 1 63 ? -38.812 -33.531 -11.711 1 65.19 63 LYS B N 1
ATOM 3156 C CA . LYS B 1 63 ? -40.062 -32.812 -11.852 1 65.19 63 LYS B CA 1
ATOM 3157 C C . LYS B 1 63 ? -40.094 -32 -13.148 1 65.19 63 LYS B C 1
ATOM 3159 O O . LYS B 1 63 ? -41.094 -31.359 -13.469 1 65.19 63 LYS B O 1
ATOM 3164 N N . SER B 1 64 ? -39.25 -32.25 -14.023 1 64.31 64 SER B N 1
ATOM 3165 C CA . SER B 1 64 ? -39.062 -31.844 -15.406 1 64.31 64 SER B CA 1
ATOM 3166 C C . SER B 1 64 ? -39.156 -30.328 -15.555 1 64.31 64 SER B C 1
ATOM 3168 O O . SER B 1 64 ? -39.094 -29.797 -16.656 1 64.31 64 SER B O 1
ATOM 3170 N N . ASP B 1 65 ? -39.094 -29.578 -14.461 1 80.81 65 ASP B N 1
ATOM 3171 C CA . ASP B 1 65 ? -39.281 -28.141 -14.625 1 80.81 65 ASP B CA 1
ATOM 3172 C C . ASP B 1 65 ? -37.938 -27.422 -14.602 1 80.81 65 ASP B C 1
ATOM 3174 O O . ASP B 1 65 ? -37.844 -26.234 -14.898 1 80.81 65 ASP B O 1
ATOM 3178 N N . ARG B 1 66 ? -36.875 -28.297 -14.359 1 87.75 66 ARG B N 1
ATOM 3179 C CA . ARG B 1 66 ? -35.594 -27.641 -14.273 1 87.75 66 ARG B CA 1
ATOM 3180 C C . ARG B 1 66 ? -34.531 -28.453 -15.008 1 87.75 66 ARG B C 1
ATOM 3182 O O . ARG B 1 66 ? -34.656 -29.672 -15.141 1 87.75 66 ARG B O 1
ATOM 3189 N N . VAL B 1 67 ? -33.625 -27.75 -15.609 1 92.69 67 VAL B N 1
ATOM 3190 C CA . 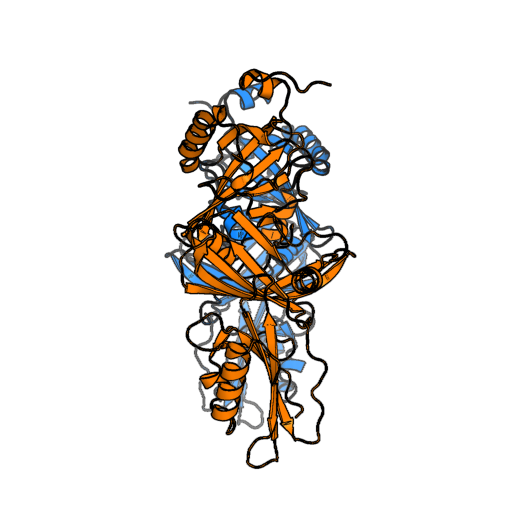VAL B 1 67 ? -32.5 -28.344 -16.281 1 92.69 67 VAL B CA 1
ATOM 3191 C C . VAL B 1 67 ? -31.203 -27.984 -15.547 1 92.69 67 VAL B C 1
ATOM 3193 O O . VAL B 1 67 ? -31.047 -26.844 -15.086 1 92.69 67 VAL B O 1
ATOM 3196 N N . ILE B 1 68 ? -30.328 -29 -15.367 1 94.06 68 ILE B N 1
ATOM 3197 C CA . ILE B 1 68 ? -28.984 -28.797 -14.82 1 94.06 68 ILE B CA 1
ATOM 3198 C C . ILE B 1 68 ? -27.938 -29.094 -15.891 1 94.06 68 ILE B C 1
ATOM 3200 O O . ILE B 1 68 ? -27.953 -30.156 -16.5 1 94.06 68 ILE B O 1
ATOM 3204 N N . ARG B 1 69 ? -27.141 -28.141 -16.156 1 95.88 69 ARG B N 1
ATOM 3205 C CA . ARG B 1 69 ? -26.031 -28.297 -17.094 1 95.88 69 ARG B CA 1
ATOM 3206 C C . ARG B 1 69 ? -24.688 -28.188 -16.391 1 95.88 69 ARG B C 1
ATOM 3208 O O . ARG B 1 69 ? -24.516 -27.344 -15.5 1 95.88 69 ARG B O 1
ATOM 3215 N N . THR B 1 70 ? -23.75 -29.078 -16.688 1 97.5 70 THR B N 1
ATOM 3216 C CA . THR B 1 70 ? -22.422 -29.016 -16.125 1 97.5 70 THR B CA 1
ATOM 3217 C C . THR B 1 70 ? -21.359 -29.047 -17.234 1 97.5 70 THR B C 1
ATOM 3219 O O . THR B 1 70 ? -21.562 -29.656 -18.281 1 97.5 70 THR B O 1
ATOM 3222 N N . GLU B 1 71 ? -20.297 -28.328 -17.172 1 98.12 71 GLU B N 1
ATOM 3223 C CA . GLU B 1 71 ? -19.125 -28.281 -18.031 1 98.12 71 GLU B CA 1
ATOM 3224 C C . GLU B 1 71 ? -17.844 -28.422 -17.234 1 98.12 71 GLU B C 1
ATOM 3226 O O . GLU B 1 71 ? -17.453 -27.516 -16.516 1 98.12 71 GLU B O 1
ATOM 3231 N N . PRO B 1 72 ? -17.125 -29.531 -17.359 1 98.44 72 PRO B N 1
ATOM 3232 C CA . PRO B 1 72 ? -15.883 -29.719 -16.594 1 98.44 72 PRO B CA 1
ATOM 3233 C C . PRO B 1 72 ? -14.766 -28.797 -17.062 1 98.44 72 PRO B C 1
ATOM 3235 O O . PRO B 1 72 ? -14.68 -28.469 -18.25 1 98.44 72 PRO B O 1
ATOM 3238 N N . VAL B 1 73 ? -13.961 -28.312 -16.188 1 98.69 73 VAL B N 1
ATOM 3239 C CA . VAL B 1 73 ? -12.75 -27.531 -16.453 1 98.69 73 VAL B CA 1
ATOM 3240 C C . VAL B 1 73 ? -11.523 -28.438 -16.328 1 98.69 73 VAL B C 1
ATOM 3242 O O . VAL B 1 73 ? -11.047 -28.703 -15.234 1 98.69 73 VAL B O 1
ATOM 3245 N N . VAL B 1 74 ? -10.977 -28.797 -17.469 1 98.25 74 VAL B N 1
ATOM 3246 C CA . VAL B 1 74 ? -9.992 -29.875 -17.5 1 98.25 74 VAL B CA 1
ATOM 3247 C C . VAL B 1 74 ? -8.602 -29.312 -17.781 1 98.25 74 VAL B C 1
ATOM 3249 O O . VAL B 1 74 ? -8.422 -28.547 -18.75 1 98.25 74 VAL B O 1
ATOM 3252 N N . MET B 1 75 ? -7.723 -29.641 -16.922 1 98.31 75 MET B N 1
ATOM 3253 C CA . MET B 1 75 ? -6.32 -29.281 -17.125 1 98.31 75 MET B CA 1
ATOM 3254 C C . MET B 1 75 ? -5.676 -30.156 -18.188 1 98.31 75 MET B C 1
ATOM 3256 O O . MET B 1 75 ? -6.223 -31.203 -18.562 1 98.31 75 MET B O 1
ATOM 3260 N N . SER B 1 76 ? -4.562 -29.703 -18.672 1 96.88 76 SER B N 1
ATOM 3261 C CA . SER B 1 76 ? -3.885 -30.391 -19.766 1 96.88 76 SER B CA 1
ATOM 3262 C C . SER B 1 76 ? -3.471 -31.797 -19.375 1 96.88 76 SER B C 1
ATOM 3264 O O . SER B 1 76 ? -3.322 -32.688 -20.219 1 96.88 76 SER B O 1
ATOM 3266 N N . ASP B 1 77 ? -3.305 -32.062 -18.078 1 95.38 77 ASP B N 1
ATOM 3267 C CA . ASP B 1 77 ? -2.904 -33.375 -17.641 1 95.38 77 ASP B CA 1
ATOM 3268 C C . ASP B 1 77 ? -4.121 -34.25 -17.359 1 95.38 77 ASP B C 1
ATOM 3270 O O . ASP B 1 77 ? -3.996 -35.344 -16.781 1 95.38 77 ASP B O 1
ATOM 3274 N N . GLY B 1 78 ? -5.32 -33.719 -17.625 1 95.31 78 GLY B N 1
ATOM 3275 C CA . GLY B 1 78 ? -6.543 -34.5 -17.516 1 95.31 78 GLY B CA 1
ATOM 3276 C C . GLY B 1 78 ? -7.266 -34.281 -16.203 1 95.31 78 GLY B C 1
ATOM 3277 O O . GLY B 1 78 ? -8.438 -34.656 -16.062 1 95.31 78 GLY B O 1
ATOM 3278 N N . ARG B 1 79 ? -6.598 -33.781 -15.25 1 96.62 79 ARG B N 1
ATOM 3279 C CA . ARG B 1 79 ? -7.234 -33.5 -13.961 1 96.62 79 ARG B CA 1
ATOM 3280 C C . ARG B 1 79 ? -8.297 -32.438 -14.086 1 96.62 79 ARG B C 1
ATOM 3282 O O . ARG B 1 79 ? -8.094 -31.422 -14.766 1 96.62 79 ARG B O 1
ATOM 3289 N N . ILE B 1 80 ? -9.398 -32.594 -13.461 1 98.44 80 ILE B N 1
ATOM 3290 C CA . ILE B 1 80 ? -10.477 -31.609 -13.469 1 98.44 80 ILE B CA 1
ATOM 3291 C C . ILE B 1 80 ? -10.312 -30.672 -12.281 1 98.44 80 ILE B C 1
ATOM 3293 O O . ILE B 1 80 ? -10.273 -31.109 -11.125 1 98.44 80 ILE B O 1
ATOM 3297 N N . HIS B 1 81 ? -10.195 -29.391 -12.594 1 98.81 81 HIS B N 1
ATOM 3298 C CA . HIS B 1 81 ? -10.008 -28.391 -11.539 1 98.81 81 HIS B CA 1
ATOM 3299 C C . HIS B 1 81 ? -11.352 -27.906 -11 1 98.81 81 HIS B C 1
ATOM 3301 O O . HIS B 1 81 ? -11.43 -27.406 -9.875 1 98.81 81 HIS B O 1
ATOM 3307 N N . GLY B 1 82 ? -12.336 -28 -11.812 1 98.75 82 GLY B N 1
ATOM 3308 C CA . GLY B 1 82 ? -13.656 -27.531 -11.438 1 98.75 82 GLY B CA 1
ATOM 3309 C C . GLY B 1 82 ? -14.727 -27.859 -12.453 1 98.75 82 GLY B C 1
ATOM 3310 O O . GLY B 1 82 ? -14.445 -28.531 -13.453 1 98.75 82 GLY B O 1
ATOM 3311 N N . VAL B 1 83 ? -15.969 -27.453 -12.125 1 98.56 83 VAL B N 1
ATOM 3312 C CA . VAL B 1 83 ? -17.125 -27.688 -12.977 1 98.56 83 VAL B CA 1
ATOM 3313 C C . VAL B 1 83 ? -18 -26.422 -13.016 1 98.56 83 VAL B C 1
ATOM 3315 O O . VAL B 1 83 ? -18.281 -25.828 -11.977 1 98.56 83 VAL B O 1
ATOM 3318 N N . HIS B 1 84 ? -18.328 -26 -14.211 1 98.25 84 HIS B N 1
ATOM 3319 C CA . HIS B 1 84 ? -19.391 -25 -14.344 1 98.25 84 HIS B CA 1
ATOM 3320 C C . HIS B 1 84 ? -20.766 -25.625 -14.242 1 98.25 84 HIS B C 1
ATOM 3322 O O . HIS B 1 84 ? -21.016 -26.672 -14.836 1 98.25 84 HIS B O 1
ATOM 3328 N N . VAL B 1 85 ? -21.625 -24.953 -13.5 1 97 85 VAL B N 1
ATOM 3329 C CA . VAL B 1 85 ? -22.953 -25.484 -13.281 1 97 85 VAL B CA 1
ATOM 3330 C C . VAL B 1 85 ? -24 -24.406 -13.555 1 97 85 VAL B C 1
ATOM 3332 O O . VAL B 1 85 ? -23.844 -23.266 -13.117 1 97 85 VAL B O 1
ATOM 3335 N N . TRP B 1 86 ? -24.984 -24.75 -14.305 1 96.44 86 TRP B N 1
ATOM 3336 C CA . TRP B 1 86 ? -26.141 -23.875 -14.516 1 96.44 86 TRP B CA 1
ATOM 3337 C C . TRP B 1 86 ? -27.438 -24.625 -14.25 1 96.44 86 TRP B C 1
ATOM 3339 O O . TRP B 1 86 ? -27.594 -25.781 -14.656 1 96.44 86 TRP B O 1
ATOM 3349 N N . THR B 1 87 ? -28.266 -24.031 -13.508 1 93.19 87 THR B N 1
ATOM 3350 C CA . THR B 1 87 ? -29.609 -24.547 -13.266 1 93.19 87 THR B CA 1
ATOM 3351 C C . THR B 1 87 ? -30.672 -23.531 -13.695 1 93.19 87 THR B C 1
ATOM 3353 O O . THR B 1 87 ? -30.594 -22.359 -13.312 1 93.19 87 THR B O 1
ATOM 3356 N N . GLY B 1 88 ? -31.547 -23.984 -14.469 1 91.44 88 GLY B N 1
ATOM 3357 C CA . GLY B 1 88 ? -32.625 -23.109 -14.906 1 91.44 88 GLY B CA 1
ATOM 3358 C C . GLY B 1 88 ? -33.812 -23.875 -15.453 1 91.44 88 GLY B C 1
ATOM 3359 O O . GLY B 1 88 ? -33.812 -25.109 -15.484 1 91.44 88 GLY B O 1
ATOM 3360 N N . PRO B 1 89 ? -34.812 -23.078 -15.75 1 89 89 PRO B N 1
ATOM 3361 C CA . PRO B 1 89 ? -36 -23.719 -16.359 1 89 89 PRO B CA 1
ATOM 3362 C C . PRO B 1 89 ? -35.656 -24.453 -17.672 1 89 89 PRO B C 1
ATOM 3364 O O . PRO B 1 89 ? -34.75 -24 -18.406 1 89 89 PRO B O 1
ATOM 3367 N N . ALA B 1 90 ? -36.438 -25.516 -17.891 1 85.69 90 ALA B N 1
ATOM 3368 C CA . ALA B 1 90 ? -36.156 -26.375 -19.047 1 85.69 90 ALA B CA 1
ATOM 3369 C C . ALA B 1 90 ? -36.312 -25.594 -20.359 1 85.69 90 ALA B C 1
ATOM 3371 O O . ALA B 1 90 ? -35.688 -25.938 -21.359 1 85.69 90 ALA B O 1
ATOM 3372 N N . ASN B 1 91 ? -37 -24.531 -20.359 1 85.12 91 ASN B N 1
ATOM 3373 C CA . ASN B 1 91 ? -37.25 -23.797 -21.578 1 85.12 91 ASN B CA 1
ATOM 3374 C C . ASN B 1 91 ? -36.344 -22.578 -21.719 1 85.12 91 ASN B C 1
ATOM 3376 O O . ASN B 1 91 ? -36.531 -21.75 -22.609 1 85.12 91 ASN B O 1
ATOM 3380 N N . GLU B 1 92 ? -35.375 -22.469 -20.844 1 88.38 92 GLU B N 1
ATOM 3381 C CA . GLU B 1 92 ? -34.469 -21.328 -20.891 1 88.38 92 GLU B CA 1
ATOM 3382 C C . GLU B 1 92 ? -33.062 -21.781 -21.25 1 88.38 92 GLU B C 1
ATOM 3384 O O . GLU B 1 92 ? -32.625 -22.875 -20.891 1 88.38 92 GLU B O 1
ATOM 3389 N N . GLU B 1 93 ? -32.469 -20.938 -22.062 1 89.31 93 GLU B N 1
ATOM 3390 C CA . GLU B 1 93 ? -31.047 -21.125 -22.359 1 89.31 93 GLU B CA 1
ATOM 3391 C C . GLU B 1 93 ? -30.172 -20.375 -21.359 1 89.31 93 GLU B C 1
ATOM 3393 O O . GLU B 1 93 ? -30.484 -19.25 -20.969 1 89.31 93 GLU B O 1
ATOM 3398 N N . PRO B 1 94 ? -29.125 -21.078 -20.891 1 91.75 94 PRO B N 1
ATOM 3399 C CA . PRO B 1 94 ? -28.219 -20.359 -19.984 1 91.75 94 PRO B CA 1
ATOM 3400 C C . PRO B 1 94 ? -27.547 -19.156 -20.656 1 91.75 94 PRO B C 1
ATOM 3402 O O . PRO B 1 94 ? -27.453 -19.109 -21.891 1 91.75 94 PRO B O 1
ATOM 3405 N N . PRO B 1 95 ? -27.172 -18.156 -19.875 1 93.5 95 PRO B N 1
ATOM 3406 C CA . PRO B 1 95 ? -26.359 -17.078 -20.422 1 93.5 95 PRO B CA 1
ATOM 3407 C C . PRO B 1 95 ? -24.984 -17.547 -20.906 1 93.5 95 PRO B C 1
ATOM 3409 O O . PRO B 1 95 ? -24.625 -18.703 -20.719 1 93.5 95 PRO B O 1
ATOM 3412 N N . GLU B 1 96 ? -24.281 -16.609 -21.594 1 92.88 96 GLU B N 1
ATOM 3413 C CA . GLU B 1 96 ? -22.938 -16.922 -22.047 1 92.88 96 GLU B CA 1
ATOM 3414 C C . GLU B 1 96 ? -22.047 -17.359 -20.875 1 92.88 96 GLU B C 1
ATOM 3416 O O . GLU B 1 96 ? -22.031 -16.703 -19.828 1 92.88 96 GLU B O 1
ATOM 3421 N N . ARG B 1 97 ? -21.422 -18.438 -20.984 1 94.38 97 ARG B N 1
ATOM 3422 C CA . ARG B 1 97 ? -20.562 -19.016 -19.969 1 94.38 97 ARG B CA 1
ATOM 3423 C C . ARG B 1 97 ? -19.172 -18.391 -19.984 1 94.38 97 ARG B C 1
ATOM 3425 O O . ARG B 1 97 ? -18.484 -18.422 -21.016 1 94.38 97 ARG B O 1
ATOM 3432 N N . PRO B 1 98 ? -18.703 -17.781 -18.906 1 95.5 98 PRO B N 1
ATOM 3433 C CA . PRO B 1 98 ? -17.297 -17.328 -18.875 1 95.5 98 PRO B CA 1
ATOM 3434 C C . PRO B 1 98 ? -16.312 -18.469 -19.094 1 95.5 98 PRO B C 1
ATOM 3436 O O . PRO B 1 98 ? -16.594 -19.609 -18.703 1 95.5 98 PRO B O 1
ATOM 3439 N N . THR B 1 99 ? -15.195 -18.188 -19.703 1 97.75 99 THR B N 1
ATOM 3440 C CA . THR B 1 99 ? -14.203 -19.234 -19.969 1 97.75 99 THR B CA 1
ATOM 3441 C C . THR B 1 99 ? -13.258 -19.391 -18.781 1 97.75 99 THR B C 1
ATOM 3443 O O . THR B 1 99 ? -12.445 -18.516 -18.5 1 97.75 99 THR B O 1
ATOM 3446 N N . PRO B 1 100 ? -13.414 -20.5 -18.094 1 98.5 100 PRO B N 1
ATOM 3447 C CA . PRO B 1 100 ? -12.422 -20.75 -17.047 1 98.5 100 PRO B CA 1
ATOM 3448 C C . PRO B 1 100 ? -11.086 -21.234 -17.609 1 98.5 100 PRO B C 1
ATOM 3450 O O . PRO B 1 100 ? -11.047 -21.844 -18.672 1 98.5 100 PRO B O 1
ATOM 3453 N N . GLY B 1 101 ? -9.992 -20.859 -16.953 1 98.75 101 GLY B N 1
ATOM 3454 C CA . GLY B 1 101 ? -8.664 -21.297 -17.359 1 98.75 101 GLY B CA 1
ATOM 3455 C C . GLY B 1 101 ? -7.934 -22.047 -16.266 1 98.75 101 GLY B C 1
ATOM 3456 O O . GLY B 1 101 ? -7.406 -21.438 -15.328 1 98.75 101 GLY B O 1
ATOM 3457 N N . PRO B 1 102 ? -7.914 -23.375 -16.375 1 98.75 102 PRO B N 1
ATOM 3458 C CA . PRO B 1 102 ? -7.117 -24.125 -15.406 1 98.75 102 PRO B CA 1
ATOM 3459 C C . PRO B 1 102 ? -5.617 -23.969 -15.625 1 98.75 102 PRO B C 1
ATOM 3461 O O . PRO B 1 102 ? -5.168 -23.828 -16.766 1 98.75 102 PRO B O 1
ATOM 3464 N N . LEU B 1 103 ? -4.859 -23.938 -14.562 1 98.5 103 LEU B N 1
ATOM 3465 C CA . LEU B 1 103 ? -3.4 -23.891 -14.57 1 98.5 103 LEU B CA 1
ATOM 3466 C C . LEU B 1 103 ? -2.826 -24.578 -13.328 1 98.5 103 LEU B C 1
ATOM 3468 O O . LEU B 1 103 ? -3.562 -24.891 -12.391 1 98.5 103 LEU B O 1
ATOM 3472 N N . LYS B 1 104 ? -1.578 -24.875 -13.336 1 97.38 104 LYS B N 1
ATOM 3473 C CA . LYS B 1 104 ? -0.967 -25.5 -12.164 1 97.38 104 LYS B CA 1
ATOM 3474 C C . LYS B 1 104 ? 0.493 -25.078 -12.016 1 97.38 104 LYS B C 1
ATOM 3476 O O . LYS B 1 104 ? 1.156 -24.766 -13.008 1 97.38 104 LYS B O 1
ATOM 3481 N N . TRP B 1 105 ? 0.94 -25 -10.898 1 95.56 105 TRP B N 1
ATOM 3482 C CA . TRP B 1 105 ? 2.332 -24.781 -10.523 1 95.56 105 TRP B CA 1
ATOM 3483 C C . TRP B 1 105 ? 2.885 -25.969 -9.742 1 95.56 105 TRP B C 1
ATOM 3485 O O . TRP B 1 105 ? 2.381 -26.297 -8.664 1 95.56 105 TRP B O 1
ATOM 3495 N N . ASN B 1 106 ? 3.811 -26.672 -10.289 1 93.5 106 ASN B N 1
ATOM 3496 C CA . ASN B 1 106 ? 4.594 -27.625 -9.5 1 93.5 106 ASN B CA 1
ATOM 3497 C C . ASN B 1 106 ? 5.605 -26.906 -8.617 1 93.5 106 ASN B C 1
ATOM 3499 O O . ASN B 1 106 ? 6.68 -26.516 -9.078 1 93.5 106 ASN B O 1
ATOM 3503 N N . LEU B 1 107 ? 5.309 -26.719 -7.395 1 91.12 107 LEU B N 1
ATOM 3504 C CA . LEU B 1 107 ? 6.105 -25.906 -6.477 1 91.12 107 LEU B CA 1
ATOM 3505 C C . LEU B 1 107 ? 7.41 -26.609 -6.125 1 91.12 107 LEU B C 1
ATOM 3507 O O . LEU B 1 107 ? 8.406 -25.953 -5.812 1 91.12 107 LEU B O 1
ATOM 3511 N N . THR B 1 108 ? 7.414 -27.875 -6.203 1 87.94 108 THR B N 1
ATOM 3512 C CA . THR B 1 108 ? 8.617 -28.656 -5.957 1 87.94 108 THR B CA 1
ATOM 3513 C C . THR B 1 108 ? 9.633 -28.453 -7.082 1 87.94 108 THR B C 1
ATOM 3515 O O . THR B 1 108 ? 10.82 -28.266 -6.828 1 87.94 108 THR B O 1
ATOM 3518 N N . LEU B 1 109 ? 9.141 -28.438 -8.312 1 83.62 109 LEU B N 1
ATOM 3519 C CA . LEU B 1 109 ? 10.031 -28.359 -9.461 1 83.62 109 LEU B CA 1
ATOM 3520 C C . LEU B 1 109 ? 10.211 -26.906 -9.906 1 83.62 109 LEU B C 1
ATOM 3522 O O . LEU B 1 109 ? 11.133 -26.594 -10.672 1 83.62 109 LEU B O 1
ATOM 3526 N N . GLY B 1 110 ? 9.305 -26.047 -9.477 1 83.69 110 GLY B N 1
ATOM 3527 C CA . GLY B 1 110 ? 9.336 -24.656 -9.914 1 83.69 110 GLY B CA 1
ATOM 3528 C C . GLY B 1 110 ? 8.883 -24.469 -11.352 1 83.69 110 GLY B C 1
ATOM 3529 O O . GLY B 1 110 ? 9.477 -23.688 -12.094 1 83.69 110 GLY B O 1
ATOM 3530 N N . VAL B 1 111 ? 7.883 -25.203 -11.727 1 88.69 111 VAL B N 1
ATOM 3531 C CA . VAL B 1 111 ? 7.422 -25.172 -13.109 1 88.69 111 VAL B CA 1
ATOM 3532 C C . VAL B 1 111 ? 5.926 -24.859 -13.148 1 88.69 111 VAL B C 1
ATOM 3534 O O . VAL B 1 111 ? 5.141 -25.453 -12.406 1 88.69 111 VAL B O 1
ATOM 3537 N N . ALA B 1 112 ? 5.645 -23.969 -14.023 1 94.19 112 ALA B N 1
ATOM 3538 C CA . ALA B 1 112 ? 4.246 -23.594 -14.219 1 94.19 112 ALA B CA 1
ATOM 3539 C C . ALA B 1 112 ? 3.713 -24.172 -15.531 1 94.19 112 ALA B C 1
ATOM 3541 O O . ALA B 1 112 ? 4.441 -24.266 -16.516 1 94.19 112 ALA B O 1
ATOM 3542 N N . THR B 1 113 ? 2.541 -24.594 -15.461 1 96.56 113 THR B N 1
ATOM 3543 C CA . THR B 1 113 ? 1.814 -25.047 -16.641 1 96.56 113 THR B CA 1
ATOM 3544 C C . THR B 1 113 ? 0.475 -24.328 -16.766 1 96.56 113 THR B C 1
ATOM 3546 O O . THR B 1 113 ? -0.343 -24.359 -15.844 1 96.56 113 THR B O 1
ATOM 3549 N N . ASP B 1 114 ? 0.322 -23.656 -17.891 1 98.12 114 ASP B N 1
ATOM 3550 C CA . ASP B 1 114 ? -0.916 -22.938 -18.188 1 98.12 114 ASP B CA 1
ATOM 3551 C C . ASP B 1 114 ? -1.684 -23.594 -19.328 1 98.12 114 ASP B C 1
ATOM 3553 O O . ASP B 1 114 ? -1.185 -24.531 -19.969 1 98.12 114 ASP B O 1
ATOM 3557 N N . THR B 1 115 ? -2.936 -23.25 -19.484 1 98.5 115 THR B N 1
ATOM 3558 C CA . THR B 1 115 ? -3.719 -23.516 -20.688 1 98.5 115 THR B CA 1
ATOM 3559 C C . THR B 1 115 ? -3.91 -22.25 -21.5 1 98.5 115 THR B C 1
ATOM 3561 O O . THR B 1 115 ? -3.623 -21.141 -21.016 1 98.5 115 THR B O 1
ATOM 3564 N N . ARG B 1 116 ? -4.352 -22.469 -22.75 1 98.19 116 ARG B N 1
ATOM 3565 C CA . ARG B 1 116 ? -4.625 -21.297 -23.578 1 98.19 116 ARG B CA 1
ATOM 3566 C C . ARG B 1 116 ? -5.66 -20.391 -22.922 1 98.19 116 ARG B C 1
ATOM 3568 O O . ARG B 1 116 ? -5.547 -19.156 -22.984 1 98.19 116 ARG B O 1
ATOM 3575 N N . GLU B 1 117 ? -6.613 -20.984 -22.281 1 98.44 117 GLU B N 1
ATOM 3576 C CA . GLU B 1 117 ? -7.672 -20.234 -21.609 1 98.44 117 GLU B CA 1
ATOM 3577 C C . GLU B 1 117 ? -7.117 -19.422 -20.438 1 98.44 117 GLU B C 1
ATOM 3579 O O . GLU B 1 117 ? -7.469 -18.266 -20.266 1 98.44 117 GLU B O 1
ATOM 3584 N N . SER B 1 118 ? -6.258 -20.094 -19.641 1 98.56 118 SER B N 1
ATOM 3585 C CA . SER B 1 118 ? -5.703 -19.391 -18.484 1 98.56 118 SER B CA 1
ATOM 3586 C C . SER B 1 118 ? -4.832 -18.219 -18.922 1 98.56 118 SER B C 1
ATOM 3588 O O . SER B 1 118 ? -4.855 -17.156 -18.297 1 98.56 118 SER B O 1
ATOM 3590 N N . LEU B 1 119 ? -4.086 -18.422 -19.984 1 98.12 119 LEU B N 1
ATOM 3591 C CA . LEU B 1 119 ? -3.256 -17.359 -20.531 1 98.12 119 LEU B CA 1
ATOM 3592 C C . LEU B 1 119 ? -4.113 -16.203 -21.031 1 98.12 119 LEU B C 1
ATOM 3594 O O . LEU B 1 119 ? -3.85 -15.047 -20.719 1 98.12 119 LEU B O 1
ATOM 3598 N N . ALA B 1 120 ? -5.125 -16.531 -21.766 1 97.88 120 ALA B N 1
ATOM 3599 C CA . ALA B 1 120 ? -6.023 -15.5 -22.281 1 97.88 120 ALA B CA 1
ATOM 3600 C C . ALA B 1 120 ? -6.676 -14.711 -21.141 1 97.88 120 ALA B C 1
ATOM 3602 O O . ALA B 1 120 ? -6.746 -13.484 -21.188 1 97.88 120 ALA B O 1
ATOM 3603 N N . ASN B 1 121 ? -7.148 -15.422 -20.172 1 97.88 121 ASN B N 1
ATOM 3604 C CA . ASN B 1 121 ? -7.781 -14.781 -19.031 1 97.88 121 ASN B CA 1
ATOM 3605 C C . ASN B 1 121 ? -6.816 -13.844 -18.312 1 97.88 121 ASN B C 1
ATOM 3607 O O . ASN B 1 121 ? -7.223 -12.789 -17.812 1 97.88 121 ASN B O 1
ATOM 3611 N N . SER B 1 122 ? -5.574 -14.219 -18.234 1 96.31 122 SER B N 1
ATOM 3612 C CA . SER B 1 122 ? -4.574 -13.43 -17.516 1 96.31 122 SER B CA 1
ATOM 3613 C C . SER B 1 122 ? -4.047 -12.297 -18.391 1 96.31 122 SER B C 1
ATOM 3615 O O . SER B 1 122 ? -3.105 -11.594 -18.016 1 96.31 122 SER B O 1
ATOM 3617 N N . GLY B 1 123 ? -4.617 -12.188 -19.594 1 96.12 123 GLY B N 1
ATOM 3618 C CA . GLY B 1 123 ? -4.281 -11.062 -20.453 1 96.12 123 GLY B CA 1
ATOM 3619 C C . GLY B 1 123 ? -3.049 -11.305 -21.297 1 96.12 123 GLY B C 1
ATOM 3620 O O . GLY B 1 123 ? -2.473 -10.367 -21.859 1 96.12 123 GLY B O 1
ATOM 3621 N N . LYS B 1 124 ? -2.584 -12.516 -21.391 1 96.75 124 LYS B N 1
ATOM 3622 C CA . LYS B 1 124 ? -1.468 -12.867 -22.266 1 96.75 124 LYS B CA 1
ATOM 3623 C C . LYS B 1 124 ? -1.962 -13.266 -23.656 1 96.75 124 LYS B C 1
ATOM 3625 O O . LYS B 1 124 ? -3.162 -13.461 -23.859 1 96.75 124 LYS B O 1
ATOM 3630 N N . ASN B 1 125 ? -1.064 -13.305 -24.562 1 96.88 125 ASN B N 1
ATOM 3631 C CA . ASN B 1 125 ? -1.396 -13.758 -25.906 1 96.88 125 ASN B CA 1
ATOM 3632 C C . ASN B 1 125 ? -1.221 -15.273 -26.047 1 96.88 125 ASN B C 1
ATOM 3634 O O . ASN B 1 125 ? -0.096 -15.766 -26.141 1 96.88 125 ASN B O 1
ATOM 3638 N N . PRO B 1 126 ? -2.281 -15.984 -26.094 1 96.12 126 PRO B N 1
ATOM 3639 C CA . PRO B 1 126 ? -2.166 -17.438 -26.125 1 96.12 126 PRO B CA 1
ATOM 3640 C C . PRO B 1 126 ? -1.475 -17.969 -27.375 1 96.12 126 PRO B C 1
ATOM 3642 O O . PRO B 1 126 ? -0.998 -19.094 -27.391 1 96.12 126 PRO B O 1
ATOM 3645 N N . ASP B 1 127 ? -1.443 -17.172 -28.391 1 96.19 127 ASP B N 1
ATOM 3646 C CA . ASP B 1 127 ? -0.818 -17.594 -29.641 1 96.19 127 ASP B CA 1
ATOM 3647 C C . ASP B 1 127 ? 0.703 -17.484 -29.562 1 96.19 127 ASP B C 1
ATOM 3649 O O . ASP B 1 127 ? 1.418 -18.109 -30.344 1 96.19 127 ASP B O 1
ATOM 3653 N N . LEU B 1 128 ? 1.162 -16.75 -28.625 1 94.31 128 LEU B N 1
ATOM 3654 C CA . LEU B 1 128 ? 2.596 -16.5 -28.531 1 94.31 128 LEU B CA 1
ATOM 3655 C C . LEU B 1 128 ? 3.191 -17.172 -27.297 1 94.31 128 LEU B C 1
ATOM 3657 O O . LEU B 1 128 ? 4.375 -17.531 -27.297 1 94.31 128 LEU B O 1
ATOM 3661 N N . GLU B 1 129 ? 2.393 -17.406 -26.328 1 93.81 129 GLU B N 1
ATOM 3662 C CA . GLU B 1 129 ? 2.883 -17.938 -25.062 1 93.81 129 GLU B CA 1
ATOM 3663 C C . GLU B 1 129 ? 2.973 -19.453 -25.109 1 93.81 129 GLU B C 1
ATOM 3665 O O . GLU B 1 129 ? 2.119 -20.125 -25.703 1 93.81 129 GLU B O 1
ATOM 3670 N N . VAL B 1 130 ? 4.008 -19.922 -24.453 1 93.38 130 VAL B N 1
ATOM 3671 C CA . VAL B 1 130 ? 4.047 -21.359 -24.234 1 93.38 130 VAL B CA 1
ATOM 3672 C C . VAL B 1 130 ? 3.186 -21.719 -23.031 1 93.38 130 VAL B C 1
ATOM 3674 O O . VAL B 1 130 ? 2.992 -20.906 -22.125 1 93.38 130 VAL B O 1
ATOM 3677 N N . THR B 1 131 ? 2.695 -22.906 -23 1 95.38 131 THR B N 1
ATOM 3678 C CA . THR B 1 131 ? 1.808 -23.312 -21.922 1 95.38 131 THR B CA 1
ATOM 3679 C C . THR B 1 131 ? 2.559 -24.156 -20.891 1 95.38 131 THR B C 1
ATOM 3681 O O . THR B 1 131 ? 2.09 -24.344 -19.766 1 95.38 131 THR B O 1
ATOM 3684 N N . TYR B 1 132 ? 3.697 -24.703 -21.297 1 91.06 132 TYR B N 1
ATOM 3685 C CA . TYR B 1 132 ? 4.434 -25.578 -20.391 1 91.06 132 TYR B CA 1
ATOM 3686 C C . TYR B 1 132 ? 5.859 -25.078 -20.188 1 91.06 132 TYR B C 1
ATOM 3688 O O . TYR B 1 132 ? 6.43 -24.438 -21.078 1 91.06 132 TYR B O 1
ATOM 3696 N N . GLY B 1 133 ? 6.344 -25.422 -19.047 1 88.19 133 GLY B N 1
ATOM 3697 C CA . GLY B 1 133 ? 7.73 -25.078 -18.781 1 88.19 133 GLY B CA 1
ATOM 3698 C C . GLY B 1 133 ? 7.922 -23.609 -18.422 1 88.19 133 GLY B C 1
ATOM 3699 O O . GLY B 1 133 ? 9.008 -23.062 -18.609 1 88.19 133 GLY B O 1
ATOM 3700 N N . ARG B 1 134 ? 6.883 -23.047 -17.984 1 92.06 134 ARG B N 1
ATOM 3701 C CA . ARG B 1 134 ? 6.934 -21.625 -17.656 1 92.06 134 ARG B CA 1
ATOM 3702 C C . ARG B 1 134 ? 7.473 -21.406 -16.234 1 92.06 134 ARG B C 1
ATOM 3704 O O . ARG B 1 134 ? 7.352 -22.281 -15.383 1 92.06 134 ARG B O 1
ATOM 3711 N N . ALA B 1 135 ? 8.156 -20.234 -16.109 1 89.81 135 ALA B N 1
ATOM 3712 C CA . ALA B 1 135 ? 8.523 -19.828 -14.75 1 89.81 135 ALA B CA 1
ATOM 3713 C C . ALA B 1 135 ? 7.312 -19.312 -13.992 1 89.81 135 ALA B C 1
ATOM 3715 O O . ALA B 1 135 ? 6.406 -18.719 -14.586 1 89.81 135 ALA B O 1
ATOM 3716 N N . PHE B 1 136 ? 7.375 -19.562 -12.727 1 88.56 136 PHE B N 1
ATOM 3717 C CA . PHE B 1 136 ? 6.301 -19.109 -11.852 1 88.56 136 PHE B CA 1
ATOM 3718 C C . PHE B 1 136 ? 6.059 -17.625 -12.023 1 88.56 136 PHE B C 1
ATOM 3720 O O . PHE B 1 136 ? 4.91 -17.172 -12.109 1 88.56 136 PHE B O 1
ATOM 3727 N N . ALA B 1 137 ? 7.086 -16.797 -12.07 1 90.25 137 ALA B N 1
ATOM 3728 C CA . ALA B 1 137 ? 7.023 -15.344 -12.141 1 90.25 137 ALA B CA 1
ATOM 3729 C C . ALA B 1 137 ? 6.273 -14.891 -13.383 1 90.25 137 ALA B C 1
ATOM 3731 O O . ALA B 1 137 ? 5.766 -13.766 -13.438 1 90.25 137 ALA B O 1
ATOM 3732 N N . GLU B 1 138 ? 6.184 -15.703 -14.375 1 90.44 138 GLU B N 1
ATOM 3733 C CA . GLU B 1 138 ? 5.5 -15.336 -15.609 1 90.44 138 GLU B CA 1
ATOM 3734 C C . GLU B 1 138 ? 3.992 -15.234 -15.391 1 90.44 138 GLU B C 1
ATOM 3736 O O . GLU B 1 138 ? 3.285 -14.625 -16.203 1 90.44 138 GLU B O 1
ATOM 3741 N N . ASP B 1 139 ? 3.508 -15.844 -14.359 1 90.5 139 ASP B N 1
ATOM 3742 C CA . ASP B 1 139 ? 2.072 -15.836 -14.086 1 90.5 139 ASP B CA 1
ATOM 3743 C C . ASP B 1 139 ? 1.69 -14.672 -13.18 1 90.5 139 ASP B C 1
ATOM 3745 O O . ASP B 1 139 ? 0.508 -14.445 -12.906 1 90.5 139 ASP B O 1
ATOM 3749 N N . LEU B 1 140 ? 2.631 -13.969 -12.672 1 89.19 140 LEU B N 1
ATOM 3750 C CA . LEU B 1 140 ? 2.365 -12.82 -11.812 1 89.19 140 LEU B CA 1
ATOM 3751 C C . LEU B 1 140 ? 2.576 -11.516 -12.57 1 89.19 140 LEU B C 1
ATOM 3753 O O . LEU B 1 140 ? 3.52 -11.391 -13.359 1 89.19 140 LEU B O 1
ATOM 3757 N N . PRO B 1 141 ? 1.624 -10.586 -12.398 1 84.56 141 PRO B N 1
ATOM 3758 C CA . PRO B 1 141 ? 1.849 -9.297 -13.055 1 84.56 141 PRO B CA 1
ATOM 3759 C C . PRO B 1 141 ? 3.119 -8.602 -12.57 1 84.56 141 PRO B C 1
ATOM 3761 O O . PRO B 1 141 ? 3.439 -8.656 -11.383 1 84.56 141 PRO B O 1
ATOM 3764 N N . SER B 1 142 ? 3.727 -7.949 -13.57 1 83.19 142 SER B N 1
ATOM 3765 C CA . SER B 1 142 ? 4.883 -7.133 -13.211 1 83.19 142 SER B CA 1
ATOM 3766 C C . SER B 1 142 ? 4.453 -5.754 -12.719 1 83.19 142 SER B C 1
ATOM 3768 O O . SER B 1 142 ? 3.502 -5.168 -13.242 1 83.19 142 SER B O 1
ATOM 3770 N N . ARG B 1 143 ? 5.012 -5.227 -11.688 1 81.56 143 ARG B N 1
ATOM 3771 C CA . ARG B 1 143 ? 4.875 -3.848 -11.227 1 81.56 143 ARG B CA 1
ATOM 3772 C C . ARG B 1 143 ? 3.584 -3.656 -10.445 1 81.56 143 ARG B C 1
ATOM 3774 O O . ARG B 1 143 ? 3.594 -3.084 -9.352 1 81.56 143 ARG B O 1
ATOM 3781 N N . GLU B 1 144 ? 2.445 -4.293 -11.07 1 84.06 144 GLU B N 1
ATOM 3782 C CA . GLU B 1 144 ? 1.165 -4.105 -10.391 1 84.06 144 GLU B CA 1
ATOM 3783 C C . GLU B 1 144 ? 1.122 -4.871 -9.07 1 84.06 144 GLU B C 1
ATOM 3785 O O . GLU B 1 144 ? 1.586 -6.012 -8.992 1 84.06 144 GLU B O 1
ATOM 3790 N N . LEU B 1 145 ? 0.708 -4.199 -8.086 1 87.44 145 LEU B N 1
ATOM 3791 C CA . LEU B 1 145 ? 0.511 -4.836 -6.785 1 87.44 145 LEU B CA 1
ATOM 3792 C C . LEU B 1 145 ? -0.973 -5.047 -6.504 1 87.44 145 LEU B C 1
ATOM 3794 O O . LEU B 1 145 ? -1.799 -4.188 -6.82 1 87.44 145 LEU B O 1
ATOM 3798 N N . ASN B 1 146 ? -1.306 -6.203 -5.996 1 87.5 146 ASN B N 1
ATOM 3799 C CA . ASN B 1 146 ? -2.697 -6.602 -5.812 1 87.5 146 ASN B CA 1
ATOM 3800 C C . ASN B 1 146 ? -2.961 -7.074 -4.387 1 87.5 146 ASN B C 1
ATOM 3802 O O . ASN B 1 146 ? -2.027 -7.414 -3.656 1 87.5 146 ASN B O 1
ATOM 3806 N N . PRO B 1 147 ? -4.238 -7.078 -4.027 1 80.81 147 PRO B N 1
ATOM 3807 C CA . PRO B 1 147 ? -4.582 -7.613 -2.709 1 80.81 147 PRO B CA 1
ATOM 3808 C C . PRO B 1 147 ? -4.219 -9.086 -2.559 1 80.81 147 PRO B C 1
ATOM 3810 O O . PRO B 1 147 ? -4.234 -9.836 -3.539 1 80.81 147 PRO B O 1
ATOM 3813 N N . ASN B 1 148 ? -3.83 -9.5 -1.405 1 84.38 148 ASN B N 1
ATOM 3814 C CA . ASN B 1 148 ? -3.57 -10.883 -1.017 1 84.38 148 ASN B CA 1
ATOM 3815 C C . ASN B 1 148 ? -2.338 -11.438 -1.724 1 84.38 148 ASN B C 1
ATOM 3817 O O . ASN B 1 148 ? -2.098 -12.648 -1.695 1 84.38 148 ASN B O 1
ATOM 3821 N N . GLU B 1 149 ? -1.693 -10.531 -2.338 1 90.25 149 GLU B N 1
ATOM 3822 C CA . GLU B 1 149 ? -0.515 -11.016 -3.055 1 90.25 149 GLU B CA 1
ATOM 3823 C C . GLU B 1 149 ? 0.524 -11.578 -2.09 1 90.25 149 GLU B C 1
ATOM 3825 O O . GLU B 1 149 ? 1.215 -12.547 -2.412 1 90.25 149 GLU B O 1
ATOM 3830 N N . THR B 1 150 ? 0.592 -10.961 -0.903 1 92 150 THR B N 1
ATOM 3831 C CA . THR B 1 150 ? 1.536 -11.445 0.097 1 92 150 THR B CA 1
ATOM 3832 C C . THR B 1 150 ? 1.209 -12.883 0.495 1 92 150 THR B C 1
ATOM 3834 O O . THR B 1 150 ? 2.109 -13.719 0.633 1 92 150 THR B O 1
ATOM 3837 N N . LYS B 1 151 ? -0.008 -13.18 0.63 1 91.06 151 LYS B N 1
ATOM 3838 C CA . LYS B 1 151 ? -0.439 -14.523 0.987 1 91.06 151 LYS B CA 1
ATOM 3839 C C . LYS B 1 151 ? -0.101 -15.523 -0.118 1 91.06 151 LYS B C 1
ATOM 3841 O O . LYS B 1 151 ? 0.371 -16.625 0.157 1 91.06 151 LYS B O 1
ATOM 3846 N N . PHE B 1 152 ? -0.406 -15.07 -1.265 1 91.5 152 PHE B N 1
ATOM 3847 C CA . PHE B 1 152 ? -0.11 -15.922 -2.412 1 91.5 152 PHE B CA 1
ATOM 3848 C C . PHE B 1 152 ? 1.38 -16.234 -2.484 1 91.5 152 PHE B C 1
ATOM 3850 O O . PHE B 1 152 ? 1.769 -17.406 -2.605 1 91.5 152 PHE B O 1
ATOM 3857 N N . LEU B 1 153 ? 2.223 -15.227 -2.359 1 94.62 153 LEU B N 1
ATOM 3858 C CA . LEU B 1 153 ? 3.67 -15.406 -2.406 1 94.62 153 LEU B CA 1
ATOM 3859 C C . LEU B 1 153 ? 4.152 -16.266 -1.245 1 94.62 153 LEU B C 1
ATOM 3861 O O . LEU B 1 153 ? 5.039 -17.109 -1.416 1 94.62 153 LEU B O 1
ATOM 3865 N N . ALA B 1 154 ? 3.57 -16.031 -0.125 1 93.94 154 ALA B N 1
ATOM 3866 C CA . ALA B 1 154 ? 3.936 -16.828 1.046 1 93.94 154 ALA B CA 1
ATOM 3867 C C . ALA B 1 154 ? 3.621 -18.312 0.827 1 93.94 154 ALA B C 1
ATOM 3869 O O . ALA B 1 154 ? 4.383 -19.188 1.25 1 93.94 154 ALA B O 1
ATOM 3870 N N . MET B 1 155 ? 2.537 -18.578 0.148 1 92.5 155 MET B N 1
ATOM 3871 C CA . MET B 1 155 ? 2.152 -19.953 -0.174 1 92.5 155 MET B CA 1
ATOM 3872 C C . MET B 1 155 ? 3.193 -20.609 -1.069 1 92.5 155 MET B C 1
ATOM 3874 O O . MET B 1 155 ? 3.43 -21.812 -0.967 1 92.5 155 MET B O 1
ATOM 3878 N N . VAL B 1 156 ? 3.814 -19.859 -1.917 1 92.56 156 VAL B N 1
ATOM 3879 C CA . VAL B 1 156 ? 4.805 -20.375 -2.855 1 92.56 156 VAL B CA 1
ATOM 3880 C C . VAL B 1 156 ? 6.129 -20.609 -2.131 1 92.56 156 VAL B C 1
ATOM 3882 O O . VAL B 1 156 ? 6.816 -21.609 -2.379 1 92.56 156 VAL B O 1
ATOM 3885 N N . VAL B 1 157 ? 6.461 -19.75 -1.187 1 93.5 157 VAL B N 1
ATOM 3886 C CA . VAL B 1 157 ? 7.742 -19.781 -0.488 1 93.5 157 VAL B CA 1
ATOM 3887 C C . VAL B 1 157 ? 7.715 -20.859 0.59 1 93.5 157 VAL B C 1
ATOM 3889 O O . VAL B 1 157 ? 8.727 -21.531 0.837 1 93.5 157 VAL B O 1
ATOM 3892 N N . LYS B 1 158 ? 6.629 -20.938 1.236 1 93.19 158 LYS B N 1
ATOM 3893 C CA . LYS B 1 158 ? 6.398 -21.938 2.271 1 93.19 158 LYS B CA 1
ATOM 3894 C C . LYS B 1 158 ? 5.125 -22.734 1.995 1 93.19 158 LYS B C 1
ATOM 3896 O O . LYS B 1 158 ? 4.156 -22.656 2.752 1 93.19 158 LYS B O 1
ATOM 3901 N N . PRO B 1 159 ? 5.262 -23.562 1.024 1 92.69 159 PRO B N 1
ATOM 3902 C CA . PRO B 1 159 ? 4.066 -24.281 0.589 1 92.69 159 PRO B CA 1
ATOM 3903 C C . PRO B 1 159 ? 3.67 -25.406 1.554 1 92.69 159 PRO B C 1
ATOM 3905 O O . PRO B 1 159 ? 4.535 -26.062 2.125 1 92.69 159 PRO B O 1
ATOM 3908 N N . GLU B 1 160 ? 2.447 -25.531 1.798 1 95.31 160 GLU B N 1
ATOM 3909 C CA . GLU B 1 160 ? 1.841 -26.641 2.541 1 95.31 160 GLU B CA 1
ATOM 3910 C C . GLU B 1 160 ? 0.628 -27.203 1.805 1 95.31 160 GLU B C 1
ATOM 3912 O O . GLU B 1 160 ? -0.087 -26.469 1.123 1 95.31 160 GLU B O 1
ATOM 3917 N N . PRO B 1 161 ? 0.538 -28.547 1.896 1 96.31 161 PRO B N 1
ATOM 3918 C CA . PRO B 1 161 ? -0.666 -29.109 1.274 1 96.31 161 PRO B CA 1
ATOM 3919 C C . PRO B 1 161 ? -1.954 -28.562 1.889 1 96.31 161 PRO B C 1
ATOM 3921 O O . PRO B 1 161 ? -2.018 -28.344 3.102 1 96.31 161 PRO B O 1
ATOM 3924 N N . GLY B 1 162 ? -2.934 -28.312 1.077 1 96 162 GLY B N 1
ATOM 3925 C CA . GLY B 1 162 ? -4.254 -27.953 1.558 1 96 162 GLY B CA 1
ATOM 3926 C C . GLY B 1 162 ? -4.461 -26.453 1.64 1 96 162 GLY B C 1
ATOM 3927 O O . GLY B 1 162 ? -5.555 -25.984 1.963 1 96 162 GLY B O 1
ATOM 3928 N N . GLN B 1 163 ? -3.441 -25.688 1.368 1 96.25 163 GLN B N 1
ATOM 3929 C CA . GLN B 1 163 ? -3.611 -24.234 1.362 1 96.25 163 GLN B CA 1
ATOM 3930 C C . GLN B 1 163 ? -4.512 -23.797 0.214 1 96.25 163 GLN B C 1
ATOM 3932 O O . GLN B 1 163 ? -4.449 -24.344 -0.882 1 96.25 163 GLN B O 1
ATOM 3937 N N . THR B 1 164 ? -5.355 -22.844 0.496 1 97 164 THR B N 1
ATOM 3938 C CA . THR B 1 164 ? -6.234 -22.281 -0.531 1 97 164 THR B CA 1
ATOM 3939 C C . THR B 1 164 ? -6.16 -20.766 -0.543 1 97 164 THR B C 1
ATOM 3941 O O . THR B 1 164 ? -5.82 -20.141 0.469 1 97 164 THR B O 1
ATOM 3944 N N . LEU B 1 165 ? -6.395 -20.219 -1.64 1 95.19 165 LEU B N 1
ATOM 3945 C CA . LEU B 1 165 ? -6.504 -18.781 -1.794 1 95.19 165 LEU B CA 1
ATOM 3946 C C . LEU B 1 165 ? -7.445 -18.422 -2.941 1 95.19 165 LEU B C 1
ATOM 3948 O O . LEU B 1 165 ? -7.492 -19.125 -3.951 1 95.19 165 LEU B O 1
ATOM 3952 N N . CYS B 1 166 ? -8.203 -17.484 -2.785 1 95.56 166 CYS B N 1
ATOM 3953 C CA . CYS B 1 166 ? -9.086 -16.922 -3.809 1 95.56 166 CYS B CA 1
ATOM 3954 C C . CYS B 1 166 ? -9.055 -15.398 -3.791 1 95.56 166 CYS B C 1
ATOM 3956 O O . CYS B 1 166 ? -9.086 -14.789 -2.723 1 95.56 166 CYS B O 1
ATOM 3958 N N . SER B 1 167 ? -8.891 -14.797 -4.98 1 92.88 167 SER B N 1
ATOM 3959 C CA . SER B 1 167 ? -8.797 -13.336 -5.02 1 92.88 167 SER B CA 1
ATOM 3960 C C . SER B 1 167 ? -9.062 -12.805 -6.422 1 92.88 167 SER B C 1
ATOM 3962 O O . SER B 1 167 ? -9.242 -13.578 -7.363 1 92.88 167 SER B O 1
ATOM 3964 N N . THR B 1 168 ? -9.258 -11.586 -6.516 1 92.88 168 THR B N 1
ATOM 3965 C CA . THR B 1 168 ? -9.281 -10.867 -7.785 1 92.88 168 THR B CA 1
ATOM 3966 C C . THR B 1 168 ? -8.062 -9.961 -7.918 1 92.88 168 THR B C 1
ATOM 3968 O O . THR B 1 168 ? -7.633 -9.344 -6.941 1 92.88 168 THR B O 1
ATOM 3971 N N . TRP B 1 169 ? -7.52 -9.953 -9.062 1 91.06 169 TRP B N 1
ATOM 3972 C CA . TRP B 1 169 ? -6.363 -9.102 -9.336 1 91.06 169 TRP B CA 1
ATOM 3973 C C . TRP B 1 169 ? -6.621 -8.219 -10.555 1 91.06 169 TRP B C 1
ATOM 3975 O O . TRP B 1 169 ? -7.207 -8.656 -11.539 1 91.06 169 TRP B O 1
ATOM 3985 N N . ASP B 1 170 ? -6.176 -7 -10.461 1 88.81 170 ASP B N 1
ATOM 3986 C CA . ASP B 1 170 ? -6.176 -6.082 -11.594 1 88.81 170 ASP B CA 1
ATOM 3987 C C . ASP B 1 170 ? -4.852 -6.156 -12.359 1 88.81 170 ASP B C 1
ATOM 3989 O O . ASP B 1 170 ? -3.779 -6.098 -11.758 1 88.81 170 ASP B O 1
ATOM 3993 N N . LEU B 1 171 ? -4.973 -6.285 -13.648 1 90.81 171 LEU B N 1
ATOM 3994 C CA . LEU B 1 171 ? -3.818 -6.43 -14.531 1 90.81 171 LEU B CA 1
ATOM 3995 C C . LEU B 1 171 ? -3.977 -5.566 -15.781 1 90.81 171 LEU B C 1
ATOM 3997 O O . LEU B 1 171 ? -5.039 -4.98 -16 1 90.81 171 LEU B O 1
ATOM 4001 N N . THR B 1 172 ? -2.904 -5.469 -16.453 1 90.75 172 THR B N 1
ATOM 4002 C CA . THR B 1 172 ? -2.902 -4.918 -17.812 1 90.75 172 THR B CA 1
ATOM 4003 C C . THR B 1 172 ? -2.607 -6.008 -18.828 1 90.75 172 THR B C 1
ATOM 4005 O O . THR B 1 172 ? -1.621 -6.734 -18.719 1 90.75 172 THR B O 1
ATOM 4008 N N . ASP B 1 173 ? -3.455 -6.156 -19.766 1 94.12 173 ASP B N 1
ATOM 4009 C CA . ASP B 1 173 ? -3.234 -7.227 -20.734 1 94.12 173 ASP B CA 1
ATOM 4010 C C . ASP B 1 173 ? -2.145 -6.848 -21.734 1 94.12 173 ASP B C 1
ATOM 4012 O O . ASP B 1 173 ? -1.567 -5.762 -21.641 1 94.12 173 ASP B O 1
ATOM 4016 N N . TRP B 1 174 ? -1.858 -7.773 -22.703 1 93.75 174 TRP B N 1
ATOM 4017 C CA . TRP B 1 174 ? -0.71 -7.621 -23.594 1 93.75 174 TRP B CA 1
ATOM 4018 C C . TRP B 1 174 ? -0.94 -6.492 -24.578 1 93.75 174 TRP B C 1
ATOM 4020 O O . TRP B 1 174 ? -0.001 -6.031 -25.234 1 93.75 174 TRP B O 1
ATOM 4030 N N . ARG B 1 175 ? -2.162 -5.992 -24.625 1 94.94 175 ARG B N 1
ATOM 4031 C CA . ARG B 1 175 ? -2.484 -4.875 -25.5 1 94.94 175 ARG B CA 1
ATOM 4032 C C . ARG B 1 175 ? -2.557 -3.564 -24.734 1 94.94 175 ARG B C 1
ATOM 4034 O O . ARG B 1 175 ? -2.969 -2.537 -25.266 1 94.94 175 ARG B O 1
ATOM 4041 N N . GLY B 1 176 ? -2.338 -3.637 -23.453 1 91.88 176 GLY B N 1
ATOM 4042 C CA . GLY B 1 176 ? -2.309 -2.43 -22.641 1 91.88 176 GLY B CA 1
ATOM 4043 C C . GLY B 1 176 ? -3.652 -2.098 -22.031 1 91.88 176 GLY B C 1
ATOM 4044 O O . GLY B 1 176 ? -3.83 -1.015 -21.469 1 91.88 176 GLY B O 1
ATOM 4045 N N . LYS B 1 177 ? -4.586 -2.957 -22.109 1 92.5 177 LYS B N 1
ATOM 4046 C CA . LYS B 1 177 ? -5.914 -2.715 -21.562 1 92.5 177 LYS B CA 1
ATOM 4047 C C . LYS B 1 177 ? -6.016 -3.23 -20.125 1 92.5 177 LYS B C 1
ATOM 4049 O O . LYS B 1 177 ? -5.578 -4.344 -19.828 1 92.5 177 LYS B O 1
ATOM 4054 N N . PRO B 1 178 ? -6.594 -2.383 -19.234 1 90.88 178 PRO B N 1
ATOM 4055 C CA . PRO B 1 178 ? -6.832 -2.881 -17.875 1 90.88 178 PRO B CA 1
ATOM 4056 C C . PRO B 1 178 ? -7.848 -4.02 -17.828 1 90.88 178 PRO B C 1
ATOM 4058 O O . PRO B 1 178 ? -8.883 -3.955 -18.5 1 90.88 178 PRO B O 1
ATOM 4061 N N . ILE B 1 179 ? -7.527 -5.035 -17.141 1 93.12 179 ILE B N 1
ATOM 4062 C CA . ILE B 1 179 ? -8.43 -6.168 -16.969 1 93.12 179 ILE B CA 1
ATOM 4063 C C . ILE B 1 179 ? -8.43 -6.598 -15.508 1 93.12 179 ILE B C 1
ATOM 4065 O O . ILE B 1 179 ? -7.555 -6.207 -14.734 1 93.12 179 ILE B O 1
ATOM 4069 N N . ARG B 1 180 ? -9.477 -7.297 -15.156 1 93.94 180 ARG B N 1
ATOM 4070 C CA . ARG B 1 180 ? -9.562 -7.922 -13.844 1 93.94 180 ARG B CA 1
ATOM 4071 C C . ARG B 1 180 ? -9.742 -9.43 -13.961 1 93.94 180 ARG B C 1
ATOM 4073 O O . ARG B 1 180 ? -10.562 -9.898 -14.75 1 93.94 180 ARG B O 1
ATOM 4080 N N . ILE B 1 181 ? -8.977 -10.156 -13.203 1 95.38 181 ILE B N 1
ATOM 4081 C CA . ILE B 1 181 ? -9.125 -11.602 -13.211 1 95.38 181 ILE B CA 1
ATOM 4082 C C . ILE B 1 181 ? -9.492 -12.094 -11.812 1 95.38 181 ILE B C 1
ATOM 4084 O O . ILE B 1 181 ? -9.125 -11.477 -10.812 1 95.38 181 ILE B O 1
ATOM 4088 N N . GLY B 1 182 ? -10.312 -13.117 -11.789 1 96.25 182 GLY B N 1
ATOM 4089 C CA . GLY B 1 182 ? -10.484 -13.93 -10.594 1 96.25 182 GLY B CA 1
ATOM 4090 C C . GLY B 1 182 ? -9.734 -15.242 -10.648 1 96.25 182 GLY B C 1
ATOM 4091 O O . GLY B 1 182 ? -9.445 -15.75 -11.734 1 96.25 182 GLY B O 1
ATOM 4092 N N . PHE B 1 183 ? -9.359 -15.703 -9.508 1 97.31 183 PHE B N 1
ATOM 4093 C CA . PHE B 1 183 ? -8.727 -17.016 -9.5 1 97.31 183 PHE B CA 1
ATOM 4094 C C . PHE B 1 183 ? -8.922 -17.703 -8.156 1 97.31 183 PHE B C 1
ATOM 4096 O O . PHE B 1 183 ? -9.18 -17.047 -7.145 1 97.31 183 PHE B O 1
ATOM 4103 N N . ALA B 1 184 ? -8.875 -19.016 -8.172 1 98.19 184 ALA B N 1
ATOM 4104 C CA . ALA B 1 184 ? -8.844 -19.906 -7.012 1 98.19 184 ALA B CA 1
ATOM 4105 C C . ALA B 1 184 ? -7.707 -20.906 -7.121 1 98.19 184 ALA B C 1
ATOM 4107 O O . ALA B 1 184 ? -7.465 -21.469 -8.188 1 98.19 184 ALA B O 1
ATOM 4108 N N . VAL B 1 185 ? -7.008 -21.062 -6.035 1 97.81 185 VAL B N 1
ATOM 4109 C CA . VAL B 1 185 ? -5.852 -21.953 -6.047 1 97.81 185 VAL B CA 1
ATOM 4110 C C . VAL B 1 185 ? -5.895 -22.859 -4.824 1 97.81 185 VAL B C 1
ATOM 4112 O O . VAL B 1 185 ? -6.359 -22.469 -3.754 1 97.81 185 VAL B O 1
ATOM 4115 N N . ARG B 1 186 ? -5.438 -24.078 -4.984 1 98.12 186 ARG B N 1
ATOM 4116 C CA . ARG B 1 186 ? -5.312 -25.047 -3.912 1 98.12 186 ARG B CA 1
ATOM 4117 C C . ARG B 1 186 ? -4.039 -25.875 -4.078 1 98.12 186 ARG B C 1
ATOM 4119 O O . ARG B 1 186 ? -3.736 -26.344 -5.176 1 98.12 186 ARG B O 1
ATOM 4126 N N . SER B 1 187 ? -3.322 -26.016 -2.992 1 97.81 187 SER B N 1
ATOM 4127 C CA . SER B 1 187 ? -2.123 -26.844 -3.027 1 97.81 187 SER B CA 1
ATOM 4128 C C . SER B 1 187 ? -2.404 -28.25 -2.49 1 97.81 187 SER B C 1
ATOM 4130 O O . SER B 1 187 ? -3.264 -28.422 -1.625 1 97.81 187 SER B O 1
ATOM 4132 N N . ALA B 1 188 ? -1.697 -29.219 -3.033 1 97.69 188 ALA B N 1
ATOM 4133 C CA . ALA B 1 188 ? -1.803 -30.609 -2.594 1 97.69 188 ALA B CA 1
ATOM 4134 C C . ALA B 1 188 ? -0.543 -31.391 -2.951 1 97.69 188 ALA B C 1
ATOM 4136 O O . ALA B 1 188 ? 0.223 -30.984 -3.828 1 97.69 188 ALA B O 1
ATOM 4137 N N . LEU B 1 189 ? -0.374 -32.469 -2.199 1 97.25 189 LEU B N 1
ATOM 4138 C CA . LEU B 1 189 ? 0.667 -33.406 -2.586 1 97.25 189 LEU B CA 1
ATOM 4139 C C . LEU B 1 189 ? 0.183 -34.312 -3.705 1 97.25 189 LEU B C 1
ATOM 4141 O O . LEU B 1 189 ? -0.924 -34.875 -3.637 1 97.25 189 LEU B O 1
ATOM 4145 N N . GLU B 1 190 ? 0.913 -34.375 -4.746 1 96.69 190 GLU B N 1
ATOM 4146 C CA . GLU B 1 190 ? 0.608 -35.25 -5.875 1 96.69 190 GLU B CA 1
ATOM 4147 C C . GLU B 1 190 ? 1.813 -36.094 -6.246 1 96.69 190 GLU B C 1
ATOM 4149 O O . GLU B 1 190 ? 2.959 -35.688 -6.082 1 96.69 190 GLU B O 1
ATOM 4154 N N . GLU B 1 191 ? 1.496 -37.25 -6.699 1 93.56 191 GLU B N 1
ATOM 4155 C CA . GLU B 1 191 ? 2.584 -38.094 -7.191 1 93.56 191 GLU B CA 1
ATOM 4156 C C . GLU B 1 191 ? 3.15 -37.531 -8.5 1 93.56 191 GLU B C 1
ATOM 4158 O O . GLU B 1 191 ? 2.408 -37.312 -9.453 1 93.56 191 GLU B O 1
ATOM 4163 N N . GLY B 1 192 ? 4.398 -37.375 -8.469 1 86.38 192 GLY B N 1
ATOM 4164 C CA . GLY B 1 192 ? 5.051 -36.875 -9.672 1 86.38 192 GLY B CA 1
ATOM 4165 C C . GLY B 1 192 ? 5.438 -37.969 -10.641 1 86.38 192 GLY B C 1
ATOM 4166 O O . GLY B 1 192 ? 5.281 -39.156 -10.328 1 86.38 192 GLY B O 1
ATOM 4167 N N . PRO B 1 193 ? 5.816 -37.562 -11.836 1 79.75 193 PRO B N 1
ATOM 4168 C CA . PRO B 1 193 ? 6.254 -38.562 -12.82 1 79.75 193 PRO B CA 1
ATOM 4169 C C . PRO B 1 193 ? 7.441 -39.375 -12.336 1 79.75 193 PRO B C 1
ATOM 4171 O O . PRO B 1 193 ? 7.668 -40.5 -12.836 1 79.75 193 PRO B O 1
ATOM 4174 N N . ASP B 1 194 ? 8.172 -38.844 -11.469 1 83 194 ASP B N 1
ATOM 4175 C CA . ASP B 1 194 ? 9.352 -39.531 -10.938 1 83 194 ASP B CA 1
ATOM 4176 C C . ASP B 1 194 ? 8.977 -40.469 -9.789 1 83 194 ASP B C 1
ATOM 4178 O O . ASP B 1 194 ? 9.844 -41.094 -9.18 1 83 194 ASP B O 1
ATOM 4182 N N . GLY B 1 195 ? 7.742 -40.562 -9.43 1 86.38 195 GLY B N 1
ATOM 4183 C CA . GLY B 1 195 ? 7.262 -41.438 -8.367 1 86.38 195 GLY B CA 1
ATOM 4184 C C . GLY B 1 195 ? 7.309 -40.781 -7 1 86.38 195 GLY B C 1
ATOM 4185 O O . GLY B 1 195 ? 6.816 -41.344 -6.02 1 86.38 195 GLY B O 1
ATOM 4186 N N . ARG B 1 196 ? 7.895 -39.656 -6.949 1 91.94 196 ARG B N 1
ATOM 4187 C CA . ARG B 1 196 ? 7.953 -38.938 -5.684 1 91.94 196 ARG B CA 1
ATOM 4188 C C . ARG B 1 196 ? 6.758 -38 -5.527 1 91.94 196 ARG B C 1
ATOM 4190 O O . ARG B 1 196 ? 6.09 -37.688 -6.512 1 91.94 196 ARG B O 1
ATOM 4197 N N . GLU B 1 197 ? 6.52 -37.594 -4.27 1 94.81 197 GLU B N 1
ATOM 4198 C CA . GLU B 1 197 ? 5.449 -36.656 -3.99 1 94.81 197 GLU B CA 1
ATOM 4199 C C . GLU B 1 197 ? 5.891 -35.219 -4.289 1 94.81 197 GLU B C 1
ATOM 4201 O O . GLU B 1 197 ? 6.969 -34.812 -3.871 1 94.81 197 GLU B O 1
ATOM 4206 N N . HIS B 1 198 ? 5.109 -34.656 -5.082 1 94.56 198 HIS B N 1
ATOM 4207 C CA . HIS B 1 198 ? 5.324 -33.219 -5.387 1 94.56 198 HIS B CA 1
ATOM 4208 C C . HIS B 1 198 ? 4.238 -32.375 -4.766 1 94.56 198 HIS B C 1
ATOM 4210 O O . HIS B 1 198 ? 3.078 -32.781 -4.695 1 94.56 198 HIS B O 1
ATOM 4216 N N . LEU B 1 199 ? 4.668 -31.219 -4.297 1 95.38 199 LEU B N 1
ATOM 4217 C CA . LEU B 1 199 ? 3.693 -30.203 -3.908 1 95.38 199 LEU B CA 1
ATOM 4218 C C . LEU B 1 199 ? 3.256 -29.391 -5.113 1 95.38 199 LEU B C 1
ATOM 4220 O O . LEU B 1 199 ? 4.078 -28.719 -5.75 1 95.38 199 LEU B O 1
ATOM 4224 N N . VAL B 1 200 ? 1.955 -29.469 -5.395 1 96.81 200 VAL B N 1
ATOM 4225 C CA . VAL B 1 200 ? 1.42 -28.828 -6.594 1 96.81 200 VAL B CA 1
ATOM 4226 C C . VAL B 1 200 ? 0.285 -27.891 -6.219 1 96.81 200 VAL B C 1
ATOM 4228 O O . VAL B 1 200 ? -0.569 -28.219 -5.395 1 96.81 200 VAL B O 1
ATOM 4231 N N . ALA B 1 201 ? 0.341 -26.656 -6.703 1 97.56 201 ALA B N 1
ATOM 4232 C CA . ALA B 1 201 ? -0.782 -25.734 -6.617 1 97.56 201 ALA B CA 1
ATOM 4233 C C . ALA B 1 201 ? -1.598 -25.734 -7.906 1 97.56 201 ALA B C 1
ATOM 4235 O O . ALA B 1 201 ? -1.082 -25.391 -8.977 1 97.56 201 ALA B O 1
ATOM 4236 N N . ARG B 1 202 ? -2.791 -26.109 -7.816 1 98.5 202 ARG B N 1
ATOM 4237 C CA . ARG B 1 202 ? -3.697 -26.078 -8.961 1 98.5 202 ARG B CA 1
ATOM 4238 C C . ARG B 1 202 ? -4.688 -24.922 -8.836 1 98.5 202 ARG B C 1
ATOM 4240 O O . ARG B 1 202 ? -5.156 -24.609 -7.738 1 98.5 202 ARG B O 1
ATOM 4247 N N . ALA B 1 203 ? -4.941 -24.281 -9.984 1 98.56 203 ALA B N 1
ATOM 4248 C CA . ALA B 1 203 ? -5.77 -23.078 -9.945 1 98.56 203 ALA B CA 1
ATOM 4249 C C . ALA B 1 203 ? -6.754 -23.047 -11.109 1 98.56 203 ALA B C 1
ATOM 4251 O O . ALA B 1 203 ? -6.617 -23.828 -12.062 1 98.56 203 ALA B O 1
ATOM 4252 N N . ILE B 1 204 ? -7.77 -22.281 -10.961 1 98.75 204 ILE B N 1
ATOM 4253 C CA . ILE B 1 204 ? -8.672 -21.844 -12.023 1 98.75 204 ILE B CA 1
ATOM 4254 C C . ILE B 1 204 ? -8.734 -20.328 -12.062 1 98.75 204 ILE B C 1
ATOM 4256 O O . ILE B 1 204 ? -8.891 -19.672 -11.023 1 98.75 204 ILE B O 1
ATOM 4260 N N . ASN B 1 205 ? -8.523 -19.734 -13.219 1 98.44 205 ASN B N 1
ATOM 4261 C CA . ASN B 1 205 ? -8.727 -18.297 -13.328 1 98.44 205 ASN B CA 1
ATOM 4262 C C . ASN B 1 205 ? -9.828 -17.969 -14.336 1 98.44 205 ASN B C 1
ATOM 4264 O O . ASN B 1 205 ? -10.266 -18.828 -15.086 1 98.44 205 ASN B O 1
ATOM 4268 N N . TRP B 1 206 ? -10.43 -16.797 -14.273 1 98.38 206 TRP B N 1
ATOM 4269 C CA . TRP B 1 206 ? -11.469 -16.297 -15.172 1 98.38 206 TRP B CA 1
ATOM 4270 C C . TRP B 1 206 ? -11.445 -14.766 -15.234 1 98.38 206 TRP B C 1
ATOM 4272 O O . TRP B 1 206 ? -10.844 -14.109 -14.383 1 98.38 206 TRP B O 1
ATOM 4282 N N . ARG B 1 207 ? -12.047 -14.25 -16.297 1 97 207 ARG B N 1
ATOM 4283 C CA . ARG B 1 207 ? -12.219 -12.797 -16.375 1 97 207 ARG B CA 1
ATOM 4284 C C . ARG B 1 207 ? -13.32 -12.336 -15.422 1 97 207 ARG B C 1
ATOM 4286 O O . ARG B 1 207 ? -14.469 -12.781 -15.523 1 97 207 ARG B O 1
ATOM 4293 N N . ALA B 1 208 ? -12.922 -11.508 -14.492 1 95.25 208 ALA B N 1
ATOM 4294 C CA . ALA B 1 208 ? -13.867 -11.023 -13.492 1 95.25 208 ALA B CA 1
ATOM 4295 C C . ALA B 1 208 ? -14.492 -9.703 -13.922 1 95.25 208 ALA B C 1
ATOM 4297 O O . ALA B 1 208 ? -13.992 -9.039 -14.828 1 95.25 208 ALA B O 1
ATOM 4298 N N . GLU B 1 209 ? -15.617 -9.438 -13.312 1 88 209 GLU B N 1
ATOM 4299 C CA . GLU B 1 209 ? -16.297 -8.172 -13.586 1 88 209 GLU B CA 1
ATOM 4300 C C . GLU B 1 209 ? -15.477 -6.992 -13.07 1 88 209 GLU B C 1
ATOM 4302 O O . GLU B 1 209 ? -14.93 -7.043 -11.969 1 88 209 GLU B O 1
ATOM 4307 N N . GLN B 1 210 ? -15.281 -6.07 -14.039 1 75.94 210 GLN B N 1
ATOM 4308 C CA . GLN B 1 210 ? -14.594 -4.848 -13.633 1 75.94 210 GLN B CA 1
ATOM 4309 C C . GLN B 1 210 ? -15.547 -3.893 -12.922 1 75.94 210 GLN B C 1
ATOM 4311 O O . GLN B 1 210 ? -16.578 -3.506 -13.477 1 75.94 210 GLN B O 1
ATOM 4316 N N . LYS B 1 211 ? -15.641 -4.105 -11.656 1 64.38 211 LYS B N 1
ATOM 4317 C CA . LYS B 1 211 ? -16.453 -3.061 -11.047 1 64.38 211 LYS B CA 1
ATOM 4318 C C . LYS B 1 211 ? -15.773 -1.7 -11.148 1 64.38 211 LYS B C 1
ATOM 4320 O O . LYS B 1 211 ? -14.578 -1.62 -11.43 1 64.38 211 LYS B O 1
ATOM 4325 N N . GLU B 1 212 ? -16.578 -0.588 -11.016 1 57.25 212 GLU B N 1
ATOM 4326 C CA . GLU B 1 212 ? -16.078 0.783 -11.031 1 57.25 212 GLU B CA 1
ATOM 4327 C C . GLU B 1 212 ? -14.695 0.873 -10.383 1 57.25 212 GLU B C 1
ATOM 43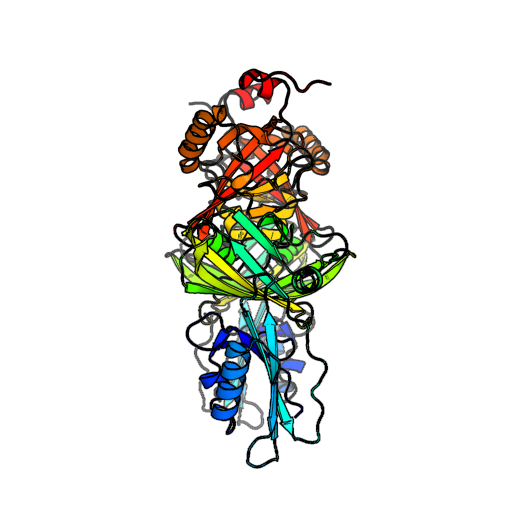29 O O . GLU B 1 212 ? -14.367 0.083 -9.492 1 57.25 212 GLU B O 1
ATOM 4334 N N . PRO B 1 213 ? -13.914 1.491 -11.18 1 50.41 213 PRO B N 1
ATOM 4335 C CA . PRO B 1 213 ? -12.508 1.617 -10.789 1 50.41 213 PRO B CA 1
ATOM 4336 C C . PRO B 1 213 ? -12.32 1.754 -9.281 1 50.41 213 PRO B C 1
ATOM 4338 O O . PRO B 1 213 ? -12.992 2.572 -8.648 1 50.41 213 PRO B O 1
ATOM 4341 N N . VAL B 1 214 ? -12.234 0.621 -8.625 1 48.72 214 VAL B N 1
ATOM 4342 C CA . VAL B 1 214 ? -11.812 0.812 -7.238 1 48.72 214 VAL B CA 1
ATOM 4343 C C . VAL B 1 214 ? -10.781 1.936 -7.164 1 48.72 214 VAL B C 1
ATOM 4345 O O . VAL B 1 214 ? -9.812 1.949 -7.93 1 48.72 214 VAL B O 1
ATOM 4348 N N . VAL B 1 215 ? -11.188 3.115 -6.945 1 47.69 215 VAL B N 1
ATOM 4349 C CA . VAL B 1 215 ? -10.266 4.215 -6.68 1 47.69 215 VAL B CA 1
ATOM 4350 C C . VAL B 1 215 ? -8.992 3.678 -6.039 1 47.69 215 VAL B C 1
ATOM 4352 O O . VAL B 1 215 ? -9.047 2.959 -5.039 1 47.69 215 VAL B O 1
ATOM 4355 N N . PRO B 1 216 ? -8 3.592 -6.934 1 48.5 216 PRO B N 1
ATOM 4356 C CA . PRO B 1 216 ? -6.711 3.137 -6.402 1 48.5 216 PRO B CA 1
ATOM 4357 C C . PRO B 1 216 ? -6.465 3.602 -4.969 1 48.5 216 PRO B C 1
ATOM 4359 O O . PRO B 1 216 ? -6.664 4.777 -4.656 1 48.5 216 PRO B O 1
ATOM 4362 N N . ILE B 1 217 ? -6.793 2.797 -4.008 1 49.56 217 ILE B N 1
ATOM 4363 C CA . ILE B 1 217 ? -6.348 3.162 -2.67 1 49.56 217 ILE B CA 1
ATOM 4364 C C . ILE B 1 217 ? -4.996 3.875 -2.752 1 49.56 217 ILE B C 1
ATOM 4366 O O . ILE B 1 217 ? -4.043 3.342 -3.32 1 49.56 217 ILE B O 1
ATOM 4370 N N . ASP B 1 218 ? -4.992 5.215 -3.096 1 56.28 218 ASP B N 1
ATOM 4371 C CA . ASP B 1 218 ? -3.828 6.086 -2.965 1 56.28 218 ASP B CA 1
ATOM 4372 C C . ASP B 1 218 ? -2.906 5.605 -1.846 1 56.28 218 ASP B C 1
ATOM 4374 O O . ASP B 1 218 ? -3.098 5.961 -0.682 1 56.28 218 ASP B O 1
ATOM 4378 N N . ASP B 1 219 ? -2.02 4.582 -2.262 1 80.62 219 ASP B N 1
ATOM 4379 C CA . ASP B 1 219 ? -1.203 4.02 -1.19 1 80.62 219 ASP B CA 1
ATOM 4380 C C . ASP B 1 219 ? 0.198 4.629 -1.189 1 80.62 219 ASP B C 1
ATOM 4382 O O . ASP B 1 219 ? 0.921 4.535 -2.184 1 80.62 219 ASP B O 1
ATOM 4386 N N . LEU B 1 220 ? 0.464 5.438 -0.313 1 89.56 220 LEU B N 1
ATOM 4387 C CA . LEU B 1 220 ? 1.757 6.078 -0.099 1 89.56 220 LEU B CA 1
ATOM 4388 C C . LEU B 1 220 ? 2.893 5.07 -0.253 1 89.56 220 LEU B C 1
ATOM 4390 O O . LEU B 1 220 ? 3.912 5.371 -0.879 1 89.56 220 LEU B O 1
ATOM 4394 N N . ALA B 1 221 ? 2.717 3.861 0.184 1 91.19 221 ALA B N 1
ATOM 4395 C CA . ALA B 1 221 ? 3.76 2.844 0.066 1 91.19 221 ALA B CA 1
ATOM 4396 C C . ALA B 1 221 ? 4.066 2.541 -1.398 1 91.19 221 ALA B C 1
ATOM 4398 O O . ALA B 1 221 ? 5.234 2.434 -1.783 1 91.19 221 ALA B O 1
ATOM 4399 N N . ARG B 1 222 ? 3.072 2.432 -2.156 1 89.81 222 ARG B N 1
ATOM 4400 C CA . ARG B 1 222 ? 3.242 2.156 -3.58 1 89.81 222 ARG B CA 1
ATOM 4401 C C . ARG B 1 222 ? 3.943 3.314 -4.281 1 89.81 222 ARG B C 1
ATOM 4403 O O . ARG B 1 222 ? 4.816 3.1 -5.125 1 89.81 222 ARG B O 1
ATOM 4410 N N . ARG B 1 223 ? 3.564 4.535 -3.918 1 91.56 223 ARG B N 1
ATOM 4411 C CA . ARG B 1 223 ? 4.199 5.715 -4.504 1 91.56 223 ARG B CA 1
ATOM 4412 C C . ARG B 1 223 ? 5.688 5.758 -4.168 1 91.56 223 ARG B C 1
ATOM 4414 O O . ARG B 1 223 ? 6.508 6.102 -5.02 1 91.56 223 ARG B O 1
ATOM 4421 N N . ILE B 1 224 ? 5.945 5.441 -2.988 1 93.06 224 ILE B N 1
ATOM 4422 C CA . ILE B 1 224 ? 7.332 5.438 -2.539 1 93.06 224 ILE B CA 1
ATOM 4423 C C . ILE B 1 224 ? 8.117 4.375 -3.307 1 93.06 224 ILE B C 1
ATOM 4425 O O . ILE B 1 224 ? 9.195 4.656 -3.834 1 93.06 224 ILE B O 1
ATOM 4429 N N . LEU B 1 225 ? 7.578 3.188 -3.424 1 92 225 LEU B N 1
ATOM 4430 C CA . LEU B 1 225 ? 8.258 2.115 -4.145 1 92 225 LEU B CA 1
ATOM 4431 C C . LEU B 1 225 ? 8.484 2.502 -5.602 1 92 225 LEU B C 1
ATOM 4433 O O . LEU B 1 225 ? 9.555 2.234 -6.16 1 92 225 LEU B O 1
ATOM 4437 N N . ASN B 1 226 ? 7.52 3.119 -6.195 1 90.88 226 ASN B N 1
ATOM 4438 C CA . ASN B 1 226 ? 7.664 3.582 -7.57 1 90.88 226 ASN B CA 1
ATOM 4439 C C . ASN B 1 226 ? 8.773 4.625 -7.699 1 90.88 226 ASN B C 1
ATOM 4441 O O . ASN B 1 226 ? 9.539 4.605 -8.664 1 90.88 226 ASN B O 1
ATOM 4445 N N . GLY B 1 227 ? 8.836 5.457 -6.758 1 90.69 227 GLY B N 1
ATOM 4446 C CA . GLY B 1 227 ? 9.844 6.508 -6.781 1 90.69 227 GLY B CA 1
ATOM 4447 C C . GLY B 1 227 ? 11.25 5.996 -6.559 1 90.69 227 GLY B C 1
ATOM 4448 O O . GLY B 1 227 ? 12.227 6.66 -6.918 1 90.69 227 GLY B O 1
ATOM 4449 N N . LEU B 1 228 ? 11.383 4.852 -5.957 1 92.62 228 LEU B N 1
ATOM 4450 C CA . LEU B 1 228 ? 12.68 4.262 -5.664 1 92.62 228 LEU B CA 1
ATOM 4451 C C . LEU B 1 228 ? 13.219 3.498 -6.871 1 92.62 228 LEU B C 1
ATOM 4453 O O . LEU B 1 228 ? 14.375 3.07 -6.875 1 92.62 228 LEU B O 1
ATOM 4457 N N . ALA B 1 229 ? 12.359 3.301 -7.887 1 91.69 229 ALA B N 1
ATOM 4458 C CA . ALA B 1 229 ? 12.82 2.648 -9.109 1 91.69 229 ALA B CA 1
ATOM 4459 C C . ALA B 1 229 ? 13.961 3.432 -9.758 1 91.69 229 ALA B C 1
ATOM 4461 O O . ALA B 1 229 ? 13.945 4.664 -9.766 1 91.69 229 ALA B O 1
ATOM 4462 N N . GLN B 1 230 ? 14.961 2.768 -10.25 1 90.06 230 GLN B N 1
ATOM 4463 C CA . GLN B 1 230 ? 16.141 3.365 -10.875 1 90.06 230 GLN B CA 1
ATOM 4464 C C . GLN B 1 230 ? 16.375 2.779 -12.266 1 90.06 230 GLN B C 1
ATOM 4466 O O . GLN B 1 230 ? 16.234 1.572 -12.469 1 90.06 230 GLN B O 1
ATOM 4471 N N . VAL B 1 231 ? 16.781 3.627 -13.133 1 88.06 231 VAL B N 1
ATOM 4472 C CA . VAL B 1 231 ? 17.094 3.18 -14.484 1 88.06 231 VAL B CA 1
ATOM 4473 C C . VAL B 1 231 ? 18.266 2.193 -14.43 1 88.06 231 VAL B C 1
ATOM 4475 O O . VAL B 1 231 ? 19.266 2.438 -13.75 1 88.06 231 VAL B O 1
ATOM 4478 N N . GLY B 1 232 ? 18.125 1.05 -15.086 1 90.88 232 GLY B N 1
ATOM 4479 C CA . GLY B 1 232 ? 19.188 0.055 -15.164 1 90.88 232 GLY B CA 1
ATOM 4480 C C . GLY B 1 232 ? 19.156 -0.934 -14.008 1 90.88 232 GLY B C 1
ATOM 4481 O O . GLY B 1 232 ? 19.891 -1.916 -14.008 1 90.88 232 GLY B O 1
ATOM 4482 N N . VAL B 1 233 ? 18.344 -0.629 -13.055 1 94.31 233 VAL B N 1
ATOM 4483 C CA . VAL B 1 233 ? 18.188 -1.532 -11.922 1 94.31 233 VAL B CA 1
ATOM 4484 C C . VAL B 1 233 ? 16.812 -2.215 -11.992 1 94.31 233 VAL B C 1
ATOM 4486 O O . VAL B 1 233 ? 15.805 -1.567 -12.273 1 94.31 233 VAL B O 1
ATOM 4489 N N . HIS B 1 234 ? 16.766 -3.494 -11.773 1 97.12 234 HIS B N 1
ATOM 4490 C CA . HIS B 1 234 ? 15.539 -4.281 -11.828 1 97.12 234 HIS B CA 1
ATOM 4491 C C . HIS B 1 234 ? 15.273 -4.984 -10.5 1 97.12 234 HIS B C 1
ATOM 4493 O O . HIS B 1 234 ? 16.062 -5.824 -10.07 1 97.12 234 HIS B O 1
ATOM 4499 N N . ARG B 1 235 ? 14.234 -4.609 -9.953 1 97.12 235 ARG B N 1
ATOM 4500 C CA . ARG B 1 235 ? 13.922 -5.199 -8.656 1 97.12 235 ARG B CA 1
ATOM 4501 C C . ARG B 1 235 ? 12.961 -6.375 -8.805 1 97.12 235 ARG B C 1
ATOM 4503 O O . ARG B 1 235 ? 12.047 -6.332 -9.633 1 97.12 235 ARG B O 1
ATOM 4510 N N . ALA B 1 236 ? 13.125 -7.379 -7.957 1 96.94 236 ALA B N 1
ATOM 4511 C CA . ALA B 1 236 ? 12.273 -8.562 -7.969 1 96.94 236 ALA B CA 1
ATOM 4512 C C . ALA B 1 236 ? 12.227 -9.219 -6.594 1 96.94 236 ALA B C 1
ATOM 4514 O O . ALA B 1 236 ? 13.102 -8.984 -5.758 1 96.94 236 ALA B O 1
ATOM 4515 N N . LEU B 1 237 ? 11.195 -9.93 -6.363 1 96.06 237 LEU B N 1
ATOM 4516 C CA . LEU B 1 237 ? 11.125 -10.812 -5.203 1 96.06 237 LEU B CA 1
ATOM 4517 C C . LEU B 1 237 ? 11.594 -12.219 -5.551 1 96.06 237 LEU B C 1
ATOM 4519 O O . LEU B 1 237 ? 11.289 -12.727 -6.633 1 96.06 237 LEU B O 1
ATOM 4523 N N . VAL B 1 238 ? 12.375 -12.836 -4.668 1 94.5 238 VAL B N 1
ATOM 4524 C CA . VAL B 1 238 ? 12.883 -14.188 -4.887 1 94.5 238 VAL B CA 1
ATOM 4525 C C . VAL B 1 238 ? 12.656 -15.039 -3.635 1 94.5 238 VAL B C 1
ATOM 4527 O O . VAL B 1 238 ? 12.508 -14.5 -2.533 1 94.5 238 VAL B O 1
ATOM 4530 N N . ASP B 1 239 ? 12.547 -16.297 -3.848 1 92.31 239 ASP B N 1
ATOM 4531 C CA . ASP B 1 239 ? 12.609 -17.25 -2.746 1 92.31 239 ASP B CA 1
ATOM 4532 C C . ASP B 1 239 ? 14.039 -17.391 -2.225 1 92.31 239 ASP B C 1
ATOM 4534 O O . ASP B 1 239 ? 14.93 -17.844 -2.953 1 92.31 239 ASP B O 1
ATOM 4538 N N . LEU B 1 240 ? 14.289 -17.141 -0.999 1 89.31 240 LEU B N 1
ATOM 4539 C CA . LEU B 1 240 ? 15.633 -17.094 -0.442 1 89.31 240 LEU B CA 1
ATOM 4540 C C . LEU B 1 240 ? 16.203 -18.516 -0.304 1 89.31 240 LEU B C 1
ATOM 4542 O O . LEU B 1 240 ? 17.422 -18.688 -0.174 1 89.31 240 LEU B O 1
ATOM 4546 N N . ASN B 1 241 ? 15.352 -19.484 -0.344 1 85.44 241 ASN B N 1
ATOM 4547 C CA . ASN B 1 241 ? 15.789 -20.875 -0.179 1 85.44 241 ASN B CA 1
ATOM 4548 C C . ASN B 1 241 ? 16.406 -21.422 -1.465 1 85.44 241 ASN B C 1
ATOM 4550 O O . ASN B 1 241 ? 17.375 -22.172 -1.424 1 85.44 241 ASN B O 1
ATOM 4554 N N . ASN B 1 242 ? 15.875 -21.031 -2.557 1 85.19 242 ASN B N 1
ATOM 4555 C CA . ASN B 1 242 ? 16.344 -21.625 -3.805 1 85.19 242 ASN B CA 1
ATOM 4556 C C . ASN B 1 242 ? 16.578 -20.578 -4.879 1 85.19 242 ASN B C 1
ATOM 4558 O O . ASN B 1 242 ? 16.891 -20.906 -6.023 1 85.19 242 ASN B O 1
ATOM 4562 N N . TRP B 1 243 ? 16.266 -19.344 -4.621 1 87.94 243 TRP B N 1
ATOM 4563 C CA . TRP B 1 243 ? 16.547 -18.172 -5.457 1 87.94 243 TRP B CA 1
ATOM 4564 C C . TRP B 1 243 ? 15.641 -18.156 -6.684 1 87.94 243 TRP B C 1
ATOM 4566 O O . TRP B 1 243 ? 15.945 -17.5 -7.676 1 87.94 243 TRP B O 1
ATOM 4576 N N . SER B 1 244 ? 14.586 -18.922 -6.59 1 89.81 244 SER B N 1
ATOM 4577 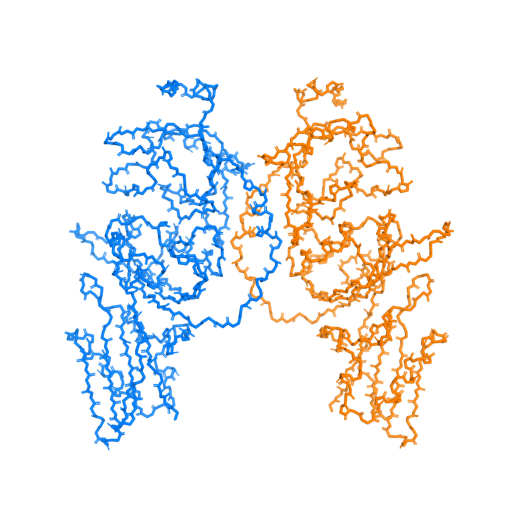C CA . SER B 1 244 ? 13.602 -18.828 -7.66 1 89.81 244 SER B CA 1
ATOM 4578 C C . SER B 1 244 ? 12.938 -17.453 -7.668 1 89.81 244 SER B C 1
ATOM 4580 O O . SER B 1 244 ? 12.625 -16.906 -6.613 1 89.81 244 SER B O 1
ATOM 4582 N N . LEU B 1 245 ? 12.797 -16.953 -8.883 1 93.62 245 LEU B N 1
ATOM 4583 C CA . LEU B 1 245 ? 12.141 -15.664 -9.047 1 93.62 245 LEU B CA 1
ATOM 4584 C C . LEU B 1 245 ? 10.641 -15.773 -8.781 1 93.62 245 LEU B C 1
ATOM 4586 O O . LEU B 1 245 ? 9.977 -16.656 -9.328 1 93.62 245 LEU B O 1
ATOM 4590 N N . LEU B 1 246 ? 10.133 -14.875 -7.973 1 94.25 246 LEU B N 1
ATOM 4591 C CA . LEU B 1 246 ? 8.719 -14.922 -7.598 1 94.25 246 LEU B CA 1
ATOM 4592 C C . LEU B 1 246 ? 7.926 -13.867 -8.352 1 94.25 246 LEU B C 1
ATOM 4594 O O . LEU B 1 246 ? 6.855 -14.156 -8.891 1 94.25 246 LEU B O 1
ATOM 4598 N N . LYS B 1 247 ? 8.469 -12.664 -8.359 1 95.5 247 LYS B N 1
ATOM 4599 C CA . LYS B 1 247 ? 7.734 -11.547 -8.945 1 95.5 247 LYS B CA 1
ATOM 4600 C C . LYS B 1 247 ? 8.68 -10.398 -9.289 1 95.5 247 LYS B C 1
ATOM 4602 O O . LYS B 1 247 ? 9.539 -10.031 -8.492 1 95.5 247 LYS B O 1
ATOM 4607 N N . TRP B 1 248 ? 8.461 -9.852 -10.414 1 95.94 248 TRP B N 1
ATOM 4608 C CA . TRP B 1 248 ? 9.156 -8.617 -10.773 1 95.94 248 TRP B CA 1
ATOM 4609 C C . TRP B 1 248 ? 8.422 -7.402 -10.219 1 95.94 248 TRP B C 1
ATOM 4611 O O . TRP B 1 248 ? 7.203 -7.293 -10.344 1 95.94 248 TRP B O 1
ATOM 4621 N N . LEU B 1 249 ? 9.133 -6.523 -9.531 1 95 249 LEU B N 1
ATOM 4622 C CA . LEU B 1 249 ? 8.586 -5.234 -9.117 1 95 249 LEU B CA 1
ATOM 4623 C C . LEU B 1 249 ? 8.781 -4.188 -10.211 1 95 249 LEU B C 1
ATOM 4625 O O . LEU B 1 249 ? 8.086 -3.17 -10.234 1 95 249 LEU B O 1
ATOM 4629 N N . ASP B 1 250 ? 9.797 -4.395 -10.977 1 95.12 250 ASP B N 1
ATOM 4630 C CA . ASP B 1 250 ? 10.086 -3.564 -12.141 1 95.12 250 ASP B CA 1
ATOM 4631 C C . ASP B 1 250 ? 10.031 -4.383 -13.43 1 95.12 250 ASP B C 1
ATOM 4633 O O . ASP B 1 250 ? 9.586 -5.531 -13.422 1 95.12 250 ASP B O 1
ATOM 4637 N N . GLU B 1 251 ? 10.344 -3.719 -14.539 1 91.69 251 GLU B N 1
ATOM 4638 C CA . GLU B 1 251 ? 10.469 -4.465 -15.789 1 91.69 251 GLU B CA 1
ATOM 4639 C C . GLU B 1 251 ? 11.523 -5.562 -15.672 1 91.69 251 GLU B C 1
ATOM 4641 O O . GLU B 1 251 ? 12.609 -5.332 -15.148 1 91.69 251 GLU B O 1
ATOM 4646 N N . PRO B 1 252 ? 11.133 -6.754 -16.109 1 92.75 252 PRO B N 1
ATOM 4647 C CA . PRO B 1 252 ? 12.109 -7.844 -16.062 1 92.75 252 PRO B CA 1
ATOM 4648 C C . PRO B 1 252 ? 13.422 -7.488 -16.766 1 92.75 252 PRO B C 1
ATOM 4650 O O . PRO B 1 252 ? 13.414 -6.828 -17.797 1 92.75 252 PRO B O 1
ATOM 4653 N N . CYS B 1 253 ? 14.484 -7.871 -16.156 1 91.75 253 CYS B N 1
ATOM 4654 C CA . CYS B 1 253 ? 15.773 -7.555 -16.766 1 91.75 253 CYS B CA 1
ATOM 4655 C C . CYS B 1 253 ? 16.031 -8.445 -17.984 1 91.75 253 CYS B C 1
ATOM 4657 O O . CYS B 1 253 ? 15.531 -9.57 -18.047 1 91.75 253 CYS B O 1
ATOM 4659 N N . SER B 1 254 ? 16.844 -7.969 -18.906 1 91.19 254 SER B N 1
ATOM 4660 C CA . SER B 1 254 ? 17.094 -8.688 -20.156 1 91.19 254 SER B CA 1
ATOM 4661 C C . SER B 1 254 ? 18.484 -9.312 -20.172 1 91.19 254 SER B C 1
ATOM 4663 O O . SER B 1 254 ? 18.844 -10.031 -21.109 1 91.19 254 SER B O 1
ATOM 4665 N N . PHE B 1 255 ? 19.219 -9.102 -19.141 1 91.69 255 PHE B N 1
ATOM 4666 C CA . PHE B 1 255 ? 20.625 -9.453 -19.297 1 91.69 255 PHE B CA 1
ATOM 4667 C C . PHE B 1 255 ? 20.906 -10.844 -18.75 1 91.69 255 PHE B C 1
ATOM 4669 O O . PHE B 1 255 ? 22.016 -11.367 -18.906 1 91.69 255 PHE B O 1
ATOM 4676 N N . TYR B 1 256 ? 19.922 -11.539 -18.125 1 92.25 256 TYR B N 1
ATOM 4677 C CA . TYR B 1 256 ? 20.094 -12.938 -17.75 1 92.25 256 TYR B CA 1
ATOM 4678 C C . TYR B 1 256 ? 18.812 -13.727 -17.953 1 92.25 256 TYR B C 1
ATOM 4680 O O . TYR B 1 256 ? 17.75 -13.141 -18.203 1 92.25 256 TYR B O 1
ATOM 4688 N N . ASP B 1 257 ? 18.906 -15.016 -17.953 1 92.62 257 ASP B N 1
ATOM 4689 C CA . ASP B 1 257 ? 17.75 -15.898 -18.125 1 92.62 257 ASP B CA 1
ATOM 4690 C C . ASP B 1 257 ? 17.125 -16.234 -16.781 1 92.62 257 ASP B C 1
ATOM 4692 O O . ASP B 1 257 ? 17.469 -17.25 -16.156 1 92.62 257 ASP B O 1
ATOM 4696 N N . TRP B 1 258 ? 16.172 -15.43 -16.469 1 91.19 258 TRP B N 1
ATOM 4697 C CA . TRP B 1 258 ? 15.523 -15.602 -15.172 1 91.19 258 TRP B CA 1
ATOM 4698 C C . TRP B 1 258 ? 14.453 -16.688 -15.234 1 91.19 258 TRP B C 1
ATOM 4700 O O . TRP B 1 258 ? 13.852 -17.031 -14.219 1 91.19 258 TRP B O 1
ATOM 4710 N N . ARG B 1 259 ? 14.188 -17.344 -16.391 1 87.75 259 ARG B N 1
ATOM 4711 C CA . ARG B 1 259 ? 13.148 -18.359 -16.578 1 87.75 259 ARG B CA 1
ATOM 4712 C C . ARG B 1 259 ? 13.68 -19.75 -16.281 1 87.75 259 ARG B C 1
ATOM 4714 O O . ARG B 1 259 ? 12.922 -20.719 -16.266 1 87.75 259 ARG B O 1
ATOM 4721 N N . ARG B 1 260 ? 14.906 -19.797 -15.961 1 82.25 260 ARG B N 1
ATOM 4722 C CA . ARG B 1 260 ? 15.531 -21.109 -15.727 1 82.25 260 ARG B CA 1
ATOM 4723 C C . ARG B 1 260 ? 14.844 -21.844 -14.586 1 82.25 260 ARG B C 1
ATOM 4725 O O . ARG B 1 260 ? 14.602 -21.266 -13.523 1 82.25 260 ARG B O 1
ATOM 4732 N N . SER B 1 261 ? 14.492 -23.109 -14.844 1 77.38 261 SER B N 1
ATOM 4733 C CA . SER B 1 261 ? 13.867 -23.953 -13.828 1 77.38 261 SER B CA 1
ATOM 4734 C C . SER B 1 261 ? 14.898 -24.812 -13.117 1 77.38 261 SER B C 1
ATOM 4736 O O . SER B 1 261 ? 16.078 -24.797 -13.469 1 77.38 261 SER B O 1
ATOM 4738 N N . GLU B 1 262 ? 14.406 -25.547 -12.094 1 74.94 262 GLU B N 1
ATOM 4739 C CA . GLU B 1 262 ? 15.273 -26.484 -11.367 1 74.94 262 GLU B CA 1
ATOM 4740 C C . GLU B 1 262 ? 15.773 -27.594 -12.281 1 74.94 262 GLU B C 1
ATOM 4742 O O . GLU B 1 262 ? 16.891 -28.094 -12.102 1 74.94 262 GLU B O 1
ATOM 4747 N N . GLU B 1 263 ? 14.953 -27.875 -13.195 1 74.31 263 GLU B N 1
ATOM 4748 C CA . GLU B 1 263 ? 15.32 -28.953 -14.125 1 74.31 263 GLU B CA 1
ATOM 4749 C C . GLU B 1 263 ? 16.438 -28.516 -15.055 1 74.31 263 GLU B C 1
ATOM 4751 O O . GLU B 1 263 ? 17.219 -29.344 -15.523 1 74.31 263 GLU B O 1
ATOM 4756 N N . ASP B 1 264 ? 16.516 -27.25 -15.195 1 79.5 264 ASP B N 1
ATOM 4757 C CA . ASP B 1 264 ? 17.531 -26.719 -16.109 1 79.5 264 ASP B CA 1
ATOM 4758 C C . ASP B 1 264 ? 18.891 -26.625 -15.438 1 79.5 264 ASP B C 1
ATOM 4760 O O . ASP B 1 264 ? 19.922 -26.672 -16.109 1 79.5 264 ASP B O 1
ATOM 4764 N N . GLY B 1 265 ? 18.922 -26.516 -14.102 1 82.5 265 GLY B N 1
ATOM 4765 C CA . GLY B 1 265 ? 20.156 -26.359 -13.344 1 82.5 265 GLY B CA 1
ATOM 4766 C C . GLY B 1 265 ? 20.062 -25.297 -12.273 1 82.5 265 GLY B C 1
ATOM 4767 O O . GLY B 1 265 ? 18.984 -24.766 -12 1 82.5 265 GLY B O 1
ATOM 4768 N N . PRO B 1 266 ? 21.188 -25.078 -11.711 1 87.12 266 PRO B N 1
ATOM 4769 C CA . PRO B 1 266 ? 21.188 -24.094 -10.625 1 87.12 266 PRO B CA 1
ATOM 4770 C C . PRO B 1 266 ? 20.906 -22.672 -11.109 1 87.12 266 PRO B C 1
ATOM 4772 O O . PRO B 1 266 ? 21.25 -22.312 -12.242 1 87.12 266 PRO B O 1
ATOM 4775 N N . ARG B 1 267 ? 20.312 -21.875 -10.289 1 91 267 ARG B N 1
ATOM 4776 C CA . ARG B 1 267 ? 19.906 -20.516 -10.641 1 91 267 ARG B CA 1
ATOM 4777 C C . ARG B 1 267 ? 21.031 -19.516 -10.328 1 91 267 ARG B C 1
ATOM 4779 O O . ARG B 1 267 ? 20.953 -18.359 -10.719 1 91 267 ARG B O 1
ATOM 4786 N N . VAL B 1 268 ? 21.953 -19.953 -9.609 1 93.19 268 VAL B N 1
ATOM 4787 C CA . VAL B 1 268 ? 23.188 -19.234 -9.328 1 93.19 268 VAL B CA 1
ATOM 4788 C C . VAL B 1 268 ? 24.391 -20.156 -9.516 1 93.19 268 VAL B C 1
ATOM 4790 O O . VAL B 1 268 ? 24.297 -21.359 -9.234 1 93.19 268 VAL B O 1
ATOM 4793 N N . HIS B 1 269 ? 25.453 -19.609 -10.031 1 94.62 269 HIS B N 1
ATOM 4794 C CA . HIS B 1 269 ? 26.625 -20.422 -10.281 1 94.62 269 HIS B CA 1
ATOM 4795 C C . HIS B 1 269 ? 27.062 -21.172 -9.016 1 94.62 269 HIS B C 1
ATOM 4797 O O . HIS B 1 269 ? 27.172 -20.562 -7.949 1 94.62 269 HIS B O 1
ATOM 4803 N N . PRO B 1 270 ? 27.328 -22.453 -9.133 1 93.81 270 PRO B N 1
ATOM 4804 C CA . PRO B 1 270 ? 27.703 -23.266 -7.973 1 93.81 270 PRO B CA 1
ATOM 4805 C C . PRO B 1 270 ? 28.906 -22.703 -7.215 1 93.81 270 PRO B C 1
ATOM 4807 O O . PRO B 1 270 ? 28.969 -22.812 -5.988 1 93.81 270 PRO B O 1
ATOM 4810 N N . ASP B 1 271 ? 29.797 -22.078 -7.871 1 94.75 271 ASP B N 1
ATOM 4811 C CA . ASP B 1 271 ? 31 -21.547 -7.246 1 94.75 271 ASP B CA 1
ATOM 4812 C C . ASP B 1 271 ? 30.672 -20.328 -6.383 1 94.75 271 ASP B C 1
ATOM 4814 O O . ASP B 1 271 ? 31.5 -19.875 -5.59 1 94.75 271 ASP B O 1
ATOM 4818 N N . ASP B 1 272 ? 29.484 -19.797 -6.562 1 95.12 272 ASP B N 1
ATOM 4819 C CA . ASP B 1 272 ? 29.125 -18.594 -5.828 1 95.12 272 ASP B CA 1
ATOM 4820 C C . ASP B 1 272 ? 28.391 -18.938 -4.531 1 95.12 272 ASP B C 1
ATOM 4822 O O . ASP B 1 27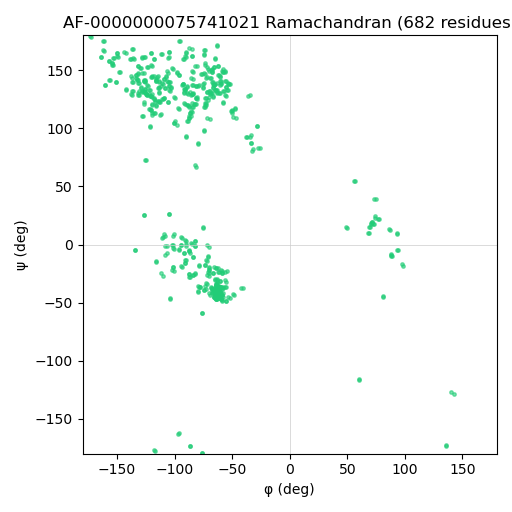2 ? 27.922 -18.047 -3.824 1 95.12 272 ASP B O 1
ATOM 4826 N N . ARG B 1 273 ? 28.281 -20.156 -4.184 1 92.44 273 ARG B N 1
ATOM 4827 C CA . ARG B 1 273 ? 27.562 -20.594 -2.992 1 92.44 273 ARG B CA 1
ATOM 4828 C C . ARG B 1 273 ? 28.156 -19.953 -1.735 1 92.44 273 ARG B C 1
ATOM 4830 O O . ARG B 1 273 ? 27.406 -19.516 -0.861 1 92.44 273 ARG B O 1
ATOM 4837 N N . PRO B 1 274 ? 29.438 -19.922 -1.652 1 92.44 274 PRO B N 1
ATOM 4838 C CA . PRO B 1 274 ? 29.984 -19.266 -0.468 1 92.44 274 PRO B CA 1
ATOM 4839 C C . PRO B 1 274 ? 29.609 -17.797 -0.381 1 92.44 274 PRO B C 1
ATOM 4841 O O . PRO B 1 274 ? 29.391 -17.266 0.715 1 92.44 274 PRO B O 1
ATOM 4844 N N . VAL B 1 275 ? 29.562 -17.125 -1.499 1 92.69 275 VAL B N 1
ATOM 4845 C CA . VAL B 1 275 ? 29.172 -15.719 -1.544 1 92.69 275 VAL B CA 1
ATOM 4846 C C . VAL B 1 275 ? 27.734 -15.562 -1.081 1 92.69 275 VAL B C 1
ATOM 4848 O O . VAL B 1 275 ? 27.422 -14.688 -0.271 1 92.69 275 VAL B O 1
ATOM 4851 N N . ILE B 1 276 ? 26.875 -16.406 -1.531 1 91.44 276 ILE B N 1
ATOM 4852 C CA . ILE B 1 276 ? 25.469 -16.391 -1.161 1 91.44 276 ILE B CA 1
ATOM 4853 C C . ILE B 1 276 ? 25.312 -16.625 0.342 1 91.44 276 ILE B C 1
ATOM 4855 O O . ILE B 1 276 ? 24.547 -15.938 1.01 1 91.44 276 ILE B O 1
ATOM 4859 N N . ALA B 1 277 ? 26.047 -17.578 0.828 1 88.31 277 ALA B N 1
ATOM 4860 C CA . ALA B 1 277 ? 26.016 -17.859 2.26 1 88.31 277 ALA B CA 1
ATOM 4861 C C . ALA B 1 277 ? 26.438 -16.641 3.074 1 88.31 277 ALA B C 1
ATOM 4863 O O . ALA B 1 277 ? 25.828 -16.328 4.094 1 88.31 277 ALA B O 1
ATOM 4864 N N . SER B 1 278 ? 27.438 -16.016 2.586 1 87.38 278 SER B N 1
ATOM 4865 C CA . SER B 1 278 ? 27.906 -14.812 3.262 1 87.38 278 SER B CA 1
ATOM 4866 C C . SER B 1 278 ? 26.859 -13.711 3.23 1 87.38 278 SER B C 1
ATOM 4868 O O . SER B 1 278 ? 26.688 -12.977 4.207 1 87.38 278 SER B O 1
ATOM 4870 N N . MET B 1 279 ? 26.156 -13.562 2.121 1 87.19 279 MET B N 1
ATOM 4871 C CA . MET B 1 279 ? 25.094 -12.57 1.99 1 87.19 279 MET B CA 1
ATOM 4872 C C . MET B 1 279 ? 23.969 -12.844 2.982 1 87.19 279 MET B C 1
ATOM 4874 O O . MET B 1 279 ? 23.422 -11.914 3.58 1 87.19 279 MET B O 1
ATOM 4878 N N . THR B 1 280 ? 23.625 -14.086 3.166 1 79.56 280 THR B N 1
ATOM 4879 C CA . THR B 1 280 ? 22.547 -14.492 4.051 1 79.56 280 THR B CA 1
ATOM 4880 C C . THR B 1 280 ? 22.859 -14.148 5.5 1 79.56 280 THR B C 1
ATOM 4882 O O . THR B 1 280 ? 21.969 -13.773 6.266 1 79.56 280 THR B O 1
ATOM 4885 N N . ASP B 1 281 ? 24.094 -14.273 5.789 1 77.75 281 ASP B N 1
ATOM 4886 C CA . ASP B 1 281 ? 24.531 -13.961 7.145 1 77.75 281 ASP B CA 1
ATOM 4887 C C . ASP B 1 281 ? 24.375 -12.469 7.438 1 77.75 281 ASP B C 1
ATOM 4889 O O . ASP B 1 281 ? 24.172 -12.078 8.586 1 77.75 281 ASP B O 1
ATOM 4893 N N . LYS B 1 282 ? 24.391 -11.727 6.441 1 72.56 282 LYS B N 1
ATOM 4894 C CA . LYS B 1 282 ? 24.344 -10.273 6.598 1 72.56 282 LYS B CA 1
ATOM 4895 C C . LYS B 1 282 ? 22.906 -9.773 6.672 1 72.56 282 LYS B C 1
ATOM 4897 O O . LYS B 1 282 ? 22.672 -8.586 6.914 1 72.56 282 LYS B O 1
ATOM 4902 N N . PHE B 1 283 ? 21.922 -10.641 6.484 1 68.06 283 PHE B N 1
ATOM 4903 C CA . PHE B 1 283 ? 20.516 -10.219 6.426 1 68.06 283 PHE B CA 1
ATOM 4904 C C . PHE B 1 283 ? 20.078 -9.641 7.762 1 68.06 283 PHE B C 1
ATOM 4906 O O . PHE B 1 283 ? 19.234 -8.742 7.805 1 68.06 283 PHE B O 1
ATOM 4913 N N . ALA B 1 284 ? 20.594 -10.18 8.75 1 61.44 284 ALA B N 1
ATOM 4914 C CA . ALA B 1 284 ? 20.234 -9.656 10.07 1 61.44 284 ALA B CA 1
ATOM 4915 C C . ALA B 1 284 ? 20.531 -8.164 10.164 1 61.44 284 ALA B C 1
ATOM 4917 O O . ALA B 1 284 ? 19.844 -7.438 10.891 1 61.44 284 ALA B O 1
ATOM 4918 N N . LYS B 1 285 ? 21.391 -7.711 9.383 1 61.97 285 LYS B N 1
ATOM 4919 C CA . LYS B 1 285 ? 21.859 -6.344 9.57 1 61.97 285 LYS B CA 1
ATOM 4920 C C . LYS B 1 285 ? 21.297 -5.41 8.508 1 61.97 285 LYS B C 1
ATOM 4922 O O . LYS B 1 285 ? 21.484 -4.195 8.57 1 61.97 285 LYS B O 1
ATOM 4927 N N . GLY B 1 286 ? 20.672 -6.008 7.594 1 74.06 286 GLY B N 1
ATOM 4928 C CA . GLY B 1 286 ? 20.141 -5.137 6.559 1 74.06 286 GLY B CA 1
ATOM 4929 C C . GLY B 1 286 ? 20.281 -5.715 5.164 1 74.06 286 GLY B C 1
ATOM 4930 O O . GLY B 1 286 ? 19.859 -6.848 4.91 1 74.06 286 GLY B O 1
ATOM 4931 N N . ALA B 1 287 ? 20.906 -4.859 4.254 1 86.62 287 ALA B N 1
ATOM 4932 C CA . ALA B 1 287 ? 21.094 -5.223 2.85 1 86.62 287 ALA B CA 1
ATOM 4933 C C . ALA B 1 287 ? 22.438 -5.887 2.619 1 86.62 287 ALA B C 1
ATOM 4935 O O . ALA B 1 287 ? 23.422 -5.586 3.312 1 86.62 287 ALA B O 1
ATOM 4936 N N . ALA B 1 288 ? 22.484 -6.922 1.84 1 91.94 288 ALA B N 1
ATOM 4937 C CA . ALA B 1 288 ? 23.734 -7.543 1.379 1 91.94 288 ALA B CA 1
ATOM 4938 C C . ALA B 1 288 ? 23.875 -7.43 -0.136 1 91.94 288 ALA B C 1
ATOM 4940 O O . ALA B 1 288 ? 22.891 -7.539 -0.868 1 91.94 288 ALA B O 1
ATOM 4941 N N . SER B 1 289 ? 25.125 -7.172 -0.563 1 93.38 289 SER B N 1
ATOM 4942 C CA . SER B 1 289 ? 25.359 -7.051 -1.998 1 93.38 289 SER B CA 1
ATOM 4943 C C . SER B 1 289 ? 26.562 -7.871 -2.432 1 93.38 289 SER B C 1
ATOM 4945 O O . SER B 1 289 ? 27.5 -8.062 -1.654 1 93.38 289 SER B O 1
ATOM 4947 N N . ALA B 1 290 ? 26.531 -8.375 -3.582 1 95.88 290 ALA B N 1
ATOM 4948 C CA . ALA B 1 290 ? 27.641 -9.094 -4.211 1 95.88 290 ALA B CA 1
ATOM 4949 C C . ALA B 1 290 ? 27.422 -9.234 -5.715 1 95.88 290 ALA B C 1
ATOM 4951 O O . ALA B 1 290 ? 26.328 -8.953 -6.219 1 95.88 290 ALA B O 1
ATOM 4952 N N . VAL B 1 291 ? 28.469 -9.492 -6.379 1 96.81 291 VAL B N 1
ATOM 4953 C CA . VAL B 1 291 ? 28.344 -9.898 -7.773 1 96.81 291 VAL B CA 1
ATOM 4954 C C . VAL B 1 291 ? 28.156 -11.406 -7.859 1 96.81 291 VAL B C 1
ATOM 4956 O O . VAL B 1 291 ? 29 -12.172 -7.367 1 96.81 291 VAL B O 1
ATOM 4959 N N . LEU B 1 292 ? 27.062 -11.797 -8.406 1 96.56 292 LEU B N 1
ATOM 4960 C CA . LEU B 1 292 ? 26.75 -13.211 -8.578 1 96.56 292 LEU B CA 1
ATOM 4961 C C . LEU B 1 292 ? 26.672 -13.57 -10.062 1 96.56 292 LEU B C 1
ATOM 4963 O O . LEU B 1 292 ? 26.297 -12.734 -10.891 1 96.56 292 LEU B O 1
ATOM 4967 N N . ARG B 1 293 ? 27.125 -14.789 -10.414 1 96.81 293 ARG B N 1
ATOM 4968 C CA . ARG B 1 293 ? 26.969 -15.281 -11.781 1 96.81 293 ARG B CA 1
ATOM 4969 C C . ARG B 1 293 ? 25.625 -15.961 -11.969 1 96.81 293 ARG B C 1
ATOM 4971 O O . ARG B 1 293 ? 25.359 -17 -11.367 1 96.81 293 ARG B O 1
ATOM 4978 N N . LEU B 1 294 ? 24.734 -15.352 -12.812 1 95.94 294 LEU B N 1
ATOM 4979 C CA . LEU B 1 294 ? 23.391 -15.852 -13.125 1 95.94 294 LEU B CA 1
ATOM 4980 C C . LEU B 1 294 ? 23.359 -16.469 -14.523 1 95.94 294 LEU B C 1
ATOM 4982 O O . LEU B 1 294 ? 24.266 -16.25 -15.328 1 95.94 294 LEU B O 1
ATOM 4986 N N . PRO B 1 295 ? 22.328 -17.266 -14.719 1 94.06 295 PRO B N 1
ATOM 4987 C CA . PRO B 1 295 ? 22.297 -17.984 -15.992 1 94.06 295 PRO B CA 1
ATOM 4988 C C . PRO B 1 295 ? 22.172 -17.047 -17.188 1 94.06 295 PRO B C 1
ATOM 4990 O O . PRO B 1 295 ? 21.344 -16.125 -17.172 1 94.06 295 PRO B O 1
ATOM 4993 N N . GLY B 1 296 ? 23 -17.297 -18.156 1 92.56 296 GLY B N 1
ATOM 4994 C CA . GLY B 1 296 ? 22.859 -16.594 -19.422 1 92.56 296 GLY B CA 1
ATOM 4995 C C . GLY B 1 296 ? 21.891 -17.266 -20.375 1 92.56 296 GLY B C 1
ATOM 4996 O O . GLY B 1 296 ? 21.188 -18.219 -19.984 1 92.56 296 GLY B O 1
ATOM 4997 N N . ARG B 1 297 ? 21.781 -16.797 -21.578 1 87.56 297 ARG B N 1
ATOM 4998 C CA . ARG B 1 297 ? 20.828 -17.312 -22.562 1 87.56 297 ARG B CA 1
ATOM 4999 C C . ARG B 1 297 ? 21.406 -18.531 -23.281 1 87.56 297 ARG B C 1
ATOM 5001 O O . ARG B 1 297 ? 20.656 -19.406 -23.734 1 87.56 297 ARG B O 1
ATOM 5008 N N . GLY B 1 298 ? 22.688 -18.547 -23.312 1 82.94 298 GLY B N 1
ATOM 5009 C CA . GLY B 1 298 ? 23.344 -19.688 -23.938 1 82.94 298 GLY B CA 1
ATOM 5010 C C . GLY B 1 298 ? 23.516 -20.859 -23 1 82.94 298 GLY B C 1
ATOM 5011 O O . GLY B 1 298 ? 23.359 -20.719 -21.781 1 82.94 298 GLY B O 1
ATOM 5012 N N . ALA B 1 299 ? 23.766 -22.016 -23.688 1 79.31 299 ALA B N 1
ATOM 5013 C CA . ALA B 1 299 ? 24.016 -23.234 -22.906 1 79.31 299 ALA B CA 1
ATOM 5014 C C . ALA B 1 299 ? 25.219 -23.031 -21.969 1 79.31 299 ALA B C 1
ATOM 5016 O O . ALA B 1 299 ? 26.281 -22.578 -22.406 1 79.31 299 ALA B O 1
ATOM 5017 N N . ASP B 1 300 ? 25.188 -23.172 -20.719 1 84.12 300 ASP B N 1
ATOM 5018 C CA . ASP B 1 300 ? 26.234 -23.141 -19.703 1 84.12 300 ASP B CA 1
ATOM 5019 C C . ASP B 1 300 ? 26.797 -21.734 -19.547 1 84.12 300 ASP B C 1
ATOM 5021 O O . ASP B 1 300 ? 27.953 -21.562 -19.141 1 84.12 300 ASP B O 1
ATOM 5025 N N . GLU B 1 301 ? 26.062 -20.766 -20.094 1 92.06 301 GLU B N 1
ATOM 5026 C CA . GLU B 1 301 ? 26.5 -19.375 -19.984 1 92.06 301 GLU B CA 1
ATOM 5027 C C . GLU B 1 301 ? 26.109 -18.781 -18.641 1 92.06 301 GLU B C 1
ATOM 5029 O O . GLU B 1 301 ? 25 -19.031 -18.141 1 92.06 301 GLU B O 1
ATOM 5034 N N . TRP B 1 302 ? 27.109 -18.094 -18.141 1 95.19 302 TRP B N 1
ATOM 5035 C CA . TRP B 1 302 ? 26.891 -17.375 -16.891 1 95.19 302 TRP B CA 1
ATOM 5036 C C . TRP B 1 302 ? 27.203 -15.891 -17.062 1 95.19 302 TRP B C 1
ATOM 5038 O O . TRP B 1 302 ? 28.188 -15.523 -17.703 1 95.19 302 TRP B O 1
ATOM 5048 N N . VAL B 1 303 ? 26.312 -15.055 -16.5 1 95.94 303 VAL B N 1
ATOM 5049 C CA . VAL B 1 303 ? 26.469 -13.609 -16.594 1 95.94 303 VAL B CA 1
ATOM 5050 C C . VAL B 1 303 ? 26.641 -13.008 -15.203 1 95.94 303 VAL B C 1
ATOM 5052 O O . VAL B 1 303 ? 25.828 -13.234 -14.312 1 95.94 303 VAL B O 1
ATOM 5055 N N . PRO B 1 304 ? 27.734 -12.25 -15.047 1 97 304 PRO B N 1
ATOM 5056 C CA . PRO B 1 304 ? 27.875 -11.57 -13.758 1 97 304 PRO B CA 1
ATOM 5057 C C . PRO B 1 304 ? 26.844 -10.461 -13.555 1 97 304 PRO B C 1
ATOM 5059 O O . PRO B 1 304 ? 26.656 -9.625 -14.438 1 97 304 PRO B O 1
ATOM 5062 N N . VAL B 1 305 ? 26.172 -10.469 -12.438 1 97.38 305 VAL B N 1
ATOM 5063 C CA . VAL B 1 305 ? 25.141 -9.492 -12.086 1 97.38 305 VAL B CA 1
ATOM 5064 C C . VAL B 1 305 ? 25.391 -8.961 -10.68 1 97.38 305 VAL B C 1
ATOM 5066 O O . VAL B 1 305 ? 25.703 -9.734 -9.766 1 97.38 305 VAL B O 1
ATOM 5069 N N . HIS B 1 306 ? 25.422 -7.648 -10.539 1 97.44 306 HIS B N 1
ATOM 5070 C CA . HIS B 1 306 ? 25.438 -7.09 -9.195 1 97.44 306 HIS B CA 1
ATOM 5071 C C . HIS B 1 306 ? 24.078 -7.23 -8.523 1 97.44 306 HIS B C 1
ATOM 5073 O O . HIS B 1 306 ? 23.078 -6.703 -9.016 1 97.44 306 HIS B O 1
ATOM 5079 N N . VAL B 1 307 ? 24.062 -7.934 -7.402 1 96.44 307 VAL B N 1
ATOM 5080 C CA . VAL B 1 307 ? 22.812 -8.258 -6.711 1 96.44 307 VAL B CA 1
ATOM 5081 C C . VAL B 1 307 ? 22.828 -7.66 -5.305 1 96.44 307 VAL B C 1
ATOM 5083 O O . VAL B 1 307 ? 23.781 -7.871 -4.551 1 96.44 307 VAL B O 1
ATOM 5086 N N . THR B 1 308 ? 21.859 -6.809 -5.062 1 94.75 308 THR B N 1
ATOM 5087 C CA . THR B 1 308 ? 21.578 -6.398 -3.688 1 94.75 308 THR B CA 1
ATOM 5088 C C . THR B 1 308 ? 20.328 -7.098 -3.154 1 94.75 308 THR B C 1
ATOM 5090 O O . THR B 1 308 ? 19.312 -7.148 -3.836 1 94.75 308 THR B O 1
ATOM 5093 N N . VAL B 1 309 ? 20.406 -7.66 -1.931 1 94.75 309 VAL B N 1
ATOM 5094 C CA . VAL B 1 309 ? 19.281 -8.438 -1.403 1 94.75 309 VAL B CA 1
ATOM 5095 C C . VAL B 1 309 ? 18.859 -7.887 -0.043 1 94.75 309 VAL B C 1
ATOM 5097 O O . VAL B 1 309 ? 19.719 -7.594 0.802 1 94.75 309 VAL B O 1
ATOM 5100 N N . ASN B 1 310 ? 17.578 -7.656 0.146 1 93.62 310 ASN B N 1
ATOM 5101 C CA . ASN B 1 310 ? 16.922 -7.363 1.418 1 93.62 310 ASN B CA 1
ATOM 5102 C C . ASN B 1 310 ? 15.93 -8.453 1.802 1 93.62 310 ASN B C 1
ATOM 5104 O O . ASN B 1 310 ? 15.219 -8.984 0.943 1 93.62 310 ASN B O 1
ATOM 5108 N N . ARG B 1 311 ? 15.867 -8.734 3.051 1 93 311 ARG B N 1
ATOM 5109 C CA . ARG B 1 311 ? 14.867 -9.695 3.521 1 93 311 ARG B CA 1
ATOM 5110 C C . ARG B 1 311 ? 13.523 -9.008 3.756 1 93 311 ARG B C 1
ATOM 5112 O O . ARG B 1 311 ? 13.453 -7.98 4.43 1 93 311 ARG B O 1
ATOM 5119 N N . ILE B 1 312 ? 12.516 -9.586 3.225 1 92.88 312 ILE B N 1
ATOM 5120 C CA . ILE B 1 312 ? 11.156 -9.078 3.338 1 92.88 312 ILE B CA 1
ATOM 5121 C C . ILE B 1 312 ? 10.266 -10.125 4.012 1 92.88 312 ILE B C 1
ATOM 5123 O O . ILE B 1 312 ? 10.219 -11.281 3.584 1 92.88 312 ILE B O 1
ATOM 5127 N N . GLU B 1 313 ? 9.586 -9.727 5.031 1 93.19 313 GLU B N 1
ATOM 5128 C CA . GLU B 1 313 ? 8.617 -10.641 5.637 1 93.19 313 GLU B CA 1
ATOM 5129 C C . GLU B 1 313 ? 7.262 -10.539 4.949 1 93.19 313 GLU B C 1
ATOM 5131 O O . GLU B 1 313 ? 6.57 -9.523 5.074 1 93.19 313 GLU B O 1
ATOM 5136 N N . LEU B 1 314 ? 6.898 -11.523 4.254 1 93.38 314 LEU B N 1
ATOM 5137 C CA . LEU B 1 314 ? 5.621 -11.57 3.549 1 93.38 314 LEU B CA 1
ATOM 5138 C C . LEU B 1 314 ? 4.477 -11.836 4.52 1 93.38 314 LEU B C 1
ATOM 5140 O O . LEU B 1 314 ? 3.484 -11.102 4.535 1 93.38 314 LEU B O 1
ATOM 5144 N N . GLU B 1 315 ? 4.535 -12.922 5.211 1 92.88 315 GLU B N 1
ATOM 5145 C CA . GLU B 1 315 ? 3.676 -13.367 6.301 1 92.88 315 GLU B CA 1
ATOM 5146 C C . GLU B 1 315 ? 4.492 -13.719 7.539 1 92.88 315 GLU B C 1
ATOM 5148 O O . GLU B 1 315 ? 5.719 -13.812 7.477 1 92.88 315 GLU B O 1
ATOM 5153 N N . PRO B 1 316 ? 3.863 -13.773 8.719 1 90.56 316 PRO B N 1
ATOM 5154 C CA . PRO B 1 316 ? 4.648 -14.102 9.906 1 90.56 316 PRO B CA 1
ATOM 5155 C C . PRO B 1 316 ? 5.555 -15.312 9.703 1 90.56 316 PRO B C 1
ATOM 5157 O O . PRO B 1 316 ? 5.07 -16.406 9.391 1 90.56 316 PRO B O 1
ATOM 5160 N N . GLU B 1 317 ? 6.812 -15.086 9.797 1 91.88 317 GLU B N 1
ATOM 5161 C CA . GLU B 1 317 ? 7.863 -16.094 9.75 1 91.88 317 GLU B CA 1
ATOM 5162 C C . GLU B 1 317 ? 8.016 -16.672 8.344 1 91.88 317 GLU B C 1
ATOM 5164 O O . GLU B 1 317 ? 8.484 -17.797 8.172 1 91.88 317 GLU B O 1
ATOM 5169 N N . THR B 1 318 ? 7.531 -16.031 7.387 1 93.75 318 THR B N 1
ATOM 5170 C CA . THR B 1 318 ? 7.723 -16.375 5.98 1 93.75 318 THR B CA 1
ATOM 5171 C C . THR B 1 318 ? 8.383 -15.234 5.227 1 93.75 318 THR B C 1
ATOM 5173 O O . THR B 1 318 ? 7.789 -14.172 5.059 1 93.75 318 THR B O 1
ATOM 5176 N N . PHE B 1 319 ? 9.586 -15.516 4.746 1 93.31 319 PHE B N 1
ATOM 5177 C CA . PHE B 1 319 ? 10.398 -14.422 4.227 1 93.31 319 PHE B CA 1
ATOM 5178 C C . PHE B 1 319 ? 10.727 -14.648 2.754 1 93.31 319 PHE B C 1
ATOM 5180 O O . PHE B 1 319 ? 10.898 -15.789 2.316 1 93.31 319 PHE B O 1
ATOM 5187 N N . ALA B 1 320 ? 10.773 -13.57 2.014 1 94.69 320 ALA B N 1
ATOM 5188 C CA . ALA B 1 320 ? 11.312 -13.516 0.658 1 94.69 320 ALA B CA 1
ATOM 5189 C C . ALA B 1 320 ? 12.469 -12.523 0.566 1 94.69 320 ALA B C 1
ATOM 5191 O O . ALA B 1 320 ? 12.758 -11.805 1.526 1 94.69 320 ALA B O 1
ATOM 5192 N N . GLY B 1 321 ? 13.18 -12.633 -0.485 1 94.88 321 GLY B N 1
ATOM 5193 C CA . GLY B 1 321 ? 14.211 -11.641 -0.768 1 94.88 321 GLY B CA 1
ATOM 5194 C C . GLY B 1 321 ? 13.773 -10.609 -1.788 1 94.88 321 GLY B C 1
ATOM 5195 O O . GLY B 1 321 ? 13.211 -10.953 -2.83 1 94.88 321 GLY B O 1
ATOM 5196 N N . LEU B 1 322 ? 13.906 -9.375 -1.435 1 96.06 322 LEU B N 1
ATOM 5197 C CA . LEU B 1 322 ? 13.875 -8.336 -2.453 1 96.06 322 LEU B CA 1
ATOM 5198 C C . LEU B 1 322 ? 15.258 -8.125 -3.062 1 96.06 322 LEU B C 1
ATOM 5200 O O . LEU B 1 322 ? 16.188 -7.699 -2.371 1 96.06 322 LEU B O 1
ATOM 5204 N N . ILE B 1 323 ? 15.383 -8.422 -4.289 1 95.81 323 ILE B N 1
ATOM 5205 C CA . ILE B 1 323 ? 16.688 -8.266 -4.938 1 95.81 323 ILE B CA 1
ATOM 5206 C C . ILE B 1 323 ? 16.641 -7.07 -5.887 1 95.81 323 ILE B C 1
ATOM 5208 O O . ILE B 1 323 ? 15.602 -6.758 -6.461 1 95.81 323 ILE B O 1
ATOM 5212 N N . SER B 1 324 ? 17.688 -6.41 -5.98 1 96.56 324 SER B N 1
ATOM 5213 C CA . SER B 1 324 ? 17.969 -5.395 -6.992 1 96.56 324 SER B CA 1
ATOM 5214 C C . SER B 1 324 ? 19.109 -5.832 -7.914 1 96.56 324 SER B C 1
ATOM 5216 O O . SER B 1 324 ? 20.219 -6.105 -7.457 1 96.56 324 SER B O 1
ATOM 5218 N N . LEU B 1 325 ? 18.797 -5.848 -9.203 1 97.75 325 LEU B N 1
ATOM 5219 C CA . LEU B 1 325 ? 19.734 -6.375 -10.188 1 97.75 325 LEU B CA 1
ATOM 5220 C C . LEU B 1 325 ? 20.234 -5.273 -11.117 1 97.75 325 LEU B C 1
ATOM 5222 O O . LEU B 1 325 ? 19.438 -4.488 -11.641 1 97.75 325 LEU B O 1
ATOM 5226 N N . ARG B 1 326 ? 21.469 -5.176 -11.305 1 97.44 326 ARG B N 1
ATOM 5227 C CA . ARG B 1 326 ? 22.078 -4.301 -12.297 1 97.44 326 ARG B CA 1
ATOM 5228 C C . ARG B 1 326 ? 23.391 -4.891 -12.82 1 97.44 326 ARG B C 1
ATOM 5230 O O . ARG B 1 326 ? 23.938 -5.832 -12.227 1 97.44 326 ARG B O 1
ATOM 5237 N N . LEU B 1 327 ? 23.812 -4.371 -13.984 1 96.62 327 LEU B N 1
ATOM 5238 C CA . LEU B 1 327 ? 25.125 -4.777 -14.477 1 96.62 327 LEU B CA 1
ATOM 5239 C C . LEU B 1 327 ? 26.234 -4.266 -13.562 1 96.62 327 LEU B C 1
ATOM 5241 O O . LEU B 1 327 ? 26.172 -3.131 -13.086 1 96.62 327 LEU B O 1
ATOM 5245 N N . PRO B 1 328 ? 27.219 -5.098 -13.227 1 97.25 328 PRO B N 1
ATOM 5246 C CA . PRO B 1 328 ? 28.297 -4.664 -12.344 1 97.25 328 PRO B CA 1
ATOM 5247 C C . PRO B 1 328 ? 29.25 -3.678 -13.016 1 97.25 328 PRO B C 1
ATOM 5249 O O . PRO B 1 328 ? 29.406 -3.693 -14.242 1 97.25 328 PRO B O 1
ATOM 5252 N N . SER B 1 329 ? 29.875 -2.822 -12.211 1 96 329 SER B N 1
ATOM 5253 C CA . SER B 1 329 ? 30.953 -1.98 -12.695 1 96 329 SER B CA 1
ATOM 5254 C C . SER B 1 329 ? 32.25 -2.789 -12.891 1 96 329 SER B C 1
ATOM 5256 O O . SER B 1 329 ? 32.344 -3.924 -12.422 1 96 329 SER B O 1
ATOM 5258 N N . GLU B 1 330 ? 33.25 -2.184 -13.594 1 95.5 330 GLU B N 1
ATOM 5259 C CA . GLU B 1 330 ? 34.531 -2.838 -13.773 1 95.5 330 GLU B CA 1
ATOM 5260 C C . GLU B 1 330 ? 35.219 -3.092 -12.438 1 95.5 330 GLU B C 1
ATOM 5262 O O . GLU B 1 330 ? 35.844 -4.133 -12.242 1 95.5 330 GLU B O 1
ATOM 5267 N N . GLU B 1 331 ? 35.031 -2.17 -11.57 1 95.06 331 GLU B N 1
ATOM 5268 C CA . GLU B 1 331 ? 35.625 -2.301 -10.242 1 95.06 331 GLU B CA 1
ATOM 5269 C C . GLU B 1 331 ? 34.969 -3.451 -9.469 1 95.06 331 GLU B C 1
ATOM 5271 O O . GLU B 1 331 ? 35.688 -4.211 -8.789 1 95.06 331 GLU B O 1
ATOM 5276 N N . GLU B 1 332 ? 33.719 -3.559 -9.555 1 96.12 332 GLU B N 1
ATOM 5277 C CA . GLU B 1 332 ? 33 -4.621 -8.859 1 96.12 332 GLU B CA 1
ATOM 5278 C C . GLU B 1 332 ? 33.375 -5.992 -9.422 1 96.12 332 GLU B C 1
ATOM 5280 O O . GLU B 1 332 ? 33.469 -6.973 -8.68 1 96.12 332 GLU B O 1
ATOM 5285 N N . LEU B 1 333 ? 33.562 -6.094 -10.734 1 96.44 333 LEU B N 1
ATOM 5286 C CA . LEU B 1 333 ? 33.969 -7.34 -11.359 1 96.44 333 LEU B CA 1
ATOM 5287 C C . LEU B 1 333 ? 35.375 -7.75 -10.875 1 96.44 333 LEU B C 1
ATOM 5289 O O . LEU B 1 333 ? 35.594 -8.914 -10.539 1 96.44 333 LEU B O 1
ATOM 5293 N N . ALA B 1 334 ? 36.25 -6.766 -10.789 1 95.31 334 ALA B N 1
ATOM 5294 C CA . ALA B 1 334 ? 37.594 -7.02 -10.32 1 95.31 334 ALA B CA 1
ATOM 5295 C C . ALA B 1 334 ? 37.594 -7.504 -8.875 1 95.31 334 ALA B C 1
ATOM 5297 O O . ALA B 1 334 ? 38.312 -8.445 -8.531 1 95.31 334 ALA B O 1
ATOM 5298 N N . GLU B 1 335 ? 36.781 -6.895 -8.094 1 94.12 335 GLU B N 1
ATOM 5299 C CA . GLU B 1 335 ? 36.688 -7.262 -6.684 1 94.12 335 GLU B CA 1
ATOM 5300 C C . GLU B 1 335 ? 36.156 -8.68 -6.516 1 94.12 335 GLU B C 1
ATOM 5302 O O . GLU B 1 335 ? 36.531 -9.391 -5.578 1 94.12 335 GLU B O 1
ATOM 5307 N N . ALA B 1 336 ? 35.344 -9.109 -7.449 1 93.75 336 ALA B N 1
ATOM 5308 C CA . ALA B 1 336 ? 34.75 -10.438 -7.387 1 93.75 336 ALA B CA 1
ATOM 5309 C C . ALA B 1 336 ? 35.656 -11.484 -8.039 1 93.75 336 ALA B C 1
ATOM 5311 O O . ALA B 1 336 ? 35.344 -12.68 -8.008 1 93.75 336 ALA B O 1
ATOM 5312 N N . GLY B 1 337 ? 36.719 -11.039 -8.625 1 92.94 337 GLY B N 1
ATOM 5313 C CA . GLY B 1 337 ? 37.625 -11.938 -9.297 1 92.94 337 GLY B CA 1
ATOM 5314 C C . GLY B 1 337 ? 37.094 -12.453 -10.625 1 92.94 337 GLY B C 1
ATOM 5315 O O . GLY B 1 337 ? 37.406 -13.578 -11.023 1 92.94 337 GLY B O 1
ATOM 5316 N N . LEU B 1 338 ? 36.219 -11.672 -11.156 1 92.31 338 LEU B N 1
ATOM 5317 C CA . LEU B 1 338 ? 35.625 -12.078 -12.422 1 92.31 338 LEU B CA 1
ATOM 5318 C C . LEU B 1 338 ? 36.156 -11.242 -13.578 1 92.31 338 LEU B C 1
ATOM 5320 O O . LEU B 1 338 ? 36.531 -10.086 -13.383 1 92.31 338 LEU B O 1
ATOM 5324 N N . PRO B 1 339 ? 36.219 -11.828 -14.695 1 85.06 339 PRO B N 1
ATOM 5325 C CA . PRO B 1 339 ? 36.75 -11.078 -15.852 1 85.06 339 PRO B CA 1
ATOM 5326 C C . PRO B 1 339 ? 35.781 -9.977 -16.312 1 85.06 339 PRO B C 1
ATOM 5328 O O . PRO B 1 339 ? 34.562 -10.062 -16.078 1 85.06 339 PRO B O 1
ATOM 5331 N N . ALA B 1 340 ? 36.406 -8.914 -16.844 1 72.25 340 ALA B N 1
ATOM 5332 C CA . ALA B 1 340 ? 35.594 -7.812 -17.375 1 72.25 340 ALA B CA 1
ATOM 5333 C C . ALA B 1 340 ? 34.688 -8.281 -18.516 1 72.25 340 ALA B C 1
ATOM 5335 O O . ALA B 1 340 ? 35.031 -9.219 -19.234 1 72.25 340 ALA B O 1
ATOM 5336 N N . ALA B 1 341 ? 33.406 -7.828 -18.547 1 62.38 341 ALA B N 1
ATOM 5337 C CA . ALA B 1 341 ? 32.438 -8.188 -19.594 1 62.38 341 ALA B CA 1
ATOM 5338 C C . ALA B 1 341 ? 33.062 -7.973 -20.969 1 62.38 341 ALA B C 1
ATOM 5340 O O . ALA B 1 341 ? 33.781 -6.988 -21.203 1 62.38 341 ALA B O 1
ATOM 5341 N N . ALA B 1 342 ? 33.25 -8.961 -21.688 1 48.09 342 ALA B N 1
ATOM 5342 C CA . ALA B 1 342 ? 33.781 -8.805 -23.047 1 48.09 342 ALA B CA 1
ATOM 5343 C C . ALA B 1 342 ? 33.062 -7.703 -23.797 1 48.09 342 ALA B C 1
ATOM 5345 O O . ALA B 1 342 ? 31.812 -7.652 -23.797 1 48.09 342 ALA B O 1
ATOM 5346 N N . GLU B 1 343 ? 33.625 -6.469 -24.125 1 41 343 GLU B N 1
ATOM 5347 C CA . GLU B 1 343 ? 33.062 -5.5 -25.062 1 41 343 GLU B CA 1
ATOM 5348 C C . GLU B 1 343 ? 32.5 -6.188 -26.281 1 41 343 GLU B C 1
ATOM 5350 O O . GLU B 1 343 ? 33.062 -7.172 -26.781 1 41 343 GLU B O 1
#

Foldseek 3Di:
DQFFKWKWFDPDPATFTQDGHQHGDWRHGLCVVCVVPPCSVVQRVLQVVCQVVVDWDWDADPVRQKIKIKHFDADPVGHTGTIIIGMDGPPDDHPDHFQKWKWKAQLQFQWIFTDLSLCVQLQEHSVPDDRTLFGQQVSDAEQDDFPCVLVVLLCSLDPDAFDKDWDKGWHAHPVRDIFIKIKIKGWHWDQDPVRDTIIMIMMMMTTHDDDDPPPPPPDPVSVVLVVPDDPQKWKFKARLVQRQTNYTSHPDDDFADSGDIVVLHHQWDPVCVVVSVVQVVCQVPFKGWAWTWGHHPDDVDTATWIKIWHWDDSDVVRIIIIIMTGHDDPVRCVVNVHDDDDD/DQFFKWKWFDPDPATFTQDGHQHGDWRHGLCVVCVVPPCSVVQRVLQVVCQVVVDWDWDQDPVRQKIKIKHFCADPVGHTGTIIIGMDGPPDDHPDHFQKWKWKAQLQFQWIFTDLSLCVQLQEHSVPDDRTLFGQQVSDAEQDDFPCVLVVLLCSLDPDAFDKDWDKDWHAHPVRHIFIKIKIKGWHWDQDPVRDTIIMIMMMMTTHDDDDPPPPPPDPVSVVLVVPDDPQKWKFKARLVQRQTNYTSHPDDDFADSGDIVVLPHQWDPVCVVVSVVQVVCQVPFKGWAWTWGHHPDDVDTATWIKIWHWDDSDVVRIIIIIMTGHDDPVRCVVNVHDDDDD

InterPro domains:
  IPR041439 Rv3651-like, middle domain [PF18621] (100-208)
  IPR041458 Rv3651-like, N-terminal [PF18007] (4-96)
  IPR048578 Triple sensor-domain protein Rv3651-like, C-terminal domain [PF21043] (218-336)

Organism: Mycobacterium marinum (strain ATCC BAA-535 / M) (NCBI:txid216594)

Solvent-accessible surface area (backbone atoms only — not comparable to full-atom values): 36809 Å² total; per-residue (Å²): 126,87,52,56,43,31,38,27,38,47,75,60,96,57,49,16,29,40,20,52,55,44,40,79,32,80,60,40,44,45,67,69,74,32,59,88,44,93,50,43,68,60,51,52,51,50,50,51,51,23,67,72,68,65,37,66,44,80,43,67,40,89,86,57,57,33,29,38,38,37,41,56,39,63,31,95,87,65,53,57,48,25,37,34,37,33,58,42,45,62,89,53,78,78,69,90,73,77,64,67,8,35,32,36,32,34,64,70,52,44,34,19,33,48,34,60,47,24,32,43,40,70,26,43,55,48,90,76,52,76,39,62,76,33,34,56,29,75,77,42,65,59,54,60,79,46,70,53,42,28,57,53,51,34,44,69,68,60,63,51,68,68,44,69,52,63,52,60,41,72,46,61,23,79,84,68,45,80,44,31,26,30,38,39,38,38,26,33,74,38,77,38,96,84,71,44,80,29,45,30,36,40,29,39,30,26,59,27,66,74,61,75,75,68,69,70,74,51,45,51,44,50,32,47,56,59,28,67,56,38,82,76,49,26,34,29,35,24,30,72,87,70,59,46,56,49,32,34,57,32,70,77,68,82,78,46,42,80,54,68,30,58,88,77,40,74,67,50,45,77,87,43,48,66,58,52,54,55,36,60,68,34,40,85,66,22,73,24,72,48,74,44,41,28,35,27,86,49,90,92,33,66,32,71,29,27,37,35,39,27,53,22,56,54,42,96,96,33,62,33,24,40,33,37,36,30,78,55,52,71,67,54,27,53,75,67,72,41,79,70,78,81,129,127,86,50,56,43,30,36,26,37,48,76,60,97,57,50,15,29,41,20,52,54,42,40,81,32,79,59,39,42,46,66,68,72,35,59,89,44,94,51,42,68,60,51,53,50,50,52,52,50,24,66,74,68,66,38,65,45,79,42,68,41,90,87,58,58,34,27,39,36,38,43,54,38,63,31,95,86,64,52,56,46,23,37,35,37,35,56,41,45,61,91,55,78,77,70,88,73,76,66,67,8,36,34,36,31,35,63,70,55,45,35,19,35,48,32,59,48,26,32,42,40,69,26,44,56,48,89,76,52,77,40,61,76,33,34,57,28,75,77,41,65,58,53,58,81,45,69,53,44,27,58,53,51,35,44,68,67,60,64,53,70,69,43,69,52,61,53,59,42,72,46,62,25,80,86,68,46,79,44,31,27,30,38,40,36,38,27,33,75,38,76,37,97,84,71,44,79,30,45,31,36,40,29,39,29,26,57,26,66,76,62,75,76,69,68,70,75,52,46,49,45,50,32,47,55,59,29,66,57,37,83,76,48,26,35,28,36,24,30,72,89,71,60,46,56,50,33,36,57,31,70,77,66,84,79,45,42,77,57,67,31,60,87,74,39,74,66,49,44,76,87,44,49,65,58,52,54,54,36,59,66,35,41,86,67,21,73,25,71,48,74,43,40,28,34,26,86,51,90,94,32,67,32,72,30,27,38,35,38,26,53,21,56,54,42,96,96,33,65,34,25,42,33,40,38,28,78,56,52,72,66,54,28,54,74,66,72,41,79,71,79,80,129

Secondary structure (DSSP, 8-state):
-----EEEE-SSSS-EEEEETTEEEEEEEHHHHTTT-TTHHHHHHHHHHHHHH---EEEE-TTSSEEEEEEEEE-TTS-EEEEEEEEEETT-PPPPPP--EEEEEETTTTEEE--HHHHHHTT--TTTS-SEEE-GGGGSPSS---TTHHHHHHHHHS--TT-EEEEEEEEE-TTS-EEEEEEEEEEEEEE-TTSSEEEEEEEEEEEPP--S-------HHHHHHHHT--TT-EEEEE-TTT--EEEESSSPPSSS-TT--TTT--SS-GGGHHHHHHHHHGGGGS-EEEEEEEE-SSTT-EEEEEEEEEEEEEETTEEEEEEEEEPPPHHHHHHTT------/-----EEEE-SSSS-EEEEETTEEEEEEEHHHHTTT-TTHHHHHHHHHHHHHH---EEEE-TTSSEEEEEEEEE-TTS-EEEEEEEEEETT-PPPPPP--EEEEEETTTTEEE--HHHHHHTT--TTTS-SEEE-GGGGSPSS---TTHHHHHHHHHS--TT-EEEEEEEEE-TTS-EEEEEEEEEEEEEE-TTSSEEEEEEEEEEEPP--S-------HHHHHHHHT--TT-EEEEE-TTT--EEEESSSPPSSS-TT--TTT--SS-GGGHHHHHHHHHGGGGS-EEEEEEEE-SSTT-EEEEEEEEEEEEEETTEEEEEEEEEPPPHHHHHHTT------

Radius of gyration: 30.47 Å; Cα contacts (8 Å, |Δi|>4): 1535; chains: 2; bounding box: 81×83×59 Å

Sequence (686 aa):
MTHDWLLVETLGDEPAVVAQGRQLKSLVPITKFLRRSPYLSAVRTAIAESLQTGQSLTSITPKSDRVIRTEPVVMSDGRIHGVHVWTGPANEEPPERPTPGPLKWNLTLGVATDTRESLANSGKNPDLEVTYGRAFAEDLPSRELNPNETKFLAMVVKPEPGQTLCSTWDLTDWRGKPIRIGFAVRSALEEGPDGREHLVARAINWRAEQKEPVVPIDDLARRILNGLAQVGVHRALVDLNNWSLLKWLDEPCSFYDWRRSEEDGPRVHPDDRPVIASMTDKFAKGAASAVLRLPGRGADEWVPVHVTVNRIELEPETFAGLISLRLPSEEELAEAGLPAAAEMTHDWLLVETLGDEPAVVAQGRQLKSLVPITKFLRRSPYLSAVRTAIAESLQTGQSLTSITPKSDRVIRTEPVVMSDGRIHGVHVWTGPANEEPPERPTPGPLKWNLTLGVATDTRESLANSGKNPDLEVTYGRAFAEDLPSRELNPNETKFLAMVVKPEPGQTLCSTWDLTDWRGKPIRIGFAVRSALEEGPDGREHLVARAINWRAEQKEPVVPIDDLARRILNGLAQVGVHRALVDLNNWSLLKWLDEPCSFYDWRRSEEDGPRVHPDDRPVIASMTDKFAKGAASAVLRLPGRGADEWVPVHVTVNRIELEPETFAGLISLRLPSEEELAEAGLPAAAE

pLDDT: mean 90.77, std 10.27, range [37.53, 98.88]

Nearest PDB structures (foldseek):
  4q6u-assembly1_B  TM=9.697E-01  e=2.248E-55  Mycobacterium tuberculosis CDC1551
  4q6u-assembly1_A  TM=9.613E-01  e=4.005E-52  Mycobacterium tuberculosis CDC1551
  5y7y-assembly1_B  TM=3.949E-01  e=1.391E-05  Bos taurus
  2hng-assembly1_A-2  TM=2.217E-01  e=4.582E-01  Streptococcus pneumoniae TIGR4
  2o2a-assembly1_B  TM=2.672E-01  e=1.046E+00  Streptococcus agalactiae 2603V/R